Protein AF-A0A7X8MBB0-F1 (afdb_monomer)

Nearest PDB structures (foldseek):
  4uwq-assembly1_K  TM=6.883E-01  e=2.605E-04  Thermus thermophilus HB27
  6tn6-assembly1_A  TM=4.634E-01  e=1.933E-04  Thermotoga petrophila RKU-1
  6zzc-assembly2_F-2  TM=6.558E-01  e=1.700E-02  Mus musculus
  7jfy-assembly1_C  TM=5.957E-01  e=3.481E-02  Homo sapiens
  8dh9-assembly1_A  TM=2.366E-01  e=2.741E-02  Mus musculus

Radius of gyration: 26.6 Å; Cα contacts (8 Å, |Δi|>4): 1007; chains: 1; bounding box: 105×76×63 Å

Secondary structure (DSSP, 8-state):
--------PPPP---------------------S-TTSTTTS---SS--B-TTHHHHHHHHHHHHHHHH--SSPPBEEE--SSSSEEEEE-TT--S-SPPEEE-BSSSS---EEE---TT----SSTT--EEEEETTTTEEEEEES-EEETTEEEBSEEEEEETTS-----SS--SSTT---SSTT-B-HHHHHHT---S-EEEE------TT-B-TT-S---SS---TT-SSPPPBTPEEEE-TT---TTS-HHHHHHHHHHHHT-EEEEE---SSSEEE-BEEEB-SS-SSS-B-HHHHSTTT--HHHHHHHTT-BGGGEEEB-PPPTT--S--EEEETT--SEEE-SS-EEEEEEEEE-SS-EEEEEEEES----SS-SEEE-SSSPEEEE-TTTS-SEEEEEEEEEEETT--EEEEEEEEEEE-

Mean predicted aligned error: 8.06 Å

Foldseek 3Di:
DDDDDDDDDDDDDDDDPPPPPPPPPPPPPDDDFADCPALWQDWQDDFFAFAPCFVVQLVLLQVLLCVLPVDPDFFFEFADALAPFWAEEEPEPPPPPAFFQFAQAPAPQAGTDTHRDFQAQFFGPDQQRWYWYDHPVQQKIKIFTRWDDHPPHIYGNHIDIARRHHNQQDPDTCASAQQNGHSSRQADFLVQLVSLADRTAHEWAAAQQQDFQQAFPSGDTWDPDHGDPSNPSHHTFFWFKAQDLPDDCPQADSLLSRVNVSSHTSNYTHTHHDSSNHRYTHYHAWYDDPPPSHIDGRCRGCPVRDDVSNRVRSRVHGSVSMTTGHTFDGPQFFWFDKDWDPDDQEDEDQFKDKTWMDGPDDDFDFQKKFKAKQDSDPPHGPDMDRDPRDMDIDTNVSQDFAKMKMKMWTAGPVRTIDMDMDIHGYDD

Sequence (428 aa):
MKKRNASRPHSLAVAMLLCCLLTAGMTQTVWRPFSDDSPWNTPVGDLPLIDKNSSLYLKQTTTLYRQRTLRSTECPVSATRQSWGIALFFVDGLRPYHKELLIPCHSSWGKPLAVPLPKWAEPDRSEDAHLCLIDRDKGLEWDFWNIKGKNPRFSCGSSALVNTRASGVITAAHGCRESGFPLSAGLVRPEELRSGEIRHALVFGFDGRNGYDQFVYPAVTGCDDKFGPNGHHVLPMGSRLQLSPDYDLSTLTPAARIVARALQIYGMYLGDEGDGHSMSVYFQTLGEINNDGVVDDWTKLWKVLWDENDRAALAELNASHFRVLELPAIGAGRPPLIAFTALPDTISTDKEVRFKIEKQAGDLPIARVQFFLDQTSYAQPSYTDMAAPFSWRVGKRRLTPGLHSIRAVATDQKGSRNWTSRKFYIIR

Structure (mmCIF, N/CA/C/O backbone):
data_AF-A0A7X8MBB0-F1
#
_entry.id   AF-A0A7X8MBB0-F1
#
loop_
_atom_site.group_PDB
_atom_site.id
_atom_site.type_symbol
_atom_site.label_atom_id
_atom_site.label_alt_id
_atom_site.label_comp_id
_atom_site.label_asym_id
_atom_site.label_entity_id
_atom_site.label_seq_id
_atom_site.pdbx_PDB_ins_code
_atom_site.Cartn_x
_atom_site.Cartn_y
_atom_site.Cartn_z
_atom_site.occupancy
_atom_site.B_iso_or_equiv
_atom_site.auth_seq_id
_atom_site.auth_comp_id
_atom_site.auth_asym_id
_atom_site.auth_atom_id
_atom_site.pdbx_PDB_model_num
ATOM 1 N N . MET A 1 1 ? -78.315 -47.417 -28.188 1.00 40.44 1 MET A N 1
ATOM 2 C CA . MET A 1 1 ? -77.374 -48.239 -27.396 1.00 40.44 1 MET A CA 1
ATOM 3 C C . MET A 1 1 ? -75.958 -47.750 -27.698 1.00 40.44 1 MET A C 1
ATOM 5 O O . MET A 1 1 ? -75.588 -47.773 -28.856 1.00 40.44 1 MET A O 1
ATOM 9 N N . LYS A 1 2 ? -75.236 -47.257 -26.674 1.00 38.44 2 LYS A N 1
ATOM 10 C CA . LYS A 1 2 ? -73.811 -46.822 -26.651 1.00 38.44 2 LYS A CA 1
ATOM 11 C C . LYS A 1 2 ? -73.407 -45.666 -27.602 1.00 38.44 2 LYS A C 1
ATOM 13 O O . LYS A 1 2 ? -73.342 -45.830 -28.804 1.00 38.44 2 LYS A O 1
ATOM 18 N N . LYS A 1 3 ? -73.289 -44.446 -27.049 1.00 35.12 3 LYS A N 1
ATOM 19 C CA . LYS A 1 3 ? -72.053 -43.722 -26.611 1.00 35.12 3 LYS A CA 1
ATOM 20 C C . LYS A 1 3 ? -71.542 -42.780 -27.726 1.00 35.12 3 LYS A C 1
ATOM 22 O O . LYS A 1 3 ? -70.946 -43.245 -28.681 1.00 35.12 3 LYS A O 1
ATOM 27 N N . ARG A 1 4 ? -72.009 -41.518 -27.739 1.00 34.03 4 ARG A N 1
ATOM 28 C CA . ARG A 1 4 ? -71.413 -40.289 -27.130 1.00 34.03 4 ARG A CA 1
ATOM 29 C C . ARG A 1 4 ? -70.104 -39.883 -27.825 1.00 34.03 4 ARG A C 1
ATOM 31 O O . ARG A 1 4 ? -69.104 -40.563 -27.659 1.00 34.03 4 ARG A O 1
ATOM 38 N N . ASN A 1 5 ? -70.171 -38.905 -28.732 1.00 33.03 5 ASN A N 1
ATOM 39 C CA . ASN A 1 5 ? -70.083 -37.436 -28.530 1.00 33.03 5 ASN A CA 1
ATOM 40 C C . ASN A 1 5 ? -68.630 -36.976 -28.728 1.00 33.03 5 ASN A C 1
ATOM 42 O O . ASN A 1 5 ? -67.785 -37.243 -27.887 1.00 33.03 5 ASN A O 1
ATOM 46 N N . ALA A 1 6 ? -68.272 -36.497 -29.918 1.00 34.81 6 ALA A N 1
ATOM 47 C CA . ALA A 1 6 ? -68.530 -35.153 -30.460 1.00 34.81 6 ALA A CA 1
ATOM 48 C C . ALA A 1 6 ? -67.483 -34.127 -29.985 1.00 34.81 6 ALA A C 1
ATOM 50 O O . ALA A 1 6 ? -67.446 -33.697 -28.836 1.00 34.81 6 ALA A O 1
ATOM 51 N N . SER A 1 7 ? -66.649 -33.790 -30.962 1.00 35.56 7 SER A N 1
ATOM 52 C CA . SER A 1 7 ? -65.599 -32.781 -31.087 1.00 35.56 7 SER A CA 1
ATOM 53 C C . SER A 1 7 ? -65.897 -31.390 -30.524 1.00 35.56 7 SER A C 1
ATOM 55 O O . SER A 1 7 ? -66.983 -30.863 -30.760 1.00 35.56 7 SER A O 1
ATOM 57 N N . ARG A 1 8 ? -64.858 -30.730 -29.986 1.00 32.03 8 ARG A N 1
ATOM 58 C CA . ARG A 1 8 ? -64.625 -29.274 -30.100 1.00 32.03 8 ARG A CA 1
ATOM 59 C C . ARG A 1 8 ? -63.112 -28.947 -30.112 1.00 32.03 8 ARG A C 1
ATOM 61 O O . ARG A 1 8 ? -62.325 -29.761 -29.628 1.00 32.03 8 ARG A O 1
ATOM 68 N N . PRO A 1 9 ? -62.709 -27.820 -30.732 1.00 37.66 9 PRO A N 1
ATOM 69 C CA . PRO A 1 9 ? -61.374 -27.609 -31.294 1.00 37.66 9 PRO A CA 1
ATOM 70 C C . PRO A 1 9 ? -60.378 -27.044 -30.271 1.00 37.66 9 PRO A C 1
ATOM 72 O O . PRO A 1 9 ? -60.768 -26.315 -29.363 1.00 37.66 9 PRO A O 1
ATOM 75 N N . HIS A 1 10 ? -59.093 -27.365 -30.438 1.00 32.72 10 HIS A N 1
ATOM 76 C CA . HIS A 1 10 ? -58.003 -26.802 -29.638 1.00 32.72 10 HIS A CA 1
ATOM 77 C C . HIS A 1 10 ? -57.360 -25.627 -30.380 1.00 32.72 10 HIS A C 1
ATOM 79 O O . HIS A 1 10 ? -56.893 -25.767 -31.509 1.00 32.72 10 HIS A O 1
ATOM 85 N N . SER A 1 11 ? -57.362 -24.473 -29.719 1.00 34.69 11 SER A N 1
ATOM 86 C CA . SER A 1 11 ? -56.687 -23.243 -30.119 1.00 34.69 11 SER A CA 1
ATOM 87 C C . SER A 1 11 ? -55.167 -23.433 -30.157 1.00 34.69 11 SER A C 1
ATOM 89 O O . SER A 1 11 ? -54.580 -23.920 -29.191 1.00 34.69 11 SER A O 1
ATOM 91 N N . LEU A 1 12 ? -54.525 -23.012 -31.251 1.00 34.50 12 LEU A N 1
ATOM 92 C CA . LEU A 1 12 ? -53.072 -22.844 -31.320 1.00 34.50 12 LEU A CA 1
ATOM 93 C C . LEU A 1 12 ? -52.659 -21.659 -30.432 1.00 34.50 12 LEU A C 1
ATOM 95 O O . LEU A 1 12 ? -53.024 -20.520 -30.714 1.00 34.50 12 LEU A O 1
ATOM 99 N N . ALA A 1 13 ? -51.865 -21.923 -29.396 1.00 33.94 13 ALA A N 1
ATOM 100 C CA . ALA A 1 13 ? -51.089 -20.910 -28.691 1.00 33.94 13 ALA A CA 1
ATOM 101 C C . ALA A 1 13 ? -49.630 -21.009 -29.158 1.00 33.94 13 ALA A C 1
ATOM 103 O O . ALA A 1 13 ? -48.973 -22.031 -28.967 1.00 33.94 13 ALA A O 1
ATOM 104 N N . VAL A 1 14 ? -49.142 -19.953 -29.807 1.00 35.03 14 VAL A N 1
ATOM 105 C CA . VAL A 1 14 ? -47.739 -19.798 -30.208 1.00 35.03 14 VAL A CA 1
ATOM 106 C C . VAL A 1 14 ? -46.937 -19.416 -28.964 1.00 35.03 14 VAL A C 1
ATOM 108 O O . VAL A 1 14 ? -47.105 -18.323 -28.428 1.00 35.03 14 VAL A O 1
ATOM 111 N N . ALA A 1 15 ? -46.077 -20.316 -28.488 1.00 33.62 15 ALA A N 1
ATOM 112 C CA . ALA A 1 15 ? -45.117 -20.017 -27.433 1.00 33.62 15 ALA A CA 1
ATOM 113 C C . ALA A 1 15 ? -43.879 -19.345 -28.049 1.00 33.62 15 ALA A C 1
ATOM 115 O O . ALA A 1 15 ? -43.090 -19.982 -28.745 1.00 33.62 15 ALA A O 1
ATOM 116 N N . MET A 1 16 ? -43.719 -18.045 -27.798 1.00 33.34 16 MET A N 1
ATOM 117 C CA . MET A 1 16 ? -42.489 -17.303 -28.075 1.00 33.34 16 MET A CA 1
ATOM 118 C C . MET A 1 16 ? -41.440 -17.713 -27.031 1.00 33.34 16 MET A C 1
ATOM 120 O O . MET A 1 16 ? -41.540 -17.343 -25.862 1.00 33.34 16 MET A O 1
ATOM 124 N N . LEU A 1 17 ? -40.452 -18.513 -27.436 1.00 33.34 17 LEU A N 1
ATOM 125 C CA . LEU A 1 17 ? -39.314 -18.867 -26.591 1.00 33.34 17 LEU A CA 1
ATOM 126 C C . LEU A 1 17 ? -38.327 -17.686 -26.591 1.00 33.34 17 LEU A C 1
ATOM 128 O O . LEU A 1 17 ? -37.580 -17.489 -27.549 1.00 33.34 17 LEU A O 1
ATOM 132 N N . LEU A 1 18 ? -38.345 -16.871 -25.535 1.00 35.56 18 LEU A N 1
ATOM 133 C CA . LEU A 1 18 ? -37.340 -15.832 -25.315 1.00 35.56 18 LEU A CA 1
ATOM 134 C C . LEU A 1 18 ? -36.046 -16.514 -24.844 1.00 35.56 18 LEU A C 1
ATOM 136 O O . LEU A 1 18 ? -35.923 -16.929 -23.692 1.00 35.56 18 LEU A O 1
ATOM 140 N N . CYS A 1 19 ? -35.089 -16.679 -25.753 1.00 32.00 19 CYS A N 1
ATOM 141 C CA . CYS A 1 19 ? -33.773 -17.217 -25.438 1.00 32.00 19 CYS A CA 1
ATOM 142 C C . CYS A 1 19 ? -32.932 -16.113 -24.772 1.00 32.00 19 CYS A C 1
ATOM 144 O O . CYS A 1 19 ? -32.215 -15.375 -25.443 1.00 32.00 19 CYS A O 1
ATOM 146 N N . CYS A 1 20 ? -33.045 -15.964 -23.449 1.00 32.44 20 CYS A N 1
ATOM 147 C CA . CYS A 1 20 ? -32.110 -15.152 -22.671 1.00 32.44 20 CYS A CA 1
ATOM 148 C C . CYS A 1 20 ? -30.747 -15.853 -22.648 1.00 32.44 20 CYS A C 1
ATOM 150 O O . CYS A 1 20 ? -30.504 -16.744 -21.835 1.00 32.44 20 CYS A O 1
ATOM 152 N N . LEU A 1 21 ? -29.852 -15.446 -23.548 1.00 35.62 21 LEU A N 1
ATOM 153 C CA . LEU A 1 21 ? -28.422 -15.707 -23.429 1.00 35.62 21 LEU A CA 1
ATOM 154 C C . LEU A 1 21 ? -27.903 -14.945 -22.202 1.00 35.62 21 LEU A C 1
ATOM 156 O O . LEU A 1 21 ? -27.521 -13.782 -22.285 1.00 35.62 21 LEU A O 1
ATOM 160 N N . LEU A 1 22 ? -27.907 -15.605 -21.045 1.00 36.00 22 LEU A N 1
ATOM 161 C CA . LEU A 1 22 ? -27.061 -15.228 -19.919 1.00 36.00 22 LEU A CA 1
ATOM 162 C C . LEU A 1 22 ? -25.614 -15.491 -20.342 1.00 36.00 22 LEU A C 1
ATOM 164 O O . LEU A 1 22 ? -25.083 -16.583 -20.150 1.00 36.00 22 LEU A O 1
ATOM 168 N N . THR A 1 23 ? -24.962 -14.494 -20.935 1.00 36.03 23 THR A N 1
ATOM 169 C CA . THR A 1 23 ? -23.502 -14.452 -20.941 1.00 36.03 23 THR A CA 1
ATOM 170 C C . THR A 1 23 ? -23.072 -14.214 -19.500 1.00 36.03 23 THR A C 1
ATOM 172 O O . THR A 1 23 ? -22.965 -13.074 -19.050 1.00 36.03 23 THR A O 1
ATOM 175 N N . ALA A 1 24 ? -22.868 -15.295 -18.749 1.00 39.38 24 ALA A N 1
ATOM 176 C CA . ALA A 1 24 ? -22.032 -15.256 -17.565 1.00 39.38 24 ALA A CA 1
ATOM 177 C C . ALA A 1 24 ? -20.627 -14.892 -18.056 1.00 39.38 24 ALA A C 1
ATOM 179 O O . ALA A 1 24 ? -19.855 -15.756 -18.468 1.00 39.38 24 ALA A O 1
ATOM 180 N N . GLY A 1 25 ? -20.332 -13.592 -18.113 1.00 38.28 25 GLY A N 1
ATOM 181 C CA . GLY A 1 25 ? -18.969 -13.128 -18.281 1.00 38.28 25 GLY A CA 1
ATOM 182 C C . GLY A 1 25 ? -18.178 -13.733 -17.136 1.00 38.28 25 GLY A C 1
ATOM 183 O O . GLY A 1 25 ? -18.444 -13.423 -15.976 1.00 38.28 25 GLY A O 1
ATOM 184 N N . MET A 1 26 ? -17.263 -14.650 -17.445 1.00 39.53 26 MET A N 1
ATOM 185 C CA . MET A 1 26 ? -16.248 -15.055 -16.489 1.00 39.53 26 MET A CA 1
ATOM 186 C C . MET A 1 26 ? -15.499 -13.775 -16.131 1.00 39.53 26 MET A C 1
ATOM 188 O O . MET A 1 26 ? -14.694 -13.288 -16.921 1.00 39.53 26 MET A O 1
ATOM 192 N N . THR A 1 27 ? -15.810 -13.176 -14.983 1.00 45.59 27 THR A N 1
ATOM 193 C CA . THR A 1 27 ? -14.972 -12.133 -14.405 1.00 45.59 27 THR A CA 1
ATOM 194 C C . THR A 1 27 ? -13.634 -12.798 -14.152 1.00 45.59 27 THR A C 1
ATOM 196 O O . THR A 1 27 ? -13.495 -13.564 -13.196 1.00 45.59 27 THR A O 1
ATOM 199 N N . GLN A 1 28 ? -12.680 -12.594 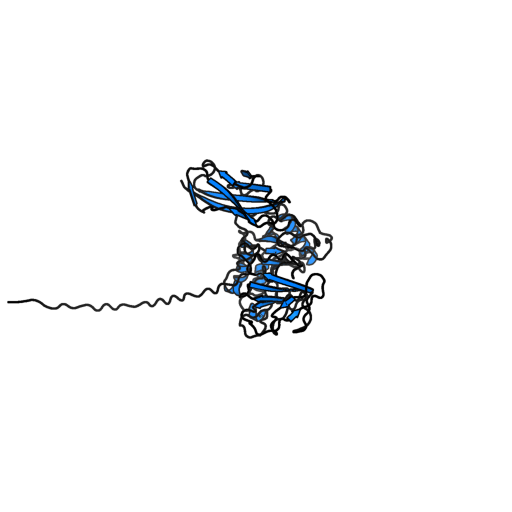-15.059 1.00 53.25 28 GLN A N 1
ATOM 200 C CA . GLN A 1 28 ? -11.313 -13.028 -14.853 1.00 53.25 28 GLN A CA 1
ATOM 201 C C . GLN A 1 28 ? -10.878 -12.419 -13.524 1.00 53.25 28 GLN A C 1
ATOM 203 O O . GLN A 1 28 ? -10.860 -11.199 -13.364 1.00 53.25 28 GLN A O 1
ATOM 208 N N . THR A 1 29 ? -10.627 -13.269 -12.533 1.00 76.88 29 THR A N 1
ATOM 209 C CA . THR A 1 29 ? -10.200 -12.808 -11.220 1.00 76.88 29 THR A CA 1
ATOM 210 C C . THR A 1 29 ? -8.858 -12.118 -11.401 1.00 76.88 29 THR A C 1
ATOM 212 O O . THR A 1 29 ? -7.868 -12.782 -11.715 1.00 76.88 29 THR A O 1
ATOM 215 N N . VAL A 1 30 ? -8.836 -10.792 -11.245 1.00 91.25 30 VAL A N 1
ATOM 216 C CA . VAL A 1 30 ? -7.596 -10.016 -11.233 1.00 91.25 30 VAL A CA 1
ATOM 217 C C . VAL A 1 30 ? -6.683 -10.630 -10.182 1.00 91.25 30 VAL A C 1
ATOM 219 O O . VAL A 1 30 ? -7.069 -10.737 -9.013 1.00 91.25 30 VAL A O 1
ATOM 222 N N . TRP A 1 31 ? -5.505 -11.084 -10.617 1.00 93.38 31 TRP A N 1
ATOM 223 C CA . TRP A 1 31 ? -4.511 -11.646 -9.712 1.00 93.38 31 TRP A CA 1
ATOM 224 C C . TRP A 1 31 ? -4.176 -10.592 -8.661 1.00 93.38 31 TRP A C 1
ATOM 226 O O . TRP A 1 31 ? -3.924 -9.442 -9.009 1.00 93.38 31 TRP A O 1
ATOM 236 N N . ARG A 1 32 ? -4.204 -10.968 -7.386 1.00 94.69 32 ARG A N 1
ATOM 237 C CA . ARG A 1 32 ? -3.838 -10.101 -6.269 1.00 94.69 32 ARG A CA 1
ATOM 238 C C . ARG A 1 32 ? -2.756 -10.826 -5.473 1.00 94.69 32 ARG A C 1
ATOM 240 O O . ARG A 1 32 ? -3.050 -11.921 -4.989 1.00 94.69 32 ARG A O 1
ATOM 247 N N . PRO A 1 33 ? -1.534 -10.282 -5.370 1.00 95.44 33 PRO A N 1
ATOM 248 C CA . PRO A 1 33 ? -0.503 -10.909 -4.563 1.00 95.44 33 PRO A CA 1
ATOM 249 C C . PRO A 1 33 ? -0.856 -10.822 -3.078 1.00 95.44 33 PRO A C 1
ATOM 251 O O . PRO A 1 33 ? -1.527 -9.890 -2.634 1.00 95.44 33 PRO A O 1
ATOM 254 N N . PHE A 1 34 ? -0.322 -11.773 -2.319 1.00 97.31 34 PHE A N 1
ATOM 255 C CA . PHE A 1 34 ? -0.360 -11.876 -0.861 1.00 97.31 34 PHE A CA 1
ATOM 256 C C . PHE A 1 34 ? -1.709 -12.301 -0.276 1.00 97.31 34 PHE A C 1
ATOM 258 O O . PHE A 1 34 ? -2.758 -12.240 -0.915 1.00 97.31 34 PHE A O 1
ATOM 265 N N . SER A 1 35 ? -1.672 -12.783 0.964 1.00 95.25 35 SER A N 1
ATOM 266 C CA . SER A 1 35 ? -2.857 -13.212 1.704 1.00 95.25 35 SER A CA 1
ATOM 267 C C . SER A 1 35 ? -3.786 -12.036 2.026 1.00 95.25 35 SER A C 1
ATOM 269 O O . SER A 1 35 ? -3.372 -10.876 2.032 1.00 95.25 35 SER A O 1
ATOM 271 N N . ASP A 1 36 ? -5.056 -12.316 2.311 1.00 92.75 36 ASP A N 1
ATOM 272 C CA . ASP A 1 36 ? -6.051 -11.277 2.617 1.00 92.75 36 ASP A CA 1
ATOM 273 C C . ASP A 1 36 ? -5.726 -10.494 3.902 1.00 92.75 36 ASP A C 1
ATOM 275 O O . ASP A 1 36 ? -6.067 -9.319 4.014 1.00 92.75 36 ASP A O 1
ATOM 279 N N . ASP A 1 37 ? -5.025 -11.126 4.848 1.00 89.75 37 ASP A N 1
ATOM 280 C CA . ASP A 1 37 ? -4.541 -10.535 6.102 1.00 89.75 37 ASP A CA 1
ATOM 281 C C . ASP A 1 37 ? -3.160 -9.862 5.968 1.00 89.75 37 ASP A C 1
ATOM 283 O O . ASP A 1 37 ? -2.578 -9.398 6.955 1.00 89.75 37 ASP A O 1
ATOM 287 N N . SER A 1 38 ? -2.614 -9.801 4.750 1.00 94.00 38 SER A N 1
ATOM 288 C CA . SER A 1 38 ? -1.408 -9.035 4.453 1.00 94.00 38 SER A CA 1
ATOM 289 C C . SER A 1 38 ? -1.628 -7.541 4.741 1.00 94.00 38 SER A C 1
ATOM 291 O O . SER A 1 38 ? -2.721 -7.021 4.475 1.00 94.00 38 SER A O 1
ATOM 293 N N . PRO A 1 39 ? -0.597 -6.800 5.205 1.00 93.69 39 PRO A N 1
ATOM 294 C CA . PRO A 1 39 ? -0.671 -5.340 5.308 1.00 93.69 39 PRO A CA 1
ATOM 295 C C . PRO A 1 39 ? -1.071 -4.663 3.986 1.00 93.69 39 PRO A C 1
ATOM 297 O O . PRO A 1 39 ? -1.716 -3.615 4.014 1.00 93.69 39 PRO A O 1
ATOM 300 N N . TRP A 1 40 ? -0.754 -5.283 2.845 1.00 96.50 40 TRP A N 1
ATOM 301 C CA . TRP A 1 40 ? -1.085 -4.780 1.512 1.00 96.50 40 TRP A CA 1
ATOM 302 C C . TRP A 1 40 ? -2.569 -4.939 1.178 1.00 96.50 40 TRP A C 1
ATOM 304 O O . TRP A 1 40 ? -3.151 -4.060 0.556 1.00 96.50 40 TRP A O 1
ATOM 314 N N . ASN A 1 41 ? -3.207 -6.024 1.621 1.00 96.88 41 ASN A N 1
ATOM 315 C CA . ASN A 1 41 ? -4.578 -6.376 1.228 1.00 96.88 41 ASN A CA 1
ATOM 316 C C . ASN A 1 41 ? -5.634 -6.044 2.286 1.00 96.88 41 ASN A C 1
ATOM 318 O O . ASN A 1 41 ? -6.832 -6.164 2.022 1.00 96.88 41 ASN A O 1
ATOM 322 N N . THR A 1 42 ? -5.212 -5.598 3.470 1.00 93.12 42 THR A N 1
ATOM 323 C CA . THR A 1 42 ? -6.122 -5.228 4.556 1.00 93.12 42 THR A CA 1
ATOM 324 C C . THR A 1 42 ? -6.607 -3.784 4.370 1.00 93.12 42 THR A C 1
ATOM 326 O O . THR A 1 42 ? -5.772 -2.873 4.367 1.00 93.12 42 THR A O 1
ATOM 329 N N . PRO A 1 43 ? -7.921 -3.516 4.241 1.00 95.06 43 PRO A N 1
ATOM 330 C CA . PRO A 1 43 ? -8.449 -2.152 4.185 1.00 95.06 43 PRO A CA 1
ATOM 331 C C . PRO A 1 43 ? -8.238 -1.420 5.518 1.00 95.06 43 PRO A C 1
ATOM 333 O O . PRO A 1 43 ? -8.149 -2.038 6.576 1.00 95.06 43 PRO A O 1
ATOM 336 N N . VAL A 1 44 ? -8.196 -0.088 5.487 1.00 93.88 44 VAL A N 1
ATOM 337 C CA . VAL A 1 44 ? -7.952 0.728 6.692 1.00 93.88 44 VAL A CA 1
ATOM 338 C C . VAL A 1 44 ? -9.123 0.667 7.689 1.00 93.88 44 VAL A C 1
ATOM 340 O O . VAL A 1 44 ? -8.920 0.694 8.907 1.00 93.88 44 VAL A O 1
ATOM 343 N N . GLY A 1 45 ? -10.350 0.558 7.172 1.00 87.88 45 GLY A N 1
ATOM 344 C CA . GLY A 1 45 ? -11.586 0.521 7.957 1.00 87.88 45 GLY A CA 1
ATOM 345 C C . GLY A 1 45 ? -12.091 1.898 8.413 1.00 87.88 45 GLY A C 1
ATOM 346 O O . GLY A 1 45 ? -11.471 2.933 8.168 1.00 87.88 45 GLY A O 1
ATOM 347 N N . ASP A 1 46 ? -13.245 1.898 9.085 1.00 82.06 46 ASP A N 1
ATOM 348 C CA . ASP A 1 46 ? -14.031 3.107 9.387 1.00 82.06 46 ASP A CA 1
ATOM 349 C C . ASP A 1 46 ? -13.444 3.984 10.501 1.00 82.06 46 ASP A C 1
ATOM 351 O O . ASP A 1 46 ? -13.717 5.181 10.574 1.00 82.06 46 ASP A O 1
ATOM 355 N N . LEU A 1 47 ? -12.669 3.388 11.408 1.00 84.69 47 LEU A N 1
ATOM 356 C CA . LEU A 1 47 ? -12.216 4.026 12.641 1.00 84.69 47 LEU A CA 1
ATOM 357 C C . LEU A 1 47 ? -10.725 3.738 12.899 1.00 84.69 47 LEU A C 1
ATOM 359 O O . LEU A 1 47 ? -10.381 3.121 13.918 1.00 84.69 47 LEU A O 1
ATOM 363 N N . PRO A 1 48 ? -9.820 4.166 12.000 1.00 91.00 48 PRO A N 1
ATOM 364 C CA . PRO A 1 48 ? -8.404 3.884 12.155 1.00 91.00 48 PRO A CA 1
ATOM 365 C C . PRO A 1 48 ? -7.747 4.739 13.221 1.00 91.00 48 PRO A C 1
ATOM 367 O O . PRO A 1 48 ? -8.173 5.866 13.433 1.00 91.00 48 PRO A O 1
ATOM 370 N N . LEU A 1 49 ? -6.693 4.241 13.870 1.00 90.25 49 LEU A N 1
ATOM 371 C CA . LEU A 1 49 ? -5.851 5.115 14.683 1.00 90.25 49 LEU A CA 1
ATOM 372 C C . LEU A 1 49 ? -5.102 6.087 13.766 1.00 90.25 49 LEU A C 1
ATOM 374 O O . LEU A 1 49 ? -4.523 5.676 12.760 1.00 90.25 49 LEU A O 1
ATOM 378 N N . ILE A 1 50 ? -5.117 7.367 14.128 1.00 92.44 50 ILE A N 1
ATOM 379 C CA . ILE A 1 50 ? -4.401 8.426 13.416 1.00 92.44 50 ILE A CA 1
ATOM 380 C C . ILE A 1 50 ? -3.212 8.841 14.264 1.00 92.44 50 ILE A C 1
ATOM 382 O O . ILE A 1 50 ? -3.369 9.067 15.468 1.00 92.44 50 ILE A O 1
ATOM 386 N N . ASP A 1 51 ? -2.047 8.959 13.632 1.00 92.31 51 ASP A N 1
ATOM 387 C CA . ASP A 1 51 ? -0.849 9.395 14.329 1.00 92.31 51 ASP A CA 1
ATOM 388 C C . ASP A 1 51 ? -1.044 10.821 14.863 1.00 92.31 51 ASP A C 1
ATOM 390 O O . ASP A 1 51 ? -1.533 11.716 14.162 1.00 92.31 51 ASP A O 1
ATOM 394 N N . LYS A 1 52 ? -0.642 11.058 16.115 1.00 91.50 52 LYS A N 1
ATOM 395 C CA . LYS A 1 52 ? -0.754 12.376 16.764 1.00 91.50 52 LYS A CA 1
ATOM 396 C C . LYS A 1 52 ? -0.029 13.487 15.991 1.00 91.50 52 LYS A C 1
ATOM 398 O O . LYS A 1 52 ? -0.420 14.647 16.085 1.00 91.50 52 LYS A O 1
ATOM 403 N N . ASN A 1 53 ? 1.001 13.131 15.224 1.00 93.00 53 ASN A N 1
ATOM 404 C CA . ASN A 1 53 ? 1.803 14.029 14.406 1.00 93.00 53 ASN A CA 1
ATOM 405 C C . ASN A 1 53 ? 1.369 14.028 12.932 1.00 93.00 53 ASN A C 1
ATOM 407 O O . ASN A 1 53 ? 2.048 14.643 12.114 1.00 93.00 53 ASN A O 1
ATOM 411 N N . SER A 1 54 ? 0.243 13.397 12.566 1.00 95.12 54 SER A N 1
ATOM 412 C CA . SER A 1 54 ? -0.222 13.301 11.172 1.00 95.12 54 SER A CA 1
ATOM 413 C C . SER A 1 54 ? -0.198 14.644 10.437 1.00 95.12 54 SER A C 1
ATOM 415 O O . SER A 1 54 ? 0.271 14.719 9.307 1.00 95.12 54 SER A O 1
ATOM 417 N N . SER A 1 55 ? -0.684 15.720 11.059 1.00 95.19 55 SER A N 1
ATOM 418 C CA . SER A 1 55 ? -0.702 17.045 10.426 1.00 95.19 55 SER A CA 1
ATOM 419 C C . SER A 1 55 ? 0.693 17.661 10.275 1.00 95.19 55 SER A C 1
ATOM 421 O O . SER A 1 55 ? 0.911 18.447 9.355 1.00 95.19 55 SER A O 1
ATOM 423 N N . LEU A 1 56 ? 1.640 17.311 11.150 1.00 94.38 56 LEU A N 1
ATOM 424 C CA . LEU A 1 56 ? 3.032 17.752 11.061 1.00 94.38 56 LEU A CA 1
ATOM 425 C C . LEU A 1 56 ? 3.757 17.031 9.925 1.00 94.38 56 LEU A C 1
ATOM 427 O O . LEU A 1 56 ? 4.398 17.701 9.122 1.00 94.38 56 LEU A O 1
ATOM 431 N N . TYR A 1 57 ? 3.581 15.712 9.805 1.00 94.62 57 TYR A N 1
ATOM 432 C CA . TYR A 1 57 ? 4.155 14.923 8.712 1.00 94.62 57 TYR A CA 1
ATOM 433 C C . TYR A 1 57 ? 3.732 15.457 7.339 1.00 94.62 57 TYR A C 1
ATOM 435 O O . TYR A 1 57 ? 4.579 15.728 6.496 1.00 94.62 57 TYR A O 1
ATOM 443 N N . LEU A 1 58 ? 2.434 15.696 7.130 1.00 95.94 58 LEU A N 1
ATOM 444 C CA . LEU A 1 58 ? 1.919 16.170 5.837 1.00 95.94 58 LEU A CA 1
ATOM 445 C C . LEU A 1 58 ? 2.383 17.597 5.508 1.00 95.94 58 LEU A C 1
ATOM 447 O O . LEU A 1 58 ? 2.720 17.899 4.363 1.00 95.94 58 LEU A O 1
ATOM 451 N N . LYS A 1 59 ? 2.472 18.475 6.518 1.00 95.06 59 LYS A N 1
ATOM 452 C CA . LYS A 1 59 ? 3.086 19.803 6.353 1.00 95.06 59 LYS A CA 1
ATOM 453 C C . LYS A 1 59 ? 4.559 19.691 5.977 1.00 95.06 59 LYS A C 1
ATOM 455 O O . LYS A 1 59 ? 5.014 20.443 5.118 1.00 95.06 59 LYS A O 1
ATOM 460 N N . GLN A 1 60 ? 5.290 18.767 6.595 1.00 92.88 60 GLN A N 1
ATOM 461 C CA . GLN A 1 60 ? 6.701 18.549 6.308 1.00 92.88 60 GLN A CA 1
ATOM 462 C C . GLN A 1 60 ? 6.912 18.010 4.890 1.00 92.88 60 GLN A C 1
ATOM 464 O O . GLN A 1 60 ? 7.759 18.541 4.178 1.00 92.88 60 GLN A O 1
ATOM 469 N N . THR A 1 61 ? 6.090 17.060 4.431 1.00 93.94 61 THR A N 1
ATOM 470 C CA . THR A 1 61 ? 6.058 16.605 3.030 1.00 93.94 61 THR A CA 1
ATOM 471 C C . THR A 1 61 ? 5.909 17.788 2.069 1.00 93.94 61 THR A C 1
ATOM 473 O O . THR A 1 61 ? 6.688 17.935 1.130 1.00 93.94 61 THR A O 1
ATOM 476 N N . THR A 1 62 ? 4.971 18.700 2.334 1.00 95.62 62 THR A N 1
ATOM 477 C CA . THR A 1 62 ? 4.811 19.913 1.520 1.00 95.62 62 THR A CA 1
ATOM 478 C C . THR A 1 62 ? 6.022 20.844 1.597 1.00 95.62 62 THR A C 1
ATOM 480 O O . THR A 1 62 ? 6.431 21.391 0.575 1.00 95.62 62 THR A O 1
ATOM 483 N N . THR A 1 63 ? 6.625 21.030 2.771 1.00 93.50 63 THR A N 1
ATOM 484 C CA . THR A 1 63 ? 7.843 21.842 2.922 1.00 93.50 63 THR A CA 1
ATOM 485 C C . THR A 1 63 ? 8.992 21.290 2.080 1.00 93.50 63 THR A C 1
ATOM 487 O O . THR A 1 63 ? 9.607 22.050 1.332 1.00 93.50 63 THR A O 1
ATOM 490 N N . LEU A 1 64 ? 9.245 19.980 2.149 1.00 91.19 64 LEU A N 1
ATOM 491 C CA . LEU A 1 64 ? 10.303 19.310 1.388 1.00 91.19 64 LEU A CA 1
ATOM 492 C C . LEU A 1 64 ? 10.056 19.414 -0.123 1.00 91.19 64 LEU A C 1
ATOM 494 O O . LEU A 1 64 ? 10.950 19.819 -0.865 1.00 91.19 64 LEU A O 1
ATOM 498 N N . TYR A 1 65 ? 8.817 19.186 -0.567 1.00 94.38 65 TYR A N 1
ATOM 499 C CA . TYR A 1 65 ? 8.418 19.389 -1.962 1.00 94.38 65 TYR A CA 1
ATOM 500 C C . TYR A 1 65 ? 8.700 20.817 -2.452 1.00 94.38 65 TYR A C 1
ATOM 502 O O . TYR A 1 65 ? 9.268 21.014 -3.528 1.00 94.38 65 TYR A O 1
ATOM 510 N N . ARG A 1 66 ? 8.338 21.841 -1.670 1.00 95.06 66 ARG A N 1
ATOM 511 C CA . ARG A 1 66 ? 8.563 23.246 -2.049 1.00 95.06 66 ARG A CA 1
ATOM 512 C C . ARG A 1 66 ? 10.045 23.592 -2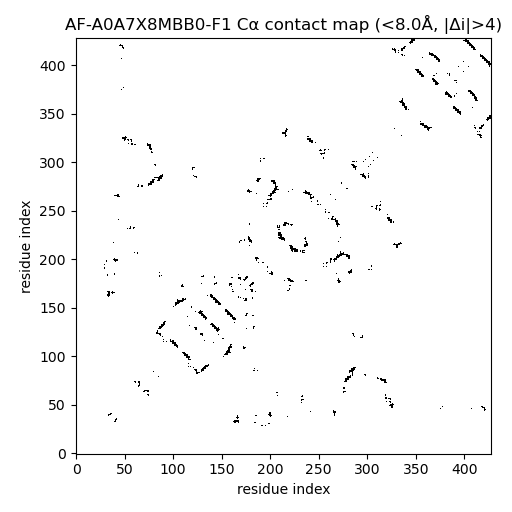.109 1.00 95.06 66 ARG A C 1
ATOM 514 O O . ARG A 1 66 ? 10.461 24.298 -3.020 1.00 95.06 66 ARG A O 1
ATOM 521 N N . GLN A 1 67 ? 10.844 23.080 -1.175 1.00 91.75 67 GLN A N 1
ATOM 522 C CA . GLN A 1 67 ? 12.298 23.258 -1.195 1.00 91.75 67 GLN A CA 1
ATOM 523 C C . GLN A 1 67 ? 12.925 22.611 -2.433 1.00 91.75 67 GLN A C 1
ATOM 525 O O . GLN A 1 67 ? 13.811 23.198 -3.048 1.00 91.75 67 GLN A O 1
ATOM 530 N N . ARG A 1 68 ? 12.440 21.427 -2.819 1.00 90.94 68 ARG A N 1
ATOM 531 C CA . ARG A 1 68 ? 12.952 20.678 -3.967 1.00 90.94 68 ARG A CA 1
ATOM 532 C C . ARG A 1 68 ? 12.556 21.291 -5.308 1.00 90.94 68 ARG A C 1
ATOM 534 O O . ARG A 1 68 ? 13.376 21.354 -6.215 1.00 90.94 68 ARG A O 1
ATOM 541 N N . THR A 1 69 ? 11.308 21.738 -5.429 1.00 94.25 69 THR A N 1
ATOM 542 C CA . THR A 1 69 ? 10.722 22.187 -6.705 1.00 94.25 69 THR A CA 1
ATOM 543 C C . THR A 1 69 ? 10.696 23.700 -6.887 1.00 94.25 69 THR A C 1
ATOM 545 O O . THR A 1 69 ? 10.401 24.173 -7.984 1.00 94.25 69 THR A O 1
ATOM 548 N N . LEU A 1 70 ? 10.955 24.466 -5.821 1.00 95.25 70 LEU A N 1
ATOM 549 C CA . LEU A 1 70 ? 10.802 25.925 -5.753 1.00 95.25 70 LEU A CA 1
ATOM 550 C C . LEU A 1 70 ? 9.373 26.420 -6.051 1.00 95.25 70 LEU A C 1
ATOM 552 O O . LEU A 1 70 ? 9.158 27.597 -6.342 1.00 95.25 70 LEU A O 1
ATOM 556 N N . ARG A 1 71 ? 8.376 25.531 -5.977 1.00 95.31 71 ARG A N 1
ATOM 557 C CA . ARG A 1 71 ? 6.958 25.865 -6.162 1.00 95.31 71 ARG A CA 1
ATOM 558 C C . ARG A 1 71 ? 6.330 26.335 -4.851 1.00 95.31 71 ARG A C 1
ATOM 560 O O . ARG A 1 71 ? 6.813 26.027 -3.767 1.00 95.31 71 ARG A O 1
ATOM 567 N N . SER A 1 72 ? 5.212 27.054 -4.946 1.00 95.88 72 SER A N 1
ATOM 568 C CA . SER A 1 72 ? 4.420 27.510 -3.790 1.00 95.88 72 SER A CA 1
ATOM 569 C C . SER A 1 72 ? 3.209 26.620 -3.483 1.00 95.88 72 SER A C 1
ATOM 571 O O . SER A 1 72 ? 2.599 26.749 -2.418 1.00 95.88 72 SER A O 1
ATOM 573 N N . THR A 1 73 ? 2.855 25.703 -4.387 1.00 97.00 73 THR A N 1
ATOM 574 C CA . THR A 1 73 ? 1.716 24.789 -4.223 1.00 97.00 73 THR A CA 1
ATOM 575 C C . THR A 1 73 ? 1.969 23.761 -3.123 1.00 97.00 73 THR A C 1
ATOM 577 O O . THR A 1 73 ? 3.060 23.687 -2.550 1.00 97.00 73 THR A O 1
ATOM 580 N N . GLU A 1 74 ? 0.942 22.984 -2.798 1.00 97.12 74 GLU A N 1
ATOM 581 C CA . GLU A 1 74 ? 1.095 21.809 -1.948 1.00 97.12 74 GLU A CA 1
ATOM 582 C C . GLU A 1 74 ? 1.744 20.643 -2.719 1.00 97.12 74 GLU A C 1
ATOM 584 O O . GLU A 1 74 ? 1.782 20.681 -3.952 1.00 97.12 74 GLU A O 1
ATOM 589 N N . CYS A 1 75 ? 2.303 19.657 -2.001 1.00 97.69 75 CYS A N 1
ATOM 590 C CA . CYS A 1 75 ? 2.851 18.444 -2.613 1.00 97.69 75 CYS A CA 1
ATOM 591 C C . CYS A 1 75 ? 1.708 17.597 -3.199 1.00 97.69 75 CYS A C 1
ATOM 593 O O . CYS A 1 75 ? 0.852 17.152 -2.421 1.00 97.69 75 CYS A O 1
ATOM 595 N N . PRO A 1 76 ? 1.683 17.366 -4.524 1.00 98.38 76 PRO A N 1
ATOM 596 C CA . PRO A 1 76 ? 0.632 16.589 -5.159 1.00 98.38 76 PRO A CA 1
ATOM 597 C C . PRO A 1 76 ? 0.942 15.088 -5.118 1.00 98.38 76 PRO A C 1
ATOM 599 O O . PRO A 1 76 ? 2.093 14.664 -4.964 1.00 98.38 76 PRO A O 1
ATOM 602 N N . VAL A 1 77 ? -0.089 14.278 -5.334 1.00 98.31 77 VAL A N 1
ATOM 603 C CA . VAL A 1 77 ? 0.064 12.881 -5.752 1.00 98.31 77 VAL A CA 1
ATOM 604 C C . VAL A 1 77 ? 0.369 12.844 -7.251 1.00 98.31 77 VAL A C 1
ATOM 606 O O . VAL A 1 77 ? -0.193 13.603 -8.033 1.00 98.31 77 VAL A O 1
ATOM 609 N N . SER A 1 78 ? 1.250 11.947 -7.678 1.00 97.44 78 SER A N 1
ATOM 610 C CA . SER A 1 78 ? 1.453 11.634 -9.098 1.00 97.44 78 SER A CA 1
ATOM 611 C C . SER A 1 78 ? 1.579 10.124 -9.275 1.00 97.44 78 SER A C 1
ATOM 613 O O . SER A 1 78 ? 1.652 9.381 -8.303 1.00 97.44 78 SER A O 1
ATOM 615 N N . ALA A 1 79 ? 1.619 9.671 -10.521 1.00 96.75 79 ALA A N 1
ATOM 616 C CA . ALA A 1 79 ? 1.982 8.311 -10.893 1.00 96.75 79 ALA A CA 1
ATOM 617 C C . ALA A 1 79 ? 3.338 8.300 -11.608 1.00 96.75 79 ALA A C 1
ATOM 619 O O . ALA A 1 79 ? 3.697 9.283 -12.273 1.00 96.75 79 ALA A O 1
ATOM 620 N N . THR A 1 80 ? 4.070 7.191 -11.493 1.00 94.69 80 THR A N 1
ATOM 621 C CA . THR A 1 80 ? 5.224 6.913 -12.357 1.00 94.69 80 THR A CA 1
ATOM 622 C C . THR A 1 80 ? 4.761 6.768 -13.811 1.00 94.69 80 THR A C 1
ATOM 624 O O . THR A 1 80 ? 3.579 6.569 -14.093 1.00 94.69 80 THR A O 1
ATOM 627 N N . ARG A 1 81 ? 5.689 6.929 -14.756 1.00 91.50 81 ARG A N 1
ATOM 6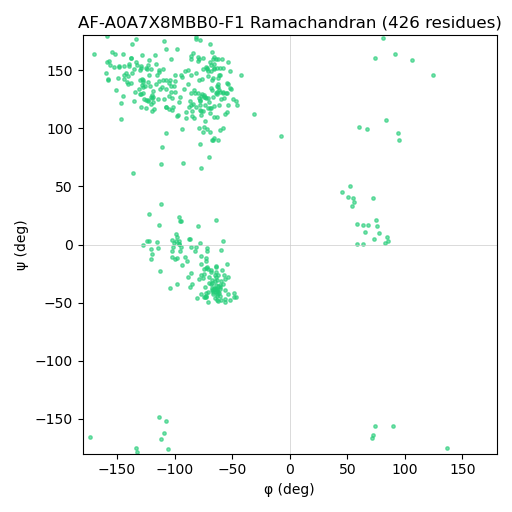28 C CA . ARG A 1 81 ? 5.406 6.866 -16.201 1.00 91.50 81 ARG A CA 1
ATOM 629 C C . ARG A 1 81 ? 6.093 5.639 -16.800 1.00 91.50 81 ARG A C 1
ATOM 631 O O . ARG A 1 81 ? 6.326 4.660 -16.110 1.00 91.50 81 ARG A O 1
ATOM 638 N N . GLN A 1 82 ? 6.512 5.736 -18.059 1.00 92.00 82 GLN A N 1
ATOM 639 C CA . GLN A 1 82 ? 7.345 4.771 -18.789 1.00 92.00 82 GLN A CA 1
ATOM 640 C C . GLN A 1 82 ? 8.727 4.456 -18.169 1.00 92.00 82 GLN A C 1
ATOM 642 O O . GLN A 1 82 ? 9.517 3.749 -18.789 1.00 92.00 82 GLN A O 1
ATOM 647 N N . SER A 1 83 ? 9.048 5.023 -17.006 1.00 91.19 83 SER A N 1
ATOM 648 C CA . SER A 1 83 ? 10.276 4.803 -16.240 1.00 91.19 83 SER A CA 1
ATOM 649 C C . SER A 1 83 ? 10.011 5.084 -14.760 1.00 91.19 83 SER A C 1
ATOM 651 O O . SER A 1 83 ? 9.021 5.753 -14.434 1.00 91.19 83 SER A O 1
ATOM 653 N N . TRP A 1 84 ? 10.927 4.647 -13.890 1.00 92.56 84 TRP A N 1
ATOM 654 C CA . TRP A 1 84 ? 10.821 4.804 -12.427 1.00 92.56 84 TRP A CA 1
ATOM 655 C C . TRP A 1 84 ? 9.626 4.059 -11.821 1.00 92.56 84 TRP A C 1
ATOM 657 O O . TRP A 1 84 ? 9.206 4.359 -10.710 1.00 92.56 84 TRP A O 1
ATOM 667 N N . GLY A 1 85 ? 9.052 3.116 -12.567 1.00 95.25 85 GLY A N 1
ATOM 668 C CA . GLY A 1 85 ? 8.073 2.164 -12.062 1.00 95.25 85 GLY A CA 1
ATOM 669 C C . GLY A 1 85 ? 8.696 0.774 -11.949 1.00 95.25 85 GLY A C 1
ATOM 670 O O . GLY A 1 85 ? 9.903 0.649 -11.772 1.00 95.25 85 GLY A O 1
ATOM 671 N N . ILE A 1 86 ? 7.882 -0.274 -12.067 1.00 97.75 86 ILE A N 1
ATOM 672 C CA . ILE A 1 86 ? 8.355 -1.662 -11.954 1.00 97.75 86 ILE A CA 1
ATOM 673 C C . ILE A 1 86 ? 8.106 -2.415 -13.259 1.00 97.75 86 ILE A C 1
ATOM 675 O O . ILE A 1 86 ? 6.966 -2.502 -13.723 1.00 97.75 86 ILE A O 1
ATOM 679 N N . ALA A 1 87 ? 9.148 -3.030 -13.815 1.00 97.69 87 ALA A N 1
ATOM 680 C CA . ALA A 1 87 ? 8.987 -4.045 -14.848 1.00 97.69 87 ALA A CA 1
ATOM 681 C C . ALA A 1 87 ? 8.503 -5.349 -14.197 1.00 97.69 87 ALA A C 1
ATOM 683 O O . ALA A 1 87 ? 9.222 -5.928 -13.382 1.00 97.69 87 ALA A O 1
ATOM 684 N N . LEU A 1 88 ? 7.288 -5.797 -14.525 1.00 96.81 88 LEU A N 1
ATOM 685 C CA . LEU A 1 88 ? 6.669 -6.992 -13.944 1.00 96.81 88 LEU A CA 1
ATOM 686 C C . LEU A 1 88 ? 6.253 -7.962 -15.042 1.00 96.81 88 LEU A C 1
ATOM 688 O O . LEU A 1 88 ? 5.451 -7.618 -15.908 1.00 96.81 88 LEU A O 1
ATOM 692 N N . PHE A 1 89 ? 6.731 -9.201 -14.960 1.00 95.00 89 PHE A N 1
ATOM 693 C CA . PHE A 1 89 ? 6.396 -10.246 -15.923 1.00 95.00 89 PHE A CA 1
ATOM 694 C C . PHE A 1 89 ? 5.845 -11.491 -15.238 1.00 95.00 89 PHE A C 1
ATOM 696 O O . PHE A 1 89 ? 6.392 -11.967 -14.243 1.00 95.00 89 PHE A O 1
ATOM 703 N N . PHE A 1 90 ? 4.779 -12.049 -15.805 1.00 92.44 90 PHE A N 1
ATOM 704 C CA . PHE A 1 90 ? 4.280 -13.359 -15.410 1.00 92.44 90 PHE A CA 1
ATOM 705 C C . PHE A 1 90 ? 5.076 -14.444 -16.135 1.00 92.44 90 PHE A C 1
ATOM 707 O O . PHE A 1 90 ? 5.292 -14.368 -17.337 1.00 92.44 90 PHE A O 1
ATOM 714 N N . VAL A 1 91 ? 5.519 -15.455 -15.395 1.00 89.81 91 VAL A N 1
ATOM 715 C CA . VAL A 1 91 ? 6.340 -16.571 -15.888 1.00 89.81 91 VAL A CA 1
ATOM 716 C C . VAL A 1 91 ? 5.666 -17.922 -15.625 1.00 89.81 91 VAL A C 1
ATOM 718 O O . VAL A 1 91 ? 6.324 -18.956 -15.483 1.00 89.81 91 VAL A O 1
ATOM 721 N N . ASP A 1 92 ? 4.335 -17.911 -15.532 1.00 86.50 92 ASP A N 1
ATOM 722 C CA . ASP A 1 92 ? 3.521 -19.104 -15.294 1.00 86.50 92 ASP A CA 1
ATOM 723 C C . ASP A 1 92 ? 3.700 -20.128 -16.403 1.00 86.50 92 ASP A C 1
ATOM 725 O O . ASP A 1 92 ? 3.982 -19.791 -17.553 1.00 86.50 92 ASP A O 1
ATOM 729 N N . GLY A 1 93 ? 3.513 -21.405 -16.076 1.00 72.31 93 GLY A N 1
ATOM 730 C CA . GLY A 1 93 ? 3.582 -22.455 -17.088 1.00 72.31 93 GLY A CA 1
ATOM 731 C C . GLY A 1 93 ? 4.949 -22.623 -17.768 1.00 72.31 93 GLY A C 1
ATOM 732 O O . GLY A 1 93 ? 5.097 -23.544 -18.572 1.00 72.31 93 GLY A O 1
ATOM 733 N N . LEU A 1 94 ? 5.980 -21.841 -17.416 1.00 70.44 94 LEU A N 1
ATOM 734 C CA . LEU A 1 94 ? 7.368 -22.116 -17.785 1.00 70.44 94 LEU A CA 1
ATOM 735 C C . LEU A 1 94 ? 7.860 -23.343 -16.998 1.00 70.44 94 LEU A C 1
ATOM 737 O O . LEU A 1 94 ? 8.605 -23.244 -16.021 1.00 70.44 94 LEU A O 1
ATOM 741 N N . ARG A 1 95 ? 7.417 -24.542 -17.398 1.00 58.03 95 ARG A N 1
ATOM 742 C CA . ARG A 1 95 ? 7.914 -25.823 -16.877 1.00 58.03 95 ARG A CA 1
ATOM 743 C C . ARG A 1 95 ? 8.052 -26.874 -17.984 1.00 58.03 95 ARG A C 1
ATOM 745 O O . ARG A 1 95 ? 7.124 -27.026 -18.772 1.00 58.03 95 ARG A O 1
ATOM 752 N N . PRO A 1 96 ? 9.135 -27.681 -18.011 1.00 48.78 96 PRO A N 1
ATOM 753 C CA . PRO A 1 96 ? 10.425 -27.576 -17.301 1.00 48.78 96 PRO A CA 1
ATOM 754 C C . PRO A 1 96 ? 11.565 -26.914 -18.126 1.00 48.78 96 PRO A C 1
ATOM 756 O O . PRO A 1 96 ? 12.736 -27.169 -17.866 1.00 48.78 96 PRO A O 1
ATOM 759 N N . TYR A 1 97 ? 11.279 -26.091 -19.142 1.00 50.62 97 TYR A N 1
ATOM 760 C CA . TYR A 1 97 ? 12.224 -25.844 -20.251 1.00 50.62 97 TYR A CA 1
ATOM 761 C C . TYR A 1 97 ? 13.185 -24.632 -20.189 1.00 50.62 97 TYR A C 1
ATOM 763 O O . TYR A 1 97 ? 13.757 -24.289 -21.225 1.00 50.62 97 TYR A O 1
ATOM 771 N N . HIS A 1 98 ? 13.495 -24.030 -19.034 1.00 58.66 98 HIS A N 1
ATOM 772 C CA . HIS A 1 98 ? 14.601 -23.053 -18.966 1.00 58.66 98 HIS A CA 1
ATOM 773 C C . HIS A 1 98 ? 15.613 -23.376 -17.865 1.00 58.66 98 HIS A C 1
ATOM 775 O O . HIS A 1 98 ? 15.247 -23.729 -16.748 1.00 58.66 98 HIS A O 1
ATOM 781 N N . LYS A 1 99 ? 16.908 -23.264 -18.202 1.00 66.19 99 LYS A N 1
ATOM 782 C CA . LYS A 1 99 ? 17.991 -23.262 -17.213 1.00 66.19 99 LYS A CA 1
ATOM 783 C C . LYS A 1 99 ? 17.746 -22.079 -16.286 1.00 66.19 99 LYS A C 1
ATOM 785 O O . LYS A 1 99 ? 17.639 -20.959 -16.782 1.00 66.19 99 LYS A O 1
ATOM 790 N N . GLU A 1 100 ? 17.677 -22.329 -14.983 1.00 79.75 100 GLU A N 1
ATOM 791 C CA . GLU A 1 100 ? 17.703 -21.242 -14.012 1.00 79.75 100 GLU A CA 1
ATOM 792 C C . GLU A 1 100 ? 18.982 -20.438 -14.231 1.00 79.75 100 GLU A C 1
ATOM 794 O O . GLU A 1 100 ? 20.087 -20.992 -14.297 1.00 79.75 100 GLU A O 1
ATOM 799 N N . LEU A 1 101 ? 18.817 -19.132 -14.408 1.00 86.75 101 LEU A N 1
ATOM 800 C CA . LEU A 1 101 ? 19.941 -18.227 -14.485 1.00 86.75 101 LEU A CA 1
ATOM 801 C C . LEU A 1 101 ? 20.297 -17.813 -13.063 1.00 86.75 101 LEU A C 1
ATOM 803 O O . LEU A 1 101 ? 19.454 -17.290 -12.338 1.00 86.75 101 LEU A O 1
ATOM 807 N N . LEU A 1 102 ? 21.547 -18.040 -12.671 1.00 92.62 102 LEU A N 1
ATOM 808 C CA . LEU A 1 102 ? 22.074 -17.467 -11.443 1.00 92.62 102 LEU A CA 1
ATOM 809 C C . LEU A 1 102 ? 22.410 -15.997 -11.698 1.00 92.62 102 LEU A C 1
ATOM 811 O O . LEU A 1 102 ? 23.315 -15.704 -12.481 1.00 92.62 102 LEU A O 1
ATOM 815 N N . ILE A 1 103 ? 21.712 -15.091 -11.019 1.00 93.94 103 ILE A N 1
ATOM 816 C CA . ILE A 1 103 ? 22.019 -13.660 -11.044 1.00 93.94 103 ILE A CA 1
ATOM 817 C C . ILE A 1 103 ? 22.843 -13.329 -9.791 1.00 93.94 103 ILE A C 1
ATOM 819 O O . ILE A 1 103 ? 22.309 -13.409 -8.683 1.00 93.94 103 ILE A O 1
ATOM 823 N N . PRO A 1 104 ? 24.141 -12.992 -9.916 1.00 95.44 104 PRO A N 1
ATOM 824 C CA . PRO A 1 104 ? 24.954 -12.556 -8.787 1.00 95.44 104 PRO A CA 1
ATOM 825 C C . PRO A 1 104 ? 24.564 -11.150 -8.311 1.00 95.44 104 PRO A C 1
ATOM 827 O O . PRO A 1 104 ? 24.142 -10.307 -9.108 1.00 95.44 104 PRO A O 1
ATOM 830 N N . CYS A 1 105 ? 24.782 -10.883 -7.020 1.00 94.69 105 CYS A N 1
ATOM 831 C CA . CYS A 1 105 ? 24.697 -9.535 -6.464 1.00 94.69 105 CYS A CA 1
ATOM 832 C C . CYS A 1 105 ? 26.064 -8.840 -6.490 1.00 94.69 105 CYS A C 1
ATOM 834 O O . CYS A 1 105 ? 27.063 -9.435 -6.083 1.00 94.69 105 CYS A O 1
ATOM 836 N N . HIS A 1 106 ? 26.112 -7.585 -6.943 1.00 93.25 106 HIS A N 1
ATOM 837 C CA . HIS A 1 106 ? 27.307 -6.732 -6.888 1.00 93.25 106 HIS A CA 1
ATOM 838 C C . HIS A 1 106 ? 27.347 -5.809 -5.665 1.00 93.25 106 HIS A C 1
ATOM 840 O O . HIS A 1 106 ? 28.355 -5.139 -5.457 1.00 93.25 106 HIS A O 1
ATOM 846 N N . SER A 1 107 ? 26.284 -5.775 -4.859 1.00 88.56 107 SER A N 1
ATOM 847 C CA . SER A 1 107 ? 26.275 -5.119 -3.547 1.00 88.56 107 SER A CA 1
ATOM 848 C C . SER A 1 107 ? 26.258 -6.151 -2.412 1.00 88.56 107 SER A C 1
ATOM 850 O O . SER A 1 107 ? 26.006 -7.336 -2.637 1.00 88.56 107 SER A O 1
ATOM 852 N N . SER A 1 108 ? 26.498 -5.694 -1.182 1.00 85.94 108 SER A N 1
ATOM 853 C CA . SER A 1 108 ? 26.372 -6.506 0.033 1.00 85.94 108 SER A CA 1
ATOM 854 C C . SER A 1 108 ? 24.936 -6.615 0.569 1.00 85.94 108 SER A C 1
ATOM 856 O O . SER A 1 108 ? 24.716 -7.356 1.526 1.00 85.94 108 SER A O 1
ATOM 858 N N . TRP A 1 109 ? 23.966 -5.899 -0.013 1.00 84.12 109 TRP A N 1
ATOM 859 C CA . TRP A 1 109 ? 22.569 -5.877 0.446 1.00 84.12 109 TRP A CA 1
ATOM 860 C C . TRP A 1 109 ? 21.767 -7.111 0.016 1.00 84.12 109 TRP A C 1
ATOM 862 O O . TRP A 1 109 ? 20.855 -7.541 0.727 1.00 84.12 109 TRP A O 1
ATOM 872 N N . GLY A 1 110 ? 22.128 -7.700 -1.126 1.00 85.62 110 GLY A N 1
ATOM 873 C CA . GLY A 1 110 ? 21.474 -8.879 -1.686 1.00 85.62 110 GLY A CA 1
ATOM 874 C C . GLY A 1 110 ? 22.320 -10.147 -1.624 1.00 85.62 110 GLY A C 1
ATOM 875 O O . GLY A 1 110 ? 23.499 -10.143 -1.262 1.00 85.62 110 GLY A O 1
ATOM 876 N N . LYS A 1 111 ? 21.708 -11.260 -2.030 1.00 90.25 111 LYS A N 1
ATOM 877 C CA . LYS A 1 111 ? 22.398 -12.532 -2.276 1.00 90.25 111 LYS A CA 1
ATOM 878 C C . LYS A 1 111 ? 22.116 -13.019 -3.696 1.00 90.25 111 LYS A C 1
ATOM 880 O O . LYS A 1 111 ? 21.046 -12.725 -4.221 1.00 90.25 111 LYS A O 1
ATOM 885 N N . PRO A 1 112 ? 23.029 -13.784 -4.320 1.00 92.12 112 PRO A N 1
ATOM 886 C CA . PRO A 1 112 ? 22.753 -14.382 -5.617 1.00 92.12 112 PRO A CA 1
ATOM 887 C C . PRO A 1 112 ? 21.468 -15.213 -5.592 1.00 92.12 112 PRO A C 1
ATOM 889 O O . PRO A 1 112 ? 21.239 -15.958 -4.636 1.00 92.12 112 PRO A O 1
ATOM 892 N N . LEU A 1 113 ? 20.667 -15.113 -6.651 1.00 91.50 113 LEU A N 1
ATOM 893 C CA . LEU A 1 113 ? 19.394 -15.822 -6.756 1.00 91.50 113 LEU A CA 1
ATOM 894 C C . LEU A 1 113 ? 19.287 -16.534 -8.104 1.00 91.50 113 LEU A C 1
ATOM 896 O O . LEU A 1 113 ? 19.614 -15.973 -9.151 1.00 91.50 113 LEU A O 1
ATOM 900 N N . ALA A 1 114 ? 18.860 -17.795 -8.059 1.00 91.56 114 ALA A N 1
ATOM 901 C CA . ALA A 1 114 ? 18.539 -18.578 -9.242 1.00 91.56 114 ALA A CA 1
ATOM 902 C C . ALA A 1 114 ? 17.091 -18.294 -9.654 1.00 91.56 114 ALA A C 1
ATOM 904 O O . ALA A 1 114 ? 16.181 -18.319 -8.819 1.00 91.56 114 ALA A O 1
ATOM 905 N N . VAL A 1 115 ? 16.885 -17.985 -10.933 1.00 88.62 115 VAL A N 1
ATOM 906 C CA . VAL A 1 115 ? 15.598 -17.500 -11.431 1.00 88.62 115 VAL A CA 1
ATOM 907 C C . VAL A 1 115 ? 15.270 -18.080 -12.812 1.00 88.62 115 VAL A C 1
ATOM 909 O O . VAL A 1 115 ? 16.164 -18.185 -13.661 1.00 88.62 115 VAL A O 1
ATOM 912 N N . PRO A 1 116 ? 14.004 -18.452 -13.082 1.00 87.12 116 PRO A N 1
ATOM 913 C CA . PRO A 1 116 ? 13.556 -18.853 -14.413 1.00 87.12 116 PRO A CA 1
ATOM 914 C C . PRO A 1 116 ? 13.359 -17.621 -15.311 1.00 87.12 116 PRO A C 1
ATOM 916 O O . PRO A 1 116 ? 12.238 -17.300 -15.686 1.00 87.12 116 PRO A O 1
ATOM 919 N N . LEU A 1 117 ? 14.443 -16.907 -15.629 1.00 86.06 117 LEU A N 1
ATOM 920 C CA . LEU A 1 117 ? 14.394 -15.656 -16.387 1.00 86.06 117 LEU A CA 1
ATOM 921 C C . LEU A 1 117 ? 14.178 -15.915 -17.892 1.00 86.06 117 LEU A C 1
ATOM 923 O O . LEU A 1 117 ? 15.072 -16.466 -18.548 1.00 86.06 117 LEU A O 1
ATOM 927 N N . PRO A 1 118 ? 13.039 -15.501 -18.476 1.00 84.94 118 PRO A N 1
ATOM 928 C CA . PRO A 1 118 ? 12.829 -15.575 -19.916 1.00 84.94 118 PRO A CA 1
ATOM 929 C C . PRO A 1 118 ? 13.790 -14.647 -20.661 1.00 84.94 118 PRO A C 1
ATOM 931 O O . PRO A 1 118 ? 14.174 -13.594 -20.159 1.00 84.94 118 PRO A O 1
ATOM 934 N N . LYS A 1 119 ? 14.155 -14.995 -21.902 1.00 86.06 119 LYS A N 1
ATOM 935 C CA . LYS A 1 119 ? 15.099 -14.180 -22.696 1.00 86.06 119 LYS A CA 1
ATOM 936 C C . LYS A 1 119 ? 14.599 -12.765 -22.991 1.00 86.06 119 LYS A C 1
ATOM 938 O O . LYS A 1 119 ? 15.428 -11.905 -23.269 1.00 86.06 119 LYS A O 1
ATOM 943 N N . TRP A 1 120 ? 13.283 -12.587 -23.007 1.00 86.25 120 TRP A N 1
ATOM 944 C CA . TRP A 1 120 ? 12.609 -11.330 -23.296 1.00 86.25 120 TRP A CA 1
ATOM 945 C C . TRP A 1 120 ? 12.350 -10.500 -22.038 1.00 86.25 120 TRP A C 1
ATOM 947 O O . TRP A 1 120 ? 11.987 -9.348 -22.174 1.00 86.25 120 TRP A O 1
ATOM 957 N N . ALA A 1 121 ? 12.524 -11.028 -20.823 1.00 90.38 121 ALA A N 1
ATOM 958 C CA . ALA A 1 121 ? 12.311 -10.222 -19.626 1.00 90.38 121 ALA A CA 1
ATOM 959 C C . ALA A 1 121 ? 13.458 -9.212 -19.468 1.00 90.38 121 ALA A C 1
ATOM 961 O O . ALA A 1 121 ? 14.639 -9.576 -19.456 1.00 90.38 121 ALA A O 1
ATOM 962 N N . GLU A 1 122 ? 13.096 -7.939 -19.350 1.00 93.25 122 GLU A N 1
ATOM 963 C CA . GLU A 1 122 ? 14.016 -6.804 -19.292 1.00 93.25 122 GLU A CA 1
ATOM 964 C C . GLU A 1 122 ? 13.690 -5.939 -18.068 1.00 93.25 122 GLU A C 1
ATOM 966 O O . GLU A 1 122 ? 12.512 -5.779 -17.747 1.00 93.25 122 GLU A O 1
ATOM 971 N N . PRO A 1 123 ? 14.692 -5.380 -17.368 1.00 95.50 123 PRO A N 1
ATOM 972 C CA . PRO A 1 123 ? 14.439 -4.491 -16.237 1.00 95.50 123 PRO A CA 1
ATOM 973 C C . PRO A 1 123 ? 13.792 -3.170 -16.676 1.00 95.50 123 PRO A C 1
ATOM 975 O O . PRO A 1 123 ? 13.839 -2.806 -17.856 1.00 95.50 123 PRO A O 1
ATOM 978 N N . ASP A 1 124 ? 13.248 -2.417 -15.712 1.00 95.81 124 ASP A N 1
ATOM 979 C CA . ASP A 1 124 ? 12.868 -1.020 -15.940 1.00 95.81 124 ASP A CA 1
ATOM 980 C C . ASP A 1 124 ? 14.043 -0.235 -16.546 1.00 95.81 124 ASP A C 1
ATOM 982 O O . ASP A 1 124 ? 15.216 -0.534 -16.316 1.00 95.81 124 ASP A O 1
ATOM 986 N N . ARG A 1 125 ? 13.724 0.76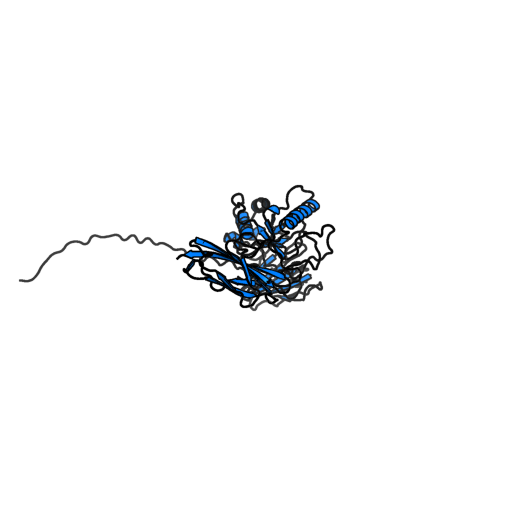7 -17.364 1.00 93.19 125 ARG A N 1
ATOM 987 C CA . ARG A 1 125 ? 14.729 1.532 -18.112 1.00 93.19 125 ARG A CA 1
ATOM 988 C C . ARG A 1 125 ? 15.322 2.697 -17.308 1.00 93.19 125 ARG A C 1
ATOM 990 O O . ARG A 1 125 ? 16.174 3.405 -17.845 1.00 93.19 125 ARG A O 1
ATOM 997 N N . SER A 1 126 ? 14.862 2.936 -16.078 1.00 93.50 126 SER A N 1
ATOM 998 C CA . SER A 1 126 ? 15.467 3.893 -15.147 1.00 93.50 126 SER A CA 1
ATOM 999 C C . SER A 1 126 ? 16.732 3.337 -14.480 1.00 93.50 126 SER A C 1
ATOM 1001 O O . SER A 1 126 ? 17.118 2.186 -14.678 1.00 93.50 126 SER A O 1
ATOM 1003 N N . GLU A 1 127 ? 17.395 4.176 -13.685 1.00 92.31 127 GLU A N 1
ATOM 1004 C CA . GLU A 1 127 ? 18.630 3.830 -12.971 1.00 92.31 127 GLU A CA 1
ATOM 1005 C C . GLU A 1 127 ? 18.461 2.668 -11.978 1.00 92.31 127 GLU A C 1
ATOM 1007 O O . GLU A 1 127 ? 19.354 1.820 -11.858 1.00 92.31 127 GLU A O 1
ATOM 1012 N N . ASP A 1 128 ? 17.306 2.590 -11.311 1.00 93.12 128 ASP A N 1
ATOM 1013 C CA . ASP A 1 128 ? 17.009 1.504 -10.376 1.00 93.12 128 ASP A CA 1
ATOM 1014 C C . ASP A 1 128 ? 16.840 0.159 -11.067 1.00 93.12 128 ASP A C 1
ATOM 1016 O O . ASP A 1 128 ? 17.059 -0.872 -10.434 1.00 93.12 128 ASP A O 1
ATOM 1020 N N . ALA A 1 129 ? 16.496 0.150 -12.358 1.00 96.50 129 ALA A N 1
ATOM 1021 C CA . ALA A 1 129 ? 16.425 -1.049 -13.183 1.00 96.50 129 ALA A CA 1
ATOM 1022 C C . ALA A 1 129 ? 15.713 -2.224 -12.480 1.00 96.50 129 ALA A C 1
ATOM 1024 O O . ALA A 1 129 ? 16.211 -3.358 -12.474 1.00 96.50 129 ALA A O 1
ATOM 1025 N N . HIS A 1 130 ? 14.572 -1.939 -11.838 1.00 97.19 130 HIS A N 1
ATOM 1026 C CA . HIS A 1 130 ? 13.781 -2.938 -11.126 1.00 97.19 130 HIS A CA 1
ATOM 1027 C C . HIS A 1 130 ? 13.256 -4.001 -12.087 1.00 97.19 130 HIS A C 1
ATOM 1029 O O . HIS A 1 130 ? 12.749 -3.682 -13.163 1.00 97.19 130 HIS A O 1
ATOM 1035 N N . LEU A 1 131 ? 13.337 -5.264 -11.674 1.00 97.38 131 LEU A N 1
ATOM 1036 C CA . LEU A 1 131 ? 12.769 -6.397 -12.399 1.00 97.38 131 LEU A CA 1
ATOM 1037 C C . LEU A 1 131 ? 12.045 -7.318 -11.420 1.00 97.38 131 LEU A C 1
ATOM 1039 O O . LEU A 1 131 ? 12.651 -7.815 -10.474 1.00 97.38 131 LEU A O 1
ATOM 1043 N N . CYS A 1 132 ? 10.767 -7.561 -11.686 1.00 97.19 132 CYS A N 1
ATOM 1044 C CA . CYS A 1 132 ? 9.893 -8.431 -10.916 1.00 97.19 132 CYS A CA 1
ATOM 1045 C C . CYS A 1 132 ? 9.378 -9.563 -11.814 1.00 97.19 132 CYS A C 1
ATOM 1047 O O . CYS A 1 132 ? 8.816 -9.319 -12.886 1.00 97.19 132 CYS A O 1
ATOM 1049 N N . LEU A 1 133 ? 9.566 -10.812 -11.394 1.00 95.62 133 LEU A N 1
ATOM 1050 C CA . LEU A 1 133 ? 9.033 -11.985 -12.090 1.00 95.62 133 LEU A CA 1
ATOM 1051 C C . LEU A 1 133 ? 8.079 -12.741 -11.178 1.00 95.62 133 LEU A C 1
ATOM 1053 O O . LEU A 1 133 ? 8.439 -13.062 -10.049 1.00 95.62 133 LEU A O 1
ATOM 1057 N N . ILE A 1 134 ? 6.903 -13.094 -11.688 1.00 94.75 134 ILE A N 1
ATOM 1058 C CA . ILE A 1 134 ? 5.838 -13.735 -10.918 1.00 94.75 134 ILE A CA 1
ATOM 1059 C C . ILE A 1 134 ? 5.510 -15.112 -11.491 1.00 94.75 134 ILE A C 1
ATOM 1061 O O . ILE A 1 134 ? 5.085 -15.228 -12.635 1.00 94.75 134 ILE A O 1
ATOM 1065 N N . ASP A 1 135 ? 5.616 -16.149 -10.663 1.00 93.12 135 ASP A N 1
ATOM 1066 C CA . ASP A 1 135 ? 5.074 -17.484 -10.932 1.00 93.12 135 ASP A CA 1
ATOM 1067 C C . ASP A 1 135 ? 3.847 -17.703 -10.032 1.00 93.12 135 ASP A C 1
ATOM 1069 O O . ASP A 1 135 ? 3.958 -18.061 -8.852 1.00 93.12 135 ASP A O 1
ATOM 1073 N N . ARG A 1 136 ? 2.655 -17.448 -10.575 1.00 92.38 136 ARG A N 1
ATOM 1074 C CA . ARG A 1 136 ? 1.362 -17.550 -9.878 1.00 92.38 136 ARG A CA 1
ATOM 1075 C C . ARG A 1 136 ? 1.030 -19.002 -9.524 1.00 92.38 136 ARG A C 1
ATOM 1077 O O . ARG A 1 136 ? 0.462 -19.260 -8.455 1.00 92.38 136 ARG A O 1
ATOM 1084 N N . ASP A 1 137 ? 1.448 -19.951 -10.362 1.00 90.69 137 ASP A N 1
ATOM 1085 C CA . ASP A 1 137 ? 1.262 -21.391 -10.137 1.00 90.69 137 ASP A CA 1
ATOM 1086 C C . ASP A 1 137 ? 2.058 -21.883 -8.921 1.00 90.69 137 ASP A C 1
ATOM 1088 O O . ASP A 1 137 ? 1.575 -22.710 -8.137 1.00 90.69 137 ASP A O 1
ATOM 1092 N N . LYS A 1 138 ? 3.267 -21.354 -8.708 1.00 91.12 138 LYS A N 1
ATOM 1093 C CA . LYS A 1 138 ? 4.078 -21.628 -7.512 1.00 91.12 138 LYS A CA 1
ATOM 1094 C C . LYS A 1 138 ? 3.753 -20.718 -6.333 1.00 91.12 138 LYS A C 1
ATOM 1096 O O . LYS A 1 138 ? 3.982 -21.124 -5.196 1.00 91.12 138 LYS A O 1
ATOM 1101 N N . GLY A 1 139 ? 3.207 -19.531 -6.581 1.00 94.31 139 GLY A N 1
ATOM 1102 C CA . GLY A 1 139 ? 3.067 -18.493 -5.562 1.00 94.31 139 GLY A CA 1
ATOM 1103 C C . GLY A 1 139 ? 4.410 -17.850 -5.206 1.00 94.31 139 GLY A C 1
ATOM 1104 O O . GLY A 1 139 ? 4.682 -17.628 -4.028 1.00 94.31 139 GLY A O 1
ATOM 1105 N N . LEU A 1 140 ? 5.265 -17.616 -6.206 1.00 94.25 140 LEU A N 1
ATOM 1106 C CA . LEU A 1 140 ? 6.604 -17.055 -6.027 1.00 94.25 140 LEU A CA 1
ATOM 1107 C C . LEU A 1 140 ? 6.784 -15.768 -6.831 1.00 94.25 140 LEU A C 1
ATOM 1109 O O . LEU A 1 140 ? 6.257 -15.635 -7.934 1.00 94.25 140 LEU A O 1
ATOM 1113 N N . GLU A 1 141 ? 7.563 -14.859 -6.265 1.00 95.62 141 GLU A N 1
ATOM 1114 C CA . GLU A 1 141 ? 7.996 -13.599 -6.859 1.00 95.62 141 GLU A CA 1
ATOM 1115 C C . GLU A 1 141 ? 9.513 -13.476 -6.707 1.00 95.62 141 GLU A C 1
ATOM 1117 O O . GLU A 1 141 ? 10.043 -13.683 -5.615 1.00 95.62 141 GLU A O 1
ATOM 1122 N N . TRP A 1 142 ? 10.207 -13.177 -7.802 1.00 95.75 142 TRP A N 1
ATOM 1123 C CA . TRP A 1 142 ? 11.628 -12.846 -7.801 1.00 95.75 142 TRP A CA 1
ATOM 1124 C C . TRP A 1 142 ? 11.778 -11.361 -8.070 1.00 95.75 142 TRP A C 1
ATOM 1126 O O . TRP A 1 142 ? 11.434 -10.893 -9.157 1.00 95.75 142 TRP A O 1
ATOM 1136 N N . ASP A 1 143 ? 12.352 -10.669 -7.102 1.00 96.56 143 ASP A N 1
ATOM 1137 C CA . ASP A 1 143 ? 12.612 -9.245 -7.171 1.00 96.56 143 ASP A CA 1
ATOM 1138 C C . ASP A 1 143 ? 14.095 -8.989 -7.357 1.00 96.56 143 ASP A C 1
ATOM 1140 O O . ASP A 1 143 ? 14.934 -9.651 -6.736 1.00 96.56 143 ASP A O 1
ATOM 1144 N N . PHE A 1 144 ? 14.407 -7.988 -8.173 1.00 96.75 144 PHE A N 1
ATOM 1145 C CA . PHE A 1 144 ? 15.761 -7.504 -8.375 1.00 96.75 144 PHE A CA 1
ATOM 1146 C C . PHE A 1 144 ? 15.789 -5.983 -8.424 1.00 96.75 144 PHE A C 1
ATOM 1148 O O . PHE A 1 144 ? 14.956 -5.353 -9.075 1.00 96.75 144 PHE A O 1
ATOM 1155 N N . TRP A 1 145 ? 16.802 -5.410 -7.783 1.00 96.31 145 TRP A N 1
ATOM 1156 C CA . TRP A 1 145 ? 17.153 -3.996 -7.890 1.00 96.31 145 TRP A CA 1
ATOM 1157 C C . TRP A 1 145 ? 18.506 -3.834 -8.573 1.00 96.31 145 TRP A C 1
ATOM 1159 O O . TRP A 1 145 ? 19.402 -4.669 -8.415 1.00 96.31 145 TRP A O 1
ATOM 1169 N N . ASN A 1 146 ? 18.655 -2.736 -9.304 1.00 96.00 146 ASN A N 1
ATOM 1170 C CA . ASN A 1 146 ? 19.847 -2.307 -10.018 1.00 96.00 146 ASN A CA 1
ATOM 1171 C C . ASN A 1 146 ? 20.398 -3.406 -10.931 1.00 96.00 146 ASN A C 1
ATOM 1173 O O . ASN A 1 146 ? 21.578 -3.760 -10.854 1.00 96.00 146 ASN A O 1
ATOM 1177 N N . ILE A 1 147 ? 19.533 -3.992 -11.767 1.00 96.31 147 ILE A N 1
ATOM 1178 C CA . ILE A 1 147 ? 19.962 -4.963 -12.777 1.00 96.31 147 ILE A CA 1
ATOM 1179 C C . ILE A 1 147 ? 20.954 -4.289 -13.736 1.00 96.31 147 ILE A C 1
ATOM 1181 O O . ILE A 1 147 ? 20.696 -3.223 -14.290 1.00 96.31 147 ILE A O 1
ATOM 1185 N N . LYS A 1 148 ? 22.091 -4.943 -13.978 1.00 95.50 148 LYS A N 1
ATOM 1186 C CA . LYS A 1 148 ? 23.105 -4.528 -14.954 1.00 95.50 148 LYS A CA 1
ATOM 1187 C C . LYS A 1 148 ? 23.382 -5.641 -15.946 1.00 95.50 148 LYS A C 1
ATOM 1189 O O . LYS A 1 148 ? 23.327 -6.823 -15.613 1.00 95.50 148 LYS A O 1
ATOM 1194 N N . GLY A 1 149 ? 23.764 -5.253 -17.158 1.00 92.69 149 GLY A N 1
ATOM 1195 C CA . GLY A 1 149 ? 24.104 -6.184 -18.228 1.00 92.69 149 GLY A CA 1
ATOM 1196 C C . GLY A 1 149 ? 22.897 -6.574 -19.077 1.00 92.69 149 GLY A C 1
ATOM 1197 O O . GLY A 1 149 ? 21.943 -5.816 -19.211 1.00 92.69 149 GLY A O 1
ATOM 1198 N N . LYS A 1 150 ? 22.981 -7.740 -19.717 1.00 89.31 150 LYS A N 1
ATOM 1199 C CA . LYS A 1 150 ? 21.943 -8.265 -20.615 1.00 89.31 150 LYS A CA 1
ATOM 1200 C C . LYS A 1 150 ? 21.914 -9.778 -20.549 1.00 89.31 150 LYS A C 1
ATOM 1202 O O . LYS A 1 150 ? 22.961 -10.391 -20.341 1.00 89.31 150 LYS A O 1
ATOM 1207 N N . ASN A 1 151 ? 20.762 -10.383 -20.812 1.00 86.44 151 ASN A N 1
ATOM 1208 C CA . ASN A 1 151 ? 20.610 -11.833 -20.824 1.00 86.44 151 ASN A CA 1
ATOM 1209 C C . ASN A 1 151 ? 21.689 -12.527 -21.701 1.00 86.44 151 ASN A C 1
ATOM 1211 O O . ASN A 1 151 ? 21.932 -12.088 -22.831 1.00 86.44 151 ASN A O 1
ATOM 1215 N N . PRO A 1 152 ? 22.348 -13.608 -21.233 1.00 88.06 152 PRO A N 1
ATOM 1216 C CA . PRO A 1 152 ? 22.209 -14.277 -19.932 1.00 88.06 152 PRO A CA 1
ATOM 1217 C C . PRO A 1 152 ? 23.228 -13.805 -18.877 1.00 88.06 152 PRO A C 1
ATOM 1219 O O . PRO A 1 152 ? 23.538 -14.535 -17.949 1.00 88.06 152 PRO A O 1
ATOM 1222 N N . ARG A 1 153 ? 23.833 -12.627 -19.031 1.00 91.00 153 ARG A N 1
ATOM 1223 C CA . ARG A 1 153 ? 24.840 -12.068 -18.116 1.00 91.00 153 ARG A CA 1
ATOM 1224 C C . ARG A 1 153 ? 24.281 -10.849 -17.390 1.00 91.00 153 ARG A C 1
ATOM 1226 O O . ARG A 1 153 ? 24.699 -9.722 -17.660 1.00 91.00 153 ARG A O 1
ATOM 1233 N N . PHE A 1 154 ? 23.322 -11.096 -16.506 1.00 93.88 154 PHE A N 1
ATOM 1234 C CA . PHE A 1 154 ? 22.832 -10.090 -15.571 1.00 93.88 154 PHE A CA 1
ATOM 1235 C C . PHE A 1 154 ? 23.609 -10.139 -14.254 1.00 93.88 154 PHE A C 1
ATOM 1237 O O . PHE A 1 154 ? 24.049 -11.206 -13.835 1.00 93.88 154 PHE A O 1
ATOM 1244 N N . SER A 1 155 ? 23.740 -8.992 -13.599 1.00 96.00 155 SER A N 1
ATOM 1245 C CA . SER A 1 155 ? 24.001 -8.871 -12.161 1.00 96.00 155 SER A CA 1
ATOM 1246 C C . SER A 1 155 ? 22.963 -7.932 -11.555 1.00 96.00 155 SER A C 1
ATOM 1248 O O . SER A 1 155 ? 22.308 -7.200 -12.292 1.00 96.00 155 SER A O 1
ATOM 1250 N N . CYS A 1 156 ? 22.802 -7.939 -10.237 1.00 96.44 156 CYS A N 1
ATOM 1251 C CA . CYS A 1 156 ? 21.873 -7.051 -9.535 1.00 96.44 156 CYS A CA 1
ATOM 1252 C C . CYS A 1 156 ? 22.541 -6.406 -8.319 1.00 96.44 156 CYS A C 1
ATOM 1254 O O . CYS A 1 156 ? 23.517 -6.924 -7.782 1.00 96.44 156 CYS A O 1
ATOM 1256 N N . GLY A 1 157 ? 22.033 -5.266 -7.868 1.00 95.31 157 GLY A N 1
ATOM 1257 C CA . GLY A 1 157 ? 22.421 -4.697 -6.583 1.00 95.31 157 GLY A CA 1
ATOM 1258 C C . GLY A 1 157 ? 21.850 -5.528 -5.441 1.00 95.31 157 GLY A C 1
ATOM 1259 O O . GLY A 1 157 ? 22.597 -5.964 -4.569 1.00 95.31 157 GLY A O 1
ATOM 1260 N N . SER A 1 158 ? 20.553 -5.823 -5.491 1.00 95.12 158 SER A N 1
ATOM 1261 C CA . SER A 1 158 ? 19.859 -6.641 -4.497 1.00 95.12 158 SER A CA 1
ATOM 1262 C C . SER A 1 158 ? 18.900 -7.61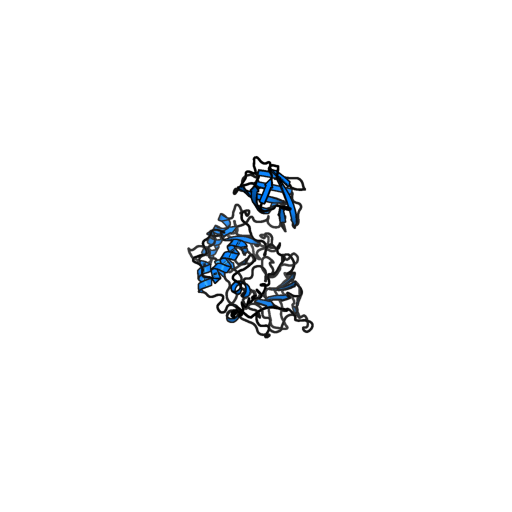6 -5.170 1.00 95.12 158 SER A C 1
ATOM 1264 O O . SER A 1 158 ? 18.526 -7.424 -6.330 1.00 95.12 158 SER A O 1
ATOM 1266 N N . SER A 1 159 ? 18.524 -8.667 -4.445 1.00 94.94 159 SER A N 1
ATOM 1267 C CA . SER A 1 159 ? 17.508 -9.620 -4.876 1.00 94.94 159 SER A CA 1
ATOM 1268 C C . SER A 1 159 ? 16.671 -10.105 -3.694 1.00 94.94 159 SER A C 1
ATOM 1270 O O . SER A 1 159 ? 17.148 -10.139 -2.552 1.00 94.94 159 SER A O 1
ATOM 1272 N N . ALA A 1 160 ? 15.433 -10.512 -3.965 1.00 94.69 160 ALA A N 1
ATOM 1273 C CA . ALA A 1 160 ? 14.589 -11.189 -2.992 1.00 94.69 160 ALA A CA 1
ATOM 1274 C C . ALA A 1 160 ? 13.716 -12.261 -3.652 1.00 94.69 160 ALA A C 1
ATOM 1276 O O . ALA A 1 160 ? 13.259 -12.105 -4.780 1.00 94.69 160 ALA A O 1
ATOM 1277 N N . LEU A 1 161 ? 13.476 -13.351 -2.919 1.00 93.81 161 LEU A N 1
ATOM 1278 C CA . LEU A 1 161 ? 12.474 -14.355 -3.265 1.00 93.81 161 LEU A CA 1
ATOM 1279 C C . LEU A 1 161 ? 11.307 -14.220 -2.291 1.00 93.81 161 LEU A C 1
ATOM 1281 O O . LEU A 1 161 ? 11.474 -14.413 -1.085 1.00 93.81 161 LEU A O 1
ATOM 1285 N N . VAL A 1 162 ? 10.131 -13.904 -2.817 1.00 95.25 162 VAL A N 1
ATOM 1286 C CA . VAL A 1 162 ? 8.942 -13.575 -2.034 1.00 95.25 162 VAL A CA 1
ATOM 1287 C C . VAL A 1 162 ? 7.852 -14.618 -2.278 1.00 95.25 162 VAL A C 1
ATOM 1289 O O . VAL A 1 162 ? 7.631 -15.077 -3.397 1.00 95.25 162 VAL A O 1
ATOM 1292 N N . ASN A 1 163 ? 7.161 -15.021 -1.209 1.00 95.19 163 ASN A N 1
ATOM 1293 C CA . ASN A 1 163 ? 5.995 -15.898 -1.295 1.00 95.19 163 ASN A CA 1
ATOM 1294 C C . ASN A 1 163 ? 4.720 -15.057 -1.448 1.00 95.19 163 ASN A C 1
ATOM 1296 O O . ASN A 1 163 ? 4.251 -14.443 -0.485 1.00 95.19 163 ASN A O 1
ATOM 1300 N N . THR A 1 164 ? 4.123 -15.085 -2.638 1.00 96.69 164 THR A N 1
ATOM 1301 C CA . THR A 1 164 ? 2.917 -14.311 -2.973 1.00 96.69 164 THR A CA 1
ATOM 1302 C C . THR A 1 164 ? 1.628 -14.922 -2.420 1.00 96.69 164 THR A C 1
ATOM 1304 O O . THR A 1 164 ? 0.555 -14.368 -2.623 1.00 96.69 164 THR A O 1
ATOM 1307 N N . ARG A 1 165 ? 1.698 -16.044 -1.690 1.00 95.62 165 ARG A N 1
ATOM 1308 C CA . ARG A 1 165 ? 0.569 -16.646 -0.950 1.00 95.62 165 ARG A CA 1
ATOM 1309 C C . ARG A 1 165 ? 0.612 -16.361 0.554 1.00 95.62 165 ARG A C 1
ATOM 1311 O O . ARG A 1 165 ? -0.276 -16.798 1.280 1.00 95.62 165 ARG A O 1
ATOM 1318 N N . ALA A 1 166 ? 1.649 -15.671 1.024 1.00 94.25 166 ALA A N 1
ATOM 1319 C CA . ALA A 1 166 ? 1.829 -15.279 2.419 1.00 94.25 166 ALA A CA 1
ATOM 1320 C C . ALA A 1 166 ? 1.647 -13.759 2.582 1.00 94.25 166 ALA A C 1
ATOM 1322 O O . ALA A 1 166 ? 1.099 -13.098 1.705 1.00 94.25 166 ALA A O 1
ATOM 1323 N N . SER A 1 167 ? 2.121 -13.182 3.690 1.00 92.75 167 SER A N 1
ATOM 1324 C CA . SER A 1 167 ? 1.956 -11.749 3.975 1.00 92.75 167 SER A CA 1
ATOM 1325 C C . SER A 1 167 ? 2.668 -10.822 2.985 1.00 92.75 167 SER A C 1
ATOM 1327 O O . SER A 1 167 ? 2.303 -9.654 2.897 1.00 92.75 167 SER A O 1
ATOM 1329 N N . GLY A 1 168 ? 3.706 -11.299 2.294 1.00 92.75 168 GLY A N 1
ATOM 1330 C CA . GLY A 1 168 ? 4.570 -10.464 1.457 1.00 92.75 168 GLY A CA 1
ATOM 1331 C C . GLY A 1 168 ? 5.526 -9.560 2.233 1.00 92.75 168 GLY A C 1
ATOM 1332 O O . GLY A 1 168 ? 6.205 -8.750 1.625 1.00 92.75 168 GLY A O 1
ATOM 1333 N N . VAL A 1 169 ? 5.597 -9.648 3.562 1.00 92.00 169 VAL A N 1
ATOM 1334 C CA . VAL A 1 169 ? 6.615 -8.900 4.316 1.00 92.00 169 VAL A CA 1
ATOM 1335 C C . VAL A 1 169 ? 7.926 -9.673 4.255 1.00 92.00 169 VAL A C 1
ATOM 1337 O O . VAL A 1 169 ? 7.987 -10.812 4.722 1.00 92.00 169 VAL A O 1
ATOM 1340 N N . ILE A 1 170 ? 8.961 -9.067 3.675 1.00 87.56 170 ILE A N 1
ATOM 1341 C CA . ILE A 1 170 ? 10.304 -9.648 3.620 1.00 87.56 170 ILE A CA 1
ATOM 1342 C C . ILE A 1 170 ? 10.893 -9.613 5.028 1.00 87.56 170 ILE A C 1
ATOM 1344 O O . ILE A 1 170 ? 10.926 -8.568 5.655 1.00 87.56 170 ILE A O 1
ATOM 1348 N N . THR A 1 171 ? 11.345 -10.754 5.548 1.00 79.38 171 THR A N 1
ATOM 1349 C CA . THR A 1 171 ? 11.915 -10.851 6.909 1.00 79.38 171 THR A CA 1
ATOM 1350 C C . THR A 1 171 ? 13.396 -11.219 6.917 1.00 79.38 171 THR A C 1
ATOM 1352 O O . THR A 1 171 ? 14.003 -11.328 7.979 1.00 79.38 171 THR A O 1
ATOM 1355 N N . ALA A 1 172 ? 13.978 -11.468 5.744 1.00 66.81 172 ALA A N 1
ATOM 1356 C CA . ALA A 1 172 ? 15.375 -11.831 5.575 1.00 66.81 172 ALA A CA 1
ATOM 1357 C C . ALA A 1 172 ? 15.881 -11.245 4.251 1.00 66.81 172 ALA A C 1
ATOM 1359 O O . ALA A 1 172 ? 15.351 -11.604 3.204 1.00 66.81 172 ALA A O 1
ATOM 1360 N N . ALA A 1 173 ? 16.926 -10.412 4.325 1.00 75.25 173 ALA A N 1
ATOM 1361 C CA . ALA A 1 173 ? 17.479 -9.540 3.272 1.00 75.25 173 ALA A CA 1
ATOM 1362 C C . ALA A 1 173 ? 16.892 -8.118 3.240 1.00 75.25 173 ALA A C 1
ATOM 1364 O O . ALA A 1 173 ? 15.867 -7.840 3.854 1.00 75.25 173 ALA A O 1
ATOM 1365 N N . HIS A 1 174 ? 17.596 -7.230 2.533 1.00 84.50 174 HIS A N 1
ATOM 1366 C CA . HIS A 1 174 ? 17.257 -5.813 2.370 1.00 84.50 174 HIS A CA 1
ATOM 1367 C C . HIS A 1 174 ? 16.047 -5.585 1.441 1.00 84.50 174 HIS A C 1
ATOM 1369 O O . HIS A 1 174 ? 15.496 -4.495 1.401 1.00 84.50 174 HIS A O 1
ATOM 1375 N N . GLY A 1 175 ? 15.629 -6.598 0.672 1.00 91.38 175 GLY A N 1
ATOM 1376 C CA . GLY A 1 175 ? 14.629 -6.439 -0.389 1.00 91.38 175 GLY A CA 1
ATOM 1377 C C . GLY A 1 175 ? 15.172 -5.675 -1.602 1.00 91.38 175 GLY A C 1
ATOM 1378 O O . GLY A 1 175 ? 16.387 -5.536 -1.756 1.00 91.38 175 GLY A O 1
ATOM 1379 N N . CYS A 1 176 ? 14.275 -5.235 -2.491 1.00 94.19 176 CYS A N 1
ATOM 1380 C CA . CYS A 1 176 ? 14.630 -4.531 -3.737 1.00 94.19 176 CYS A CA 1
ATOM 1381 C C . CYS A 1 176 ? 14.033 -3.121 -3.857 1.00 94.19 176 CYS A C 1
ATOM 1383 O O . CYS A 1 176 ? 14.330 -2.415 -4.813 1.00 94.19 176 CYS A O 1
ATOM 1385 N N . ARG A 1 177 ? 13.213 -2.706 -2.895 1.00 92.94 177 ARG A N 1
ATOM 1386 C CA . ARG A 1 177 ? 12.914 -1.297 -2.617 1.00 92.94 177 ARG A CA 1
ATOM 1387 C C . ARG A 1 177 ? 13.696 -0.887 -1.383 1.00 92.94 177 ARG A C 1
ATOM 1389 O O . ARG A 1 177 ? 14.039 -1.756 -0.576 1.00 92.94 177 ARG A O 1
ATOM 1396 N N . GLU A 1 178 ? 13.914 0.403 -1.190 1.00 90.31 178 GLU A N 1
ATOM 1397 C CA . GLU A 1 178 ? 14.599 0.900 0.001 1.00 90.31 178 GLU A CA 1
ATOM 1398 C C . GLU A 1 178 ? 13.907 0.489 1.309 1.00 90.31 178 GLU A C 1
ATOM 1400 O O . GLU A 1 178 ? 14.581 0.148 2.275 1.00 90.31 178 GLU A O 1
ATOM 1405 N N . SER A 1 179 ? 12.573 0.396 1.334 1.00 92.69 179 SER A N 1
ATOM 1406 C CA . SER A 1 179 ? 11.815 -0.100 2.497 1.00 92.69 179 SER A CA 1
ATOM 1407 C C . SER A 1 179 ? 11.902 -1.615 2.733 1.00 92.69 179 SER A C 1
ATOM 1409 O O . SER A 1 179 ? 11.415 -2.125 3.752 1.00 92.69 179 SER A O 1
ATOM 1411 N N . GLY A 1 180 ? 12.436 -2.353 1.759 1.00 93.50 180 GLY A N 1
ATOM 1412 C CA . GLY A 1 180 ? 12.413 -3.809 1.708 1.00 93.50 180 GLY A CA 1
ATOM 1413 C C . GLY A 1 180 ? 11.059 -4.404 1.318 1.00 93.50 180 GLY A C 1
ATOM 1414 O O . GLY A 1 180 ? 10.824 -5.592 1.534 1.00 93.50 180 GLY A O 1
ATOM 1415 N N . PHE A 1 181 ? 10.143 -3.615 0.752 1.00 96.44 181 PHE A N 1
ATOM 1416 C CA . PHE A 1 181 ? 8.895 -4.152 0.202 1.00 96.44 181 PHE A CA 1
ATOM 1417 C C . PHE A 1 181 ? 9.147 -4.997 -1.054 1.00 96.44 181 PHE A C 1
ATOM 1419 O O . PHE A 1 181 ? 10.058 -4.675 -1.825 1.00 96.44 181 PHE A O 1
ATOM 1426 N N . PRO A 1 182 ? 8.316 -6.026 -1.310 1.00 97.19 182 PRO A N 1
ATOM 1427 C CA . PRO A 1 182 ? 8.280 -6.678 -2.613 1.00 97.19 182 PRO A CA 1
ATOM 1428 C C . PRO A 1 182 ? 7.958 -5.688 -3.733 1.00 97.19 182 PRO A C 1
ATOM 1430 O O . PRO A 1 182 ? 7.251 -4.696 -3.514 1.00 97.19 182 PRO A O 1
ATOM 1433 N N . LEU A 1 183 ? 8.428 -5.952 -4.947 1.00 97.81 183 LEU A N 1
ATOM 1434 C CA . LEU A 1 183 ? 8.204 -5.041 -6.070 1.00 97.81 183 LEU A CA 1
ATOM 1435 C C . LEU A 1 183 ? 6.740 -5.030 -6.524 1.00 97.81 183 LEU A C 1
ATOM 1437 O O . LEU A 1 183 ? 6.237 -3.959 -6.882 1.00 97.81 183 LEU A O 1
ATOM 1441 N N . SER A 1 184 ? 6.044 -6.168 -6.431 1.00 97.69 184 SER A N 1
ATOM 1442 C CA . SER A 1 184 ? 4.610 -6.285 -6.723 1.00 97.69 184 SER A CA 1
ATOM 1443 C C . SER A 1 184 ? 3.711 -5.647 -5.657 1.00 97.69 184 SER A C 1
ATOM 1445 O O . SER A 1 184 ? 2.556 -5.314 -5.941 1.00 97.69 184 SER A O 1
ATOM 1447 N N . ALA A 1 185 ? 4.218 -5.438 -4.435 1.00 97.69 185 ALA A N 1
ATOM 1448 C CA . ALA A 1 185 ? 3.448 -4.824 -3.362 1.00 97.69 185 ALA A CA 1
ATOM 1449 C C . ALA A 1 185 ? 3.119 -3.365 -3.705 1.00 97.69 185 ALA A C 1
ATOM 1451 O O . ALA A 1 185 ? 3.998 -2.526 -3.894 1.00 97.69 185 ALA A O 1
ATOM 1452 N N . GLY A 1 186 ? 1.821 -3.070 -3.787 1.00 97.69 186 GLY A N 1
ATOM 1453 C CA . GLY A 1 186 ? 1.307 -1.732 -4.064 1.00 97.69 186 GLY A CA 1
ATOM 1454 C C . GLY A 1 186 ? 1.573 -1.181 -5.459 1.00 97.69 186 GLY A C 1
ATOM 1455 O O . GLY A 1 186 ? 1.417 0.025 -5.658 1.00 97.69 186 GLY A O 1
ATOM 1456 N N . LEU A 1 187 ? 1.927 -2.048 -6.409 1.00 98.50 187 LEU A N 1
ATOM 1457 C CA . LEU A 1 187 ? 2.078 -1.709 -7.817 1.00 98.50 187 LEU A CA 1
ATOM 1458 C C . LEU A 1 187 ? 0.712 -1.621 -8.508 1.00 98.50 187 LEU A C 1
ATOM 1460 O O . LEU A 1 187 ? -0.048 -2.586 -8.486 1.00 98.50 187 LEU A O 1
ATOM 1464 N N . VAL A 1 188 ? 0.423 -0.498 -9.165 1.00 98.50 188 VAL A N 1
ATOM 1465 C CA . VAL A 1 188 ? -0.781 -0.348 -9.996 1.00 98.50 188 VAL A CA 1
ATOM 1466 C C . VAL A 1 188 ? -0.575 -1.069 -11.327 1.00 98.50 188 VAL A C 1
ATOM 1468 O O . VAL A 1 188 ? 0.416 -0.815 -12.024 1.00 98.50 188 VAL A O 1
ATOM 1471 N N . ARG A 1 189 ? -1.515 -1.950 -11.697 1.00 97.00 189 ARG A N 1
ATOM 1472 C CA . ARG A 1 189 ? -1.402 -2.788 -12.903 1.00 97.00 189 ARG A CA 1
ATOM 1473 C C . ARG A 1 189 ? -2.537 -2.565 -13.912 1.00 97.00 189 ARG A C 1
ATOM 1475 O O . ARG A 1 189 ? -3.664 -2.250 -13.518 1.00 97.00 189 ARG A O 1
ATOM 1482 N N . PRO A 1 190 ? -2.292 -2.769 -15.221 1.00 96.12 190 PRO A N 1
ATOM 1483 C CA . PRO A 1 190 ? -3.297 -2.553 -16.265 1.00 96.12 190 PRO A CA 1
ATOM 1484 C C . PRO A 1 190 ? -4.600 -3.342 -16.071 1.00 96.12 190 PRO A C 1
ATOM 1486 O O . PRO A 1 190 ? -5.687 -2.831 -16.344 1.00 96.12 190 PRO A O 1
ATOM 1489 N N . GLU A 1 191 ? -4.527 -4.591 -15.606 1.00 95.00 191 GLU A N 1
ATOM 1490 C CA . GLU A 1 191 ? -5.705 -5.433 -15.379 1.00 95.00 191 GLU A CA 1
ATOM 1491 C C . GLU A 1 191 ? -6.637 -4.896 -14.284 1.00 95.00 191 GLU A C 1
ATOM 1493 O O . GLU A 1 191 ? -7.845 -5.126 -14.349 1.00 95.00 191 GLU A O 1
ATOM 1498 N N . GLU A 1 192 ? -6.111 -4.134 -13.326 1.00 97.00 192 GLU A N 1
ATOM 1499 C CA . GLU A 1 192 ? -6.902 -3.522 -12.258 1.00 97.00 192 GLU A CA 1
ATOM 1500 C C . GLU A 1 192 ? -7.732 -2.362 -12.800 1.00 97.00 192 GLU A C 1
ATOM 1502 O O . GLU A 1 192 ? -8.945 -2.317 -12.584 1.00 97.00 192 GLU A O 1
ATOM 1507 N N . LEU A 1 193 ? -7.122 -1.492 -13.614 1.00 96.88 193 LEU A N 1
ATOM 1508 C CA . LEU A 1 193 ? -7.844 -0.407 -14.284 1.00 96.88 193 LEU A CA 1
ATOM 1509 C C . LEU A 1 193 ? -8.895 -0.949 -15.259 1.00 96.88 193 LEU A C 1
ATOM 1511 O O . LEU A 1 193 ? -10.007 -0.425 -15.295 1.00 96.88 193 LEU A O 1
ATOM 1515 N N . ARG A 1 194 ? -8.600 -2.038 -15.988 1.00 95.69 194 ARG A N 1
ATOM 1516 C CA . ARG A 1 194 ? -9.604 -2.727 -16.826 1.00 95.69 194 ARG A CA 1
ATOM 1517 C C . ARG A 1 194 ? -10.777 -3.262 -16.009 1.00 95.69 194 ARG A C 1
ATOM 1519 O O . ARG A 1 194 ? -11.906 -3.235 -16.489 1.00 95.69 194 ARG A O 1
ATOM 1526 N N . SER A 1 195 ? -10.513 -3.771 -14.805 1.00 96.00 195 SER A N 1
ATOM 1527 C CA . SER A 1 195 ? -11.555 -4.296 -13.916 1.00 96.00 195 SER A CA 1
ATOM 1528 C C . SER A 1 195 ? -12.357 -3.208 -13.195 1.00 96.00 195 SER A C 1
ATOM 1530 O O . SER A 1 195 ? -13.448 -3.483 -12.700 1.00 96.00 195 SER A O 1
ATOM 1532 N N . GLY A 1 196 ? -11.843 -1.975 -13.158 1.00 96.88 196 GLY A N 1
ATOM 1533 C CA . GLY A 1 196 ? -12.477 -0.848 -12.479 1.00 96.88 196 GLY A CA 1
ATOM 1534 C C . GLY A 1 196 ? -12.175 -0.754 -10.980 1.00 96.88 196 GLY A C 1
ATOM 1535 O O . GLY A 1 196 ? -12.760 0.090 -10.300 1.00 96.88 196 GLY A O 1
ATOM 1536 N N . GLU A 1 197 ? -11.286 -1.595 -10.445 1.00 97.38 197 GLU A N 1
ATOM 1537 C CA . GLU A 1 197 ? -10.943 -1.615 -9.024 1.00 97.38 197 GLU A CA 1
ATOM 1538 C C . GLU A 1 197 ? -9.495 -2.050 -8.759 1.00 97.38 197 GLU A C 1
ATOM 1540 O O . GLU A 1 197 ? -8.967 -2.954 -9.400 1.00 97.38 197 GLU A O 1
ATOM 1545 N N . ILE A 1 198 ? -8.873 -1.432 -7.752 1.00 98.50 198 ILE A N 1
ATOM 1546 C CA . ILE A 1 198 ? -7.603 -1.871 -7.161 1.00 98.50 198 ILE A CA 1
ATOM 1547 C C . ILE A 1 198 ? -7.904 -2.292 -5.721 1.00 98.50 198 ILE A C 1
ATOM 1549 O O . ILE A 1 198 ? -8.492 -1.526 -4.952 1.00 98.50 198 ILE A O 1
ATOM 1553 N N . ARG A 1 199 ? -7.534 -3.524 -5.357 1.00 97.75 199 ARG A N 1
ATOM 1554 C CA . ARG A 1 199 ? -7.934 -4.167 -4.086 1.00 97.75 199 ARG A CA 1
ATOM 1555 C C . ARG A 1 199 ? -6.782 -4.365 -3.103 1.00 97.75 199 ARG A C 1
ATOM 1557 O O . ARG A 1 199 ? -6.745 -5.376 -2.393 1.00 97.75 199 ARG A O 1
ATOM 1564 N N . HIS A 1 200 ? -5.851 -3.420 -3.097 1.00 98.50 200 HIS A N 1
ATOM 1565 C CA . HIS A 1 200 ? -4.697 -3.386 -2.209 1.00 98.50 200 HIS A CA 1
ATOM 1566 C C . HIS A 1 200 ? -4.247 -1.940 -1.949 1.00 98.50 200 HIS A C 1
ATOM 1568 O O . HIS A 1 200 ? -4.628 -1.011 -2.664 1.00 98.50 200 HIS A O 1
ATOM 1574 N N . ALA A 1 201 ? -3.433 -1.748 -0.913 1.00 98.62 201 ALA A N 1
ATOM 1575 C CA . ALA A 1 201 ? -2.742 -0.496 -0.631 1.00 98.62 201 ALA A CA 1
ATOM 1576 C C . ALA A 1 201 ? -1.709 -0.231 -1.718 1.00 98.62 201 ALA A C 1
ATOM 1578 O O . ALA A 1 201 ? -1.080 -1.169 -2.202 1.00 98.62 201 ALA A O 1
ATOM 1579 N N . LEU A 1 202 ? -1.526 1.031 -2.089 1.00 98.81 202 LEU A N 1
ATOM 1580 C CA . LEU A 1 202 ? -0.497 1.416 -3.050 1.00 98.81 202 LEU A CA 1
ATOM 1581 C C . LEU A 1 202 ? 0.851 1.596 -2.351 1.00 98.81 202 LEU A C 1
ATOM 1583 O O . LEU A 1 202 ? 0.925 1.716 -1.128 1.00 98.81 202 LEU A O 1
ATOM 1587 N N . VAL A 1 203 ? 1.924 1.643 -3.125 1.00 98.44 203 VAL A N 1
ATOM 1588 C CA . VAL A 1 203 ? 3.226 2.111 -2.648 1.00 98.44 203 VAL A CA 1
ATOM 1589 C C . VAL A 1 203 ? 3.557 3.400 -3.380 1.00 98.44 203 VAL A C 1
ATOM 1591 O O . VAL A 1 203 ? 3.264 3.528 -4.571 1.00 98.44 203 VAL A O 1
ATOM 1594 N N . PHE A 1 204 ? 4.144 4.356 -2.665 1.00 98.00 204 PHE A N 1
ATOM 1595 C CA . PHE A 1 204 ? 4.633 5.600 -3.243 1.00 98.00 204 PHE A CA 1
ATOM 1596 C C . PHE A 1 204 ? 6.080 5.881 -2.846 1.00 98.00 204 PHE A C 1
ATOM 1598 O O . PHE A 1 204 ? 6.545 5.419 -1.800 1.00 98.00 204 PHE A O 1
ATOM 1605 N N . GLY A 1 205 ? 6.766 6.638 -3.700 1.00 95.31 205 GLY A N 1
ATOM 1606 C CA . GLY A 1 205 ? 8.079 7.211 -3.429 1.00 95.31 205 GLY A CA 1
ATOM 1607 C C . GLY A 1 205 ? 7.989 8.704 -3.113 1.00 95.31 205 GLY A C 1
ATOM 1608 O O . GLY A 1 205 ? 7.180 9.419 -3.718 1.00 95.31 205 GLY A O 1
ATOM 1609 N N . PHE A 1 206 ? 8.795 9.178 -2.162 1.00 93.00 206 PHE A N 1
ATOM 1610 C CA . PHE A 1 206 ? 8.933 10.601 -1.827 1.00 93.00 206 PHE A CA 1
ATOM 1611 C C . PHE A 1 206 ? 10.273 10.874 -1.122 1.00 93.00 206 PHE A C 1
ATOM 1613 O O . PHE A 1 206 ? 10.689 10.083 -0.284 1.00 93.00 206 PHE A O 1
ATOM 1620 N N . ASP A 1 207 ? 10.926 12.008 -1.416 1.00 84.50 207 ASP A N 1
ATOM 1621 C CA . ASP A 1 207 ? 12.188 12.409 -0.761 1.00 84.50 207 ASP A CA 1
ATOM 1622 C C . ASP A 1 207 ? 11.923 12.845 0.690 1.00 84.50 207 ASP A C 1
ATOM 1624 O O . ASP A 1 207 ? 11.450 13.957 0.949 1.00 84.50 207 ASP A O 1
ATOM 1628 N N . GLY A 1 208 ? 12.185 11.937 1.632 1.00 70.94 208 GLY A N 1
ATOM 1629 C CA . GLY A 1 208 ? 11.955 12.126 3.064 1.00 70.94 208 GLY A CA 1
ATOM 1630 C C . GLY A 1 208 ? 13.184 11.929 3.956 1.00 70.94 208 GLY A C 1
ATOM 1631 O O . GLY A 1 208 ? 13.036 12.012 5.174 1.00 70.94 208 GLY A O 1
ATOM 1632 N N . ARG A 1 209 ? 14.361 11.670 3.376 1.00 72.75 209 ARG A N 1
ATOM 1633 C CA . ARG A 1 209 ? 15.658 11.410 4.032 1.00 72.75 209 ARG A CA 1
ATOM 1634 C C . ARG A 1 209 ? 15.690 11.621 5.544 1.00 72.75 209 ARG A C 1
ATOM 1636 O O . ARG A 1 209 ? 15.898 12.735 6.049 1.00 72.75 209 ARG A O 1
ATOM 1643 N N . ASN A 1 210 ? 15.457 10.536 6.276 1.00 75.00 210 ASN A N 1
ATOM 1644 C CA . ASN A 1 210 ? 15.388 10.535 7.736 1.00 75.00 210 ASN A CA 1
ATOM 1645 C C . ASN A 1 210 ? 16.299 9.500 8.399 1.00 75.00 210 ASN A C 1
ATOM 1647 O O . ASN A 1 210 ? 16.384 9.511 9.619 1.00 75.00 210 ASN A O 1
ATOM 1651 N N . GLY A 1 211 ? 17.054 8.710 7.637 1.00 72.81 211 GLY A N 1
ATOM 1652 C CA . GLY A 1 211 ? 18.106 7.836 8.150 1.00 72.81 211 GLY A CA 1
ATOM 1653 C C . GLY A 1 211 ? 17.779 6.340 8.178 1.00 72.81 211 GLY A C 1
ATOM 1654 O O . GLY A 1 211 ? 16.622 5.924 8.230 1.00 72.81 211 GLY A O 1
ATOM 1655 N N . TYR A 1 212 ? 18.841 5.530 8.207 1.00 75.88 212 TYR A N 1
ATOM 1656 C CA . TYR A 1 212 ? 18.798 4.062 8.095 1.00 75.88 212 TYR A CA 1
ATOM 1657 C C . TYR A 1 212 ? 17.923 3.332 9.119 1.00 75.88 212 TYR A C 1
ATOM 1659 O O . TYR A 1 212 ? 17.430 2.239 8.841 1.00 75.88 212 TYR A O 1
ATOM 1667 N N . ASP A 1 213 ? 17.757 3.885 10.320 1.00 77.06 213 ASP A N 1
ATOM 1668 C CA . ASP A 1 213 ? 16.984 3.268 11.401 1.00 77.06 213 ASP A CA 1
ATOM 1669 C C . ASP A 1 213 ? 15.536 3.777 11.476 1.00 77.06 213 ASP A C 1
ATOM 1671 O O . ASP A 1 213 ? 14.769 3.315 12.320 1.00 77.06 213 ASP A O 1
ATOM 1675 N N . GLN A 1 214 ? 15.132 4.686 10.584 1.00 85.69 214 GLN A N 1
ATOM 1676 C CA . GLN A 1 214 ? 13.801 5.290 10.577 1.00 85.69 214 GLN A CA 1
ATOM 1677 C C . GLN A 1 214 ? 12.834 4.524 9.671 1.00 85.69 214 GLN A C 1
ATOM 1679 O O . GLN A 1 214 ? 12.382 4.999 8.628 1.00 85.69 214 GLN A O 1
ATOM 1684 N N . PHE A 1 215 ? 12.462 3.326 10.111 1.00 89.88 215 PHE A N 1
ATOM 1685 C CA . PHE A 1 215 ? 11.435 2.526 9.455 1.00 89.88 215 PHE A CA 1
ATOM 1686 C C . PHE A 1 215 ? 10.457 1.916 10.457 1.00 89.88 215 PHE A C 1
ATOM 1688 O O . PHE A 1 215 ? 10.773 1.643 11.621 1.00 89.88 215 PHE A O 1
ATOM 1695 N N . VAL A 1 216 ? 9.234 1.705 9.984 1.00 92.19 216 VAL A N 1
ATOM 1696 C CA . VAL A 1 216 ? 8.143 1.092 10.738 1.00 92.19 216 VAL A CA 1
ATOM 1697 C C . VAL A 1 216 ? 7.515 -0.027 9.919 1.00 92.19 216 VAL A C 1
ATOM 1699 O O . VAL A 1 216 ? 7.488 0.022 8.691 1.00 92.19 216 VAL A O 1
ATOM 1702 N N . TYR A 1 217 ? 6.980 -1.048 10.592 1.00 92.44 217 TYR A N 1
ATOM 1703 C CA . TYR A 1 217 ? 6.304 -2.155 9.915 1.00 92.44 217 TYR A CA 1
ATOM 1704 C C . TYR A 1 217 ? 5.225 -1.633 8.945 1.00 92.44 217 TYR A C 1
ATOM 1706 O O . TYR A 1 217 ? 4.421 -0.786 9.346 1.00 92.44 217 TYR A O 1
ATOM 1714 N N . PRO A 1 218 ? 5.134 -2.159 7.710 1.00 93.88 218 PRO A N 1
ATOM 1715 C CA . PRO A 1 218 ? 5.769 -3.385 7.206 1.00 93.88 218 PRO A CA 1
ATOM 1716 C C . PRO A 1 218 ? 7.194 -3.242 6.656 1.00 93.88 218 PRO A C 1
ATOM 1718 O O . PRO A 1 218 ? 7.716 -4.228 6.142 1.00 93.88 218 PRO A O 1
ATOM 1721 N N . ALA A 1 219 ? 7.816 -2.062 6.737 1.00 93.75 219 ALA A N 1
ATOM 1722 C CA . ALA A 1 219 ? 9.178 -1.875 6.240 1.00 93.75 219 ALA A CA 1
ATOM 1723 C C . ALA A 1 219 ? 10.177 -2.589 7.148 1.00 93.75 219 ALA A C 1
ATOM 1725 O O . ALA A 1 219 ? 9.949 -2.730 8.356 1.00 93.75 219 ALA A O 1
ATOM 1726 N N . VAL A 1 220 ? 11.270 -3.052 6.550 1.00 90.62 220 VAL A N 1
ATOM 1727 C CA . VAL A 1 220 ? 12.358 -3.752 7.251 1.00 90.62 220 VAL A CA 1
ATOM 1728 C C . VAL A 1 220 ? 13.701 -3.046 7.137 1.00 90.62 220 VAL A C 1
ATOM 1730 O O . VAL A 1 220 ? 14.647 -3.420 7.828 1.00 90.62 220 VAL A O 1
ATOM 1733 N N . THR A 1 221 ? 13.760 -2.012 6.307 1.00 89.38 221 THR A N 1
ATOM 1734 C CA . THR A 1 221 ? 14.909 -1.137 6.092 1.00 89.38 221 THR A CA 1
ATOM 1735 C C . THR A 1 221 ? 14.426 0.310 5.964 1.00 89.38 221 THR A C 1
ATOM 1737 O O . THR A 1 221 ? 13.257 0.560 5.651 1.00 89.38 221 THR A O 1
ATOM 1740 N N . GLY A 1 222 ? 15.302 1.255 6.310 1.00 85.12 222 GLY A N 1
ATOM 1741 C CA . GLY A 1 222 ? 15.079 2.700 6.200 1.00 85.12 222 GLY A CA 1
ATOM 1742 C C . GLY A 1 222 ? 15.973 3.327 5.131 1.00 85.12 222 GLY A C 1
ATOM 1743 O O . GLY A 1 222 ? 16.602 2.602 4.363 1.00 85.12 222 GLY A O 1
ATOM 1744 N N . CYS A 1 223 ? 16.038 4.659 5.122 1.00 75.44 223 CYS A N 1
ATOM 1745 C CA . CYS A 1 223 ? 16.762 5.416 4.101 1.00 75.44 223 CYS A CA 1
ATOM 1746 C C . CYS A 1 223 ? 18.267 5.121 4.084 1.00 75.44 223 CYS A C 1
ATOM 1748 O O . CYS A 1 223 ? 18.875 4.986 5.149 1.00 75.44 223 CYS A O 1
ATOM 1750 N N . ASP A 1 224 ? 18.886 5.084 2.906 1.00 68.44 224 ASP A N 1
ATOM 1751 C CA . ASP A 1 224 ? 20.304 4.755 2.740 1.00 68.44 224 ASP A CA 1
ATOM 1752 C C . ASP A 1 224 ? 21.283 5.909 3.044 1.00 68.44 224 ASP A C 1
ATOM 1754 O O . ASP A 1 224 ? 22.477 5.823 2.726 1.00 68.44 224 ASP A O 1
ATOM 1758 N N . ASP A 1 225 ? 20.817 6.959 3.725 1.00 65.81 225 ASP A N 1
ATOM 1759 C CA . ASP A 1 225 ? 21.567 8.182 3.965 1.00 65.81 225 ASP A CA 1
ATOM 1760 C C . ASP A 1 225 ? 21.524 8.689 5.424 1.00 65.81 225 ASP A C 1
ATOM 1762 O O . ASP A 1 225 ? 20.944 8.095 6.335 1.00 65.81 225 ASP A O 1
ATOM 1766 N N . LYS A 1 226 ? 22.260 9.773 5.701 1.00 57.19 226 LYS A N 1
ATOM 1767 C CA . LYS A 1 226 ? 22.253 10.424 7.022 1.00 57.19 226 LYS A CA 1
ATOM 1768 C C . LYS A 1 226 ? 21.093 11.407 7.082 1.00 57.19 226 LYS A C 1
ATOM 1770 O O . LYS A 1 226 ? 20.877 12.107 6.103 1.00 57.19 226 LYS A O 1
ATOM 1775 N N . PHE A 1 227 ? 20.482 11.558 8.266 1.00 56.91 227 PHE A N 1
ATOM 1776 C CA . PHE A 1 227 ? 19.488 12.598 8.568 1.00 56.91 227 PHE A CA 1
ATOM 1777 C C . PHE A 1 227 ? 19.743 13.876 7.760 1.00 56.91 227 PHE A C 1
ATOM 1779 O O . PHE A 1 227 ? 20.744 14.570 7.983 1.00 56.91 227 PHE A O 1
ATOM 1786 N N . GLY A 1 228 ? 18.841 14.193 6.829 1.00 53.66 228 GLY A N 1
ATOM 1787 C CA . GLY A 1 228 ? 18.897 15.470 6.138 1.00 53.66 228 GLY A 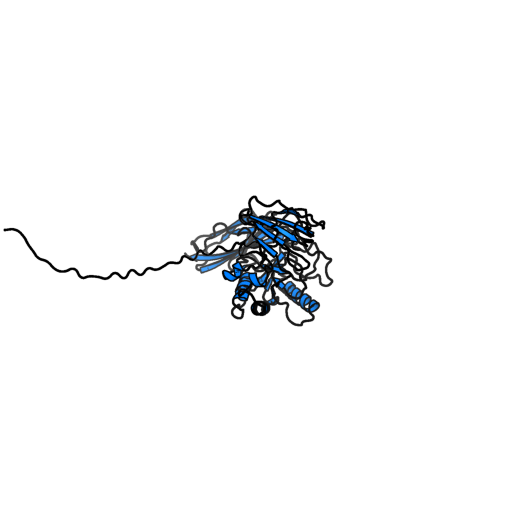CA 1
ATOM 1788 C C . GLY A 1 228 ? 18.801 16.628 7.146 1.00 53.66 228 GLY A C 1
ATOM 1789 O O . GLY A 1 228 ? 18.272 16.456 8.250 1.00 53.66 228 GLY A O 1
ATOM 1790 N N . PRO A 1 229 ? 19.234 17.850 6.784 1.00 48.72 229 PRO A N 1
ATOM 1791 C CA . PRO A 1 229 ? 19.177 19.030 7.660 1.00 48.72 229 PRO A CA 1
ATOM 1792 C C . PRO A 1 229 ? 17.753 19.410 8.129 1.00 48.72 229 PRO A C 1
ATOM 1794 O O . PRO A 1 229 ? 17.596 20.300 8.959 1.00 48.72 229 PRO A O 1
ATOM 1797 N N . ASN A 1 230 ? 16.722 18.718 7.629 1.00 52.69 230 ASN A N 1
ATOM 1798 C CA . ASN A 1 230 ? 15.302 18.911 7.915 1.00 52.69 230 ASN A CA 1
ATOM 1799 C C . ASN A 1 230 ? 14.653 17.727 8.676 1.00 52.69 230 ASN A C 1
ATOM 1801 O O . ASN A 1 230 ? 13.428 17.614 8.669 1.00 52.69 230 ASN A O 1
ATOM 1805 N N . GLY A 1 231 ? 15.439 16.835 9.298 1.00 53.12 231 GLY A N 1
ATOM 1806 C CA . GLY A 1 231 ? 15.036 15.517 9.831 1.00 53.12 231 GLY A CA 1
ATOM 1807 C C . GLY A 1 231 ? 14.023 15.460 10.991 1.00 53.12 231 GLY A C 1
ATOM 1808 O O . GLY A 1 231 ? 13.961 14.456 11.696 1.00 53.12 231 GLY A O 1
ATOM 1809 N N . HIS A 1 232 ? 13.214 16.496 11.225 1.00 69.62 232 HIS A N 1
ATOM 1810 C CA . HIS A 1 232 ? 12.132 16.450 12.210 1.00 69.62 232 HIS A CA 1
ATOM 1811 C C . HIS A 1 232 ? 10.785 16.187 11.530 1.00 69.62 232 HIS A C 1
ATOM 1813 O O . HIS A 1 232 ? 10.413 16.887 10.593 1.00 69.62 232 HIS A O 1
ATOM 1819 N N . HIS A 1 233 ? 10.022 15.221 12.055 1.00 80.50 233 HIS A N 1
ATOM 1820 C CA . HIS A 1 233 ? 8.676 14.873 11.574 1.00 80.50 233 HIS A CA 1
ATOM 1821 C C . HIS A 1 233 ? 8.621 14.547 10.075 1.00 80.50 233 HIS A C 1
ATOM 1823 O O . HIS A 1 233 ? 7.674 14.936 9.392 1.00 80.50 233 HIS A O 1
ATOM 1829 N N . VAL A 1 234 ? 9.626 13.833 9.561 1.00 87.56 234 VAL A N 1
ATOM 1830 C CA . VAL A 1 234 ? 9.551 13.232 8.227 1.00 87.56 234 VAL A CA 1
ATOM 1831 C C . VAL A 1 234 ? 9.050 11.797 8.337 1.00 87.56 234 VAL A C 1
ATOM 1833 O O . VAL A 1 234 ? 9.333 11.114 9.321 1.00 87.56 234 VAL A O 1
ATOM 1836 N N . LEU A 1 235 ? 8.263 11.365 7.355 1.00 90.31 235 LEU A N 1
ATOM 1837 C CA . LEU A 1 235 ? 7.646 10.042 7.334 1.00 90.31 235 LEU A CA 1
ATOM 1838 C C . LEU A 1 235 ? 8.724 8.943 7.333 1.00 90.31 235 LEU A C 1
ATOM 1840 O O . LEU A 1 235 ? 9.520 8.914 6.397 1.00 90.31 235 LEU A O 1
ATOM 1844 N N . PRO A 1 236 ? 8.770 8.034 8.327 1.00 91.25 236 PRO A N 1
ATOM 1845 C CA . PRO A 1 236 ? 9.606 6.837 8.237 1.00 91.25 236 PRO A CA 1
ATOM 1846 C C . PRO A 1 236 ? 9.156 5.939 7.085 1.00 91.25 236 PRO A C 1
ATOM 1848 O O . PRO A 1 236 ? 7.961 5.897 6.759 1.00 91.25 236 PRO A O 1
ATOM 1851 N N . MET A 1 237 ? 10.089 5.176 6.513 1.00 92.19 237 MET A N 1
ATOM 1852 C CA . MET A 1 237 ? 9.743 4.110 5.569 1.00 92.19 237 MET A CA 1
ATOM 1853 C C . MET A 1 237 ? 8.710 3.178 6.205 1.00 92.19 237 MET A C 1
ATOM 1855 O O . MET A 1 237 ? 8.767 2.872 7.397 1.00 92.19 237 MET A O 1
ATOM 1859 N N . GLY A 1 238 ? 7.712 2.776 5.424 1.00 94.31 238 GLY A N 1
ATOM 1860 C CA . GLY A 1 238 ? 6.569 2.008 5.911 1.00 94.31 238 GLY A CA 1
ATOM 1861 C C . GLY A 1 238 ? 5.443 2.813 6.548 1.00 94.31 238 GLY A C 1
ATOM 1862 O O . GLY A 1 238 ? 4.428 2.228 6.930 1.00 94.31 238 GLY A O 1
ATOM 1863 N N . SER A 1 239 ? 5.544 4.143 6.593 1.00 95.31 239 SER A N 1
ATOM 1864 C CA . SER A 1 239 ? 4.404 4.994 6.947 1.00 95.31 239 SER A CA 1
ATOM 1865 C C . SER A 1 239 ? 3.227 4.762 6.004 1.00 95.31 239 SER A C 1
ATOM 1867 O O . SER A 1 239 ? 3.391 4.824 4.785 1.00 95.31 239 SER A O 1
ATOM 1869 N N . ARG A 1 240 ? 2.027 4.556 6.561 1.00 97.56 240 ARG A N 1
ATOM 1870 C CA . ARG A 1 240 ? 0.788 4.411 5.786 1.00 97.56 240 ARG A CA 1
ATOM 1871 C C . ARG A 1 240 ? -0.021 5.700 5.814 1.00 97.56 240 ARG A C 1
ATOM 1873 O O . ARG A 1 240 ? -0.482 6.133 6.871 1.00 97.56 240 ARG A O 1
ATOM 1880 N N . LEU A 1 241 ? -0.231 6.283 4.644 1.00 98.44 241 LEU A N 1
ATOM 1881 C CA . LEU A 1 241 ? -1.114 7.423 4.433 1.00 98.44 241 LEU A CA 1
ATOM 1882 C C . LEU A 1 241 ? -2.443 6.926 3.870 1.00 98.44 241 LEU A C 1
ATOM 1884 O O . LEU A 1 241 ? -2.481 5.980 3.091 1.00 98.44 241 LEU A O 1
ATOM 1888 N N . GLN A 1 242 ? -3.539 7.577 4.230 1.00 98.62 242 GLN A N 1
ATOM 1889 C CA . GLN A 1 242 ? -4.854 7.297 3.661 1.00 98.62 242 GLN A CA 1
ATOM 1890 C C . GLN A 1 242 ? -5.466 8.597 3.158 1.00 98.62 242 GLN A C 1
ATOM 1892 O O . GLN A 1 242 ? -5.493 9.579 3.903 1.00 98.62 242 GLN A O 1
ATOM 1897 N N . LEU A 1 243 ? -5.958 8.602 1.917 1.00 98.75 243 LEU A N 1
ATOM 1898 C CA . LEU A 1 243 ? -6.770 9.711 1.420 1.00 98.75 243 LEU A CA 1
ATOM 1899 C C . LEU A 1 243 ? -8.034 9.780 2.276 1.00 98.75 243 LEU A C 1
ATOM 1901 O O . LEU A 1 243 ? -8.608 8.739 2.604 1.00 98.75 243 LEU A O 1
ATOM 1905 N N . SER A 1 244 ? -8.465 10.983 2.656 1.00 96.31 244 SER A N 1
ATOM 1906 C CA . SER A 1 244 ? -9.689 11.141 3.437 1.00 96.31 244 SER A CA 1
ATOM 1907 C C . SER A 1 244 ? -10.844 10.357 2.786 1.00 96.31 244 SER A C 1
ATOM 1909 O O . SER A 1 244 ? -11.115 10.574 1.598 1.00 96.31 244 SER A O 1
ATOM 1911 N N . PRO A 1 245 ? -11.527 9.452 3.520 1.00 93.75 245 PRO A N 1
ATOM 1912 C CA . PRO A 1 245 ? -12.630 8.660 2.969 1.00 93.75 245 PRO A CA 1
ATOM 1913 C C . PRO A 1 245 ? -13.788 9.501 2.418 1.00 93.75 245 PRO A C 1
ATOM 1915 O O . PRO A 1 245 ? -14.538 9.019 1.578 1.00 93.75 245 PRO A O 1
ATOM 1918 N N . ASP A 1 246 ? -13.902 10.751 2.871 1.00 93.62 246 ASP A N 1
ATOM 1919 C CA . ASP A 1 246 ? -14.958 11.687 2.476 1.00 93.62 246 ASP A CA 1
ATOM 1920 C C . ASP A 1 246 ? -14.505 12.685 1.394 1.00 93.62 246 ASP A C 1
ATOM 1922 O O . ASP A 1 246 ? -15.258 13.587 1.033 1.00 93.62 246 ASP A O 1
ATOM 1926 N N . TYR A 1 247 ? -13.269 12.574 0.890 1.00 96.81 247 TYR A N 1
ATOM 1927 C CA . TYR A 1 247 ? -12.811 13.412 -0.221 1.00 96.81 247 TYR A CA 1
ATOM 1928 C C . TYR A 1 247 ? -13.635 13.111 -1.481 1.00 96.81 247 TYR A C 1
ATOM 1930 O O . TYR A 1 247 ? -13.796 11.947 -1.858 1.00 96.81 247 TYR A O 1
ATOM 1938 N N . ASP A 1 248 ? -14.153 14.153 -2.132 1.00 97.62 248 ASP A N 1
ATOM 1939 C CA . ASP A 1 248 ? -14.973 14.000 -3.332 1.00 97.62 248 ASP A CA 1
ATOM 1940 C C . ASP A 1 248 ? -14.109 13.623 -4.543 1.00 97.62 248 ASP A C 1
ATOM 1942 O O . ASP A 1 248 ? -13.215 14.360 -4.946 1.00 97.62 248 ASP A O 1
ATOM 1946 N N . LEU A 1 249 ? -14.398 12.465 -5.141 1.00 98.25 249 LEU A N 1
ATOM 1947 C CA . LEU A 1 249 ? -13.709 11.963 -6.333 1.00 98.25 249 LEU A CA 1
ATOM 1948 C C . LEU A 1 249 ? -14.477 12.256 -7.630 1.00 98.25 249 LEU A C 1
ATOM 1950 O O . LEU A 1 249 ? -14.135 11.716 -8.690 1.00 98.25 249 LEU A O 1
ATOM 1954 N N . SER A 1 250 ? -15.569 13.022 -7.567 1.00 97.06 250 SER A N 1
ATOM 1955 C CA . SER A 1 250 ? -16.433 13.286 -8.719 1.00 97.06 250 SER A CA 1
ATOM 1956 C C . SER A 1 250 ? -15.720 14.085 -9.813 1.00 97.06 250 SER A C 1
ATOM 1958 O O . SER A 1 250 ? -15.960 13.818 -10.991 1.00 97.06 250 SER A O 1
ATOM 1960 N N . THR A 1 251 ? -14.780 14.961 -9.441 1.00 94.94 251 THR A N 1
ATOM 1961 C CA . THR A 1 251 ? -13.997 15.800 -10.367 1.00 94.94 251 THR A CA 1
ATOM 1962 C C . THR A 1 251 ? -12.921 15.029 -11.129 1.00 94.94 251 THR A C 1
ATOM 1964 O O . THR A 1 251 ? -12.511 15.455 -12.205 1.00 94.94 251 THR A O 1
ATOM 1967 N N . LEU A 1 252 ? -12.498 13.870 -10.614 1.00 98.38 252 LEU A N 1
ATOM 1968 C CA . LEU A 1 252 ? -11.441 13.067 -11.221 1.00 98.38 252 LEU A CA 1
ATOM 1969 C C . LEU A 1 252 ? -11.910 12.374 -12.507 1.00 98.38 252 LEU A C 1
ATOM 1971 O O . LEU A 1 252 ? -13.081 12.009 -12.665 1.00 98.38 252 LEU A O 1
ATOM 1975 N N . THR A 1 253 ? -10.973 12.099 -13.413 1.00 98.56 253 THR A N 1
ATOM 1976 C CA . THR A 1 253 ? -11.237 11.217 -14.557 1.00 98.56 253 THR A CA 1
ATOM 1977 C C . THR A 1 253 ? -11.595 9.800 -14.080 1.00 98.56 253 THR A C 1
ATOM 1979 O O . THR A 1 253 ? -11.271 9.418 -12.949 1.00 98.56 253 THR A O 1
ATOM 1982 N N . PRO A 1 254 ? -12.260 8.973 -14.912 1.00 98.19 254 PRO A N 1
ATOM 1983 C CA . PRO A 1 254 ? -12.604 7.605 -14.531 1.00 98.19 254 PRO A CA 1
ATOM 1984 C C . PRO A 1 254 ? -11.409 6.771 -14.047 1.00 98.19 254 PRO A C 1
ATOM 1986 O O . PRO A 1 254 ? -11.539 6.091 -13.031 1.00 98.19 254 PRO A O 1
ATOM 1989 N N . ALA A 1 255 ? -10.252 6.855 -14.711 1.00 98.38 255 ALA A N 1
ATOM 1990 C CA . ALA A 1 255 ? -9.068 6.090 -14.324 1.00 98.38 255 ALA A CA 1
ATOM 1991 C C . ALA A 1 255 ? -8.421 6.630 -13.037 1.00 98.38 255 ALA A C 1
ATOM 1993 O O . ALA A 1 255 ? -8.142 5.859 -12.116 1.00 98.38 255 ALA A O 1
ATOM 1994 N N . ALA A 1 256 ? -8.269 7.955 -12.907 1.00 98.62 256 ALA A N 1
ATOM 1995 C CA . ALA A 1 256 ? -7.758 8.573 -11.681 1.00 98.62 256 ALA A CA 1
ATOM 1996 C C . ALA A 1 256 ? -8.650 8.268 -10.467 1.00 98.62 256 ALA A C 1
ATOM 1998 O O . ALA A 1 256 ? -8.148 8.030 -9.368 1.00 98.62 256 ALA A O 1
ATOM 1999 N N . ARG A 1 257 ? -9.973 8.186 -10.666 1.00 98.62 257 ARG A N 1
ATOM 2000 C CA . ARG A 1 257 ? -10.931 7.803 -9.621 1.00 98.62 257 ARG A CA 1
ATOM 2001 C C . ARG A 1 257 ? -10.702 6.384 -9.097 1.00 98.62 257 ARG A C 1
ATOM 2003 O O . ARG A 1 257 ? -10.886 6.164 -7.903 1.00 98.62 257 ARG A O 1
ATOM 2010 N N . ILE A 1 258 ? -10.291 5.434 -9.941 1.00 98.75 258 ILE A N 1
ATOM 2011 C CA . ILE A 1 258 ? -9.971 4.060 -9.508 1.00 98.75 258 ILE A CA 1
ATOM 2012 C C . ILE A 1 258 ? -8.778 4.082 -8.543 1.00 98.75 258 ILE A C 1
ATOM 2014 O O . ILE A 1 258 ? -8.860 3.524 -7.447 1.00 98.75 258 ILE A O 1
ATOM 2018 N N . VAL A 1 259 ? -7.707 4.794 -8.910 1.00 98.81 259 VAL A N 1
ATOM 2019 C CA . VAL A 1 259 ? -6.507 4.965 -8.073 1.00 98.81 259 VAL A CA 1
ATOM 2020 C C . VAL A 1 259 ? -6.853 5.686 -6.769 1.00 98.81 259 VAL A C 1
ATOM 2022 O O . VAL A 1 259 ? -6.525 5.209 -5.683 1.00 98.81 259 VAL A O 1
ATOM 2025 N N . ALA A 1 260 ? -7.583 6.798 -6.846 1.00 98.81 260 ALA A N 1
ATOM 2026 C CA . ALA A 1 260 ? -7.968 7.576 -5.674 1.00 98.81 260 ALA A CA 1
ATOM 2027 C C . ALA A 1 260 ? -8.885 6.792 -4.719 1.00 98.81 260 ALA A C 1
ATOM 2029 O O . ALA A 1 260 ? -8.744 6.886 -3.500 1.00 98.81 260 ALA A O 1
ATOM 2030 N N . ARG A 1 261 ? -9.768 5.935 -5.246 1.00 98.69 261 ARG A N 1
ATOM 2031 C CA . ARG A 1 261 ? -10.585 5.033 -4.425 1.00 98.69 261 ARG A CA 1
ATOM 2032 C C . ARG A 1 261 ? -9.734 4.000 -3.684 1.00 98.69 261 ARG A C 1
ATOM 2034 O O . ARG A 1 261 ? -10.006 3.722 -2.517 1.00 98.69 261 ARG A O 1
ATOM 2041 N N . ALA A 1 262 ? -8.682 3.476 -4.311 1.00 98.81 262 ALA A N 1
ATOM 2042 C CA . ALA A 1 262 ? -7.716 2.609 -3.634 1.00 98.81 262 ALA A CA 1
ATOM 2043 C C . ALA A 1 262 ? -7.013 3.350 -2.482 1.00 98.81 262 ALA A C 1
ATOM 2045 O O . ALA A 1 262 ? -6.915 2.825 -1.371 1.00 98.81 262 ALA A O 1
ATOM 2046 N N . LEU A 1 263 ? -6.631 4.614 -2.703 1.00 98.88 263 LEU A N 1
ATOM 2047 C CA . LEU A 1 263 ? -6.058 5.489 -1.674 1.00 98.88 263 LEU A CA 1
ATOM 2048 C C . LEU A 1 263 ? -7.034 5.785 -0.517 1.00 98.88 263 LEU A C 1
ATOM 2050 O O . LEU A 1 263 ? -6.586 5.954 0.618 1.00 98.88 263 LEU A O 1
ATOM 2054 N N . GLN A 1 264 ? -8.350 5.815 -0.759 1.00 98.56 264 GLN A N 1
ATOM 2055 C CA . GLN A 1 264 ? -9.355 5.926 0.310 1.00 98.56 264 GLN A CA 1
ATOM 2056 C C . GLN A 1 264 ? -9.527 4.618 1.087 1.00 98.56 264 GLN A C 1
ATOM 2058 O O . GLN A 1 264 ? -9.593 4.639 2.312 1.00 98.56 264 GLN A O 1
ATOM 2063 N N . ILE A 1 265 ? -9.619 3.473 0.407 1.00 98.12 265 ILE A N 1
ATOM 2064 C CA . ILE A 1 265 ? -9.965 2.192 1.049 1.00 98.12 265 ILE A CA 1
ATOM 2065 C C . ILE A 1 265 ? -8.748 1.566 1.737 1.00 98.12 265 ILE A C 1
ATOM 2067 O O . ILE A 1 265 ? -8.827 1.111 2.883 1.00 98.12 265 ILE A O 1
ATOM 2071 N N . TYR A 1 266 ? -7.617 1.550 1.038 1.00 98.38 266 TYR A N 1
ATOM 2072 C CA . TYR A 1 266 ? -6.392 0.889 1.466 1.00 98.38 266 TYR A CA 1
ATOM 2073 C C . TYR A 1 266 ? -5.264 1.877 1.776 1.00 98.38 266 TYR A C 1
ATOM 2075 O O . TYR A 1 266 ? -4.370 1.545 2.551 1.00 98.38 266 TYR A O 1
ATOM 2083 N N . GLY A 1 267 ? -5.292 3.093 1.240 1.00 98.56 267 GLY A N 1
ATOM 2084 C CA . GLY A 1 267 ? -4.190 4.033 1.431 1.00 98.56 267 GLY A CA 1
ATOM 2085 C C . GLY A 1 267 ? -2.944 3.657 0.635 1.00 98.56 267 GLY A C 1
ATOM 2086 O O . GLY A 1 267 ? -2.993 2.852 -0.295 1.00 98.56 267 GLY A O 1
ATOM 2087 N N . MET A 1 268 ? -1.823 4.264 1.005 1.00 98.62 268 MET A N 1
ATOM 2088 C CA . MET A 1 268 ? -0.524 4.056 0.382 1.00 98.62 268 MET A CA 1
ATOM 2089 C C . MET A 1 268 ? 0.596 4.027 1.416 1.00 98.62 268 MET A C 1
ATOM 2091 O O . MET A 1 268 ? 0.545 4.747 2.413 1.00 98.62 268 MET A O 1
ATOM 2095 N N . TYR A 1 269 ? 1.607 3.204 1.169 1.00 98.19 269 TYR A N 1
ATOM 2096 C CA . TYR A 1 269 ? 2.794 3.090 2.002 1.00 98.19 269 TYR A CA 1
ATOM 2097 C C . TYR A 1 269 ? 3.980 3.815 1.372 1.00 98.19 269 TYR A C 1
ATOM 2099 O O . TYR A 1 269 ? 4.222 3.666 0.173 1.00 98.19 269 TYR A O 1
ATOM 2107 N N . LEU A 1 270 ? 4.739 4.553 2.182 1.00 96.56 270 LEU A N 1
ATOM 2108 C CA . LEU A 1 270 ? 6.040 5.071 1.764 1.00 96.56 270 LEU A CA 1
ATOM 2109 C C . LEU A 1 270 ? 7.002 3.885 1.642 1.00 96.56 270 LEU A C 1
ATOM 2111 O O . LEU A 1 270 ? 7.276 3.223 2.646 1.00 96.56 270 LEU A O 1
ATOM 2115 N N . GLY A 1 271 ? 7.431 3.577 0.420 1.00 94.62 271 GLY A N 1
ATOM 2116 C CA . GLY A 1 271 ? 8.234 2.384 0.139 1.00 94.62 271 GLY A CA 1
ATOM 2117 C C . GLY A 1 271 ? 9.604 2.653 -0.468 1.00 94.62 271 GLY A C 1
ATOM 2118 O O . GLY A 1 271 ? 10.399 1.726 -0.542 1.00 94.62 271 GLY A O 1
ATOM 2119 N N . ASP A 1 272 ? 9.861 3.873 -0.918 1.00 92.56 272 ASP A N 1
ATOM 2120 C CA . ASP A 1 272 ? 11.127 4.239 -1.545 1.00 92.56 272 ASP A CA 1
ATOM 2121 C C . ASP A 1 272 ? 11.352 5.742 -1.444 1.00 92.56 272 ASP A C 1
ATOM 2123 O O . ASP A 1 272 ? 10.394 6.522 -1.325 1.00 92.56 272 ASP A O 1
ATOM 2127 N N . GLU A 1 273 ? 12.603 6.158 -1.549 1.00 88.44 273 GLU A N 1
ATOM 2128 C CA . GLU A 1 273 ? 12.914 7.535 -1.873 1.00 88.44 273 GLU A CA 1
ATOM 2129 C C . GLU A 1 273 ? 12.462 7.886 -3.293 1.00 88.44 273 GLU A C 1
ATOM 2131 O O . GLU A 1 273 ? 12.295 7.058 -4.187 1.00 88.44 273 GLU A O 1
ATOM 2136 N N . GLY A 1 274 ? 12.164 9.165 -3.482 1.00 86.50 274 GLY A N 1
ATOM 2137 C CA . GLY A 1 274 ? 11.771 9.706 -4.773 1.00 86.50 274 GLY A CA 1
ATOM 2138 C C . GLY A 1 274 ? 12.546 10.976 -5.068 1.00 86.50 274 GLY A C 1
ATOM 2139 O O . GLY A 1 274 ? 13.330 11.462 -4.262 1.00 86.50 274 GLY A O 1
ATOM 2140 N N . ASP A 1 275 ? 12.270 11.592 -6.210 1.00 85.38 275 ASP A N 1
ATOM 2141 C CA . ASP A 1 275 ? 12.922 12.844 -6.602 1.00 85.38 275 ASP A CA 1
ATOM 2142 C C . ASP A 1 275 ? 12.461 14.080 -5.797 1.00 85.38 275 ASP A C 1
ATOM 2144 O O . ASP A 1 275 ? 12.994 15.177 -6.004 1.00 85.38 275 ASP A O 1
ATOM 2148 N N . GLY A 1 276 ? 11.454 13.919 -4.928 1.00 86.75 276 GLY A N 1
ATOM 2149 C CA . GLY A 1 276 ? 10.832 14.961 -4.107 1.00 86.75 276 GLY A CA 1
ATOM 2150 C C . GLY A 1 276 ? 9.853 15.884 -4.848 1.00 86.75 276 GLY A C 1
ATOM 2151 O O . GLY A 1 276 ? 9.436 16.896 -4.287 1.00 86.75 276 GLY A O 1
ATOM 2152 N N . HIS A 1 277 ? 9.473 15.574 -6.092 1.00 93.44 277 HIS A N 1
ATOM 2153 C CA . HIS A 1 277 ? 8.565 16.400 -6.901 1.00 93.44 277 HIS A CA 1
ATOM 2154 C C . HIS A 1 277 ? 7.082 16.053 -6.710 1.00 93.44 277 HIS A C 1
ATOM 2156 O O . HIS A 1 277 ? 6.216 16.835 -7.104 1.00 93.44 277 HIS A O 1
ATOM 2162 N N . SER A 1 278 ? 6.775 14.909 -6.103 1.00 96.62 278 SER A N 1
ATOM 2163 C CA . SER A 1 278 ? 5.417 14.476 -5.757 1.00 96.62 278 SER A CA 1
ATOM 2164 C C . SER A 1 278 ? 5.463 13.248 -4.856 1.00 96.62 278 SER A C 1
ATOM 2166 O O . SER A 1 278 ? 6.478 12.558 -4.804 1.00 96.62 278 SER A O 1
ATOM 2168 N N . MET A 1 279 ? 4.346 12.932 -4.199 1.00 97.69 279 MET A N 1
ATOM 2169 C CA . MET A 1 279 ? 4.112 11.581 -3.682 1.00 97.69 279 MET A CA 1
ATOM 2170 C C . MET A 1 279 ? 3.744 10.680 -4.869 1.00 97.69 279 MET A C 1
ATOM 2172 O O . MET A 1 279 ? 2.605 10.700 -5.339 1.00 97.69 279 MET A O 1
ATOM 2176 N N . SER A 1 280 ? 4.721 9.952 -5.407 1.00 97.50 280 SER A N 1
ATOM 2177 C CA . SER A 1 280 ? 4.577 9.240 -6.683 1.00 97.50 280 SER A CA 1
ATOM 2178 C C . SER A 1 280 ? 4.209 7.776 -6.470 1.00 97.50 280 SER A C 1
ATOM 2180 O O . SER A 1 280 ? 5.040 7.015 -5.986 1.00 97.50 280 SER A O 1
ATOM 2182 N N . VAL A 1 281 ? 2.992 7.365 -6.839 1.00 98.38 281 VAL A N 1
ATOM 2183 C CA . VAL A 1 281 ? 2.580 5.952 -6.795 1.00 98.38 281 VAL A CA 1
ATOM 2184 C C . VAL A 1 281 ? 3.181 5.154 -7.953 1.00 98.38 281 VAL A C 1
ATOM 2186 O O . VAL A 1 281 ? 3.281 5.652 -9.078 1.00 98.38 281 VAL A O 1
ATOM 2189 N N . TYR A 1 282 ? 3.562 3.907 -7.682 1.00 98.12 282 TYR A N 1
ATOM 2190 C CA . TYR A 1 282 ? 4.247 3.048 -8.649 1.00 98.12 282 TYR A CA 1
ATOM 2191 C C . TYR A 1 282 ? 3.276 2.360 -9.613 1.00 98.12 282 TYR A C 1
ATOM 2193 O O . TYR A 1 282 ? 2.312 1.718 -9.196 1.00 98.12 282 TYR A O 1
ATOM 2201 N N . PHE A 1 283 ? 3.573 2.455 -10.906 1.00 98.00 283 PHE A N 1
ATOM 2202 C CA . PHE A 1 283 ? 2.875 1.779 -11.999 1.00 98.00 283 PHE A CA 1
ATOM 2203 C C . PHE A 1 283 ? 3.792 0.746 -12.655 1.00 98.00 283 PHE A C 1
ATOM 2205 O O . PHE A 1 283 ? 5.015 0.911 -12.699 1.00 98.00 283 PHE A O 1
ATOM 2212 N N . GLN A 1 284 ? 3.192 -0.317 -13.188 1.00 97.69 284 GLN A N 1
ATOM 2213 C CA . GLN A 1 284 ? 3.904 -1.279 -14.022 1.00 97.69 284 GLN A CA 1
ATOM 2214 C C . GLN A 1 284 ? 4.413 -0.606 -15.305 1.00 97.69 284 GLN A C 1
ATOM 2216 O O . GLN A 1 284 ? 3.643 0.047 -16.007 1.00 97.69 284 GLN A O 1
ATOM 2221 N N . THR A 1 285 ? 5.690 -0.772 -15.643 1.00 96.38 285 THR A N 1
ATOM 2222 C CA . THR A 1 285 ? 6.304 -0.100 -16.805 1.00 96.38 285 THR A CA 1
ATOM 2223 C C . THR A 1 285 ? 6.498 -1.015 -17.996 1.00 96.38 285 THR A C 1
ATOM 2225 O O . THR A 1 285 ? 6.290 -0.584 -19.130 1.00 96.38 285 THR A O 1
ATOM 2228 N N . LEU A 1 286 ? 6.861 -2.268 -17.728 1.00 96.75 286 LEU A N 1
ATOM 2229 C CA . LEU A 1 286 ? 7.060 -3.329 -18.707 1.00 96.75 286 LEU A CA 1
ATOM 2230 C C . LEU A 1 286 ? 6.345 -4.603 -18.247 1.00 96.75 286 LEU A C 1
ATOM 2232 O O . LEU A 1 286 ? 6.126 -4.811 -17.048 1.00 96.75 286 LEU A O 1
ATOM 2236 N N . GLY A 1 287 ? 5.979 -5.450 -19.202 1.00 93.81 287 GLY A N 1
ATOM 2237 C CA . GLY A 1 287 ? 5.338 -6.729 -18.932 1.00 93.81 287 GLY A CA 1
ATOM 2238 C C . GLY A 1 287 ? 5.167 -7.578 -20.180 1.00 93.81 287 GLY A C 1
ATOM 2239 O O . GLY A 1 287 ? 5.770 -7.313 -21.214 1.00 93.81 287 GLY A O 1
ATOM 2240 N N . GLU A 1 288 ? 4.333 -8.603 -20.069 1.00 88.00 288 GLU A N 1
ATOM 2241 C CA . GLU A 1 288 ? 3.900 -9.441 -21.186 1.00 88.00 288 GLU A CA 1
ATOM 2242 C C . GLU A 1 288 ? 2.454 -9.867 -20.905 1.00 88.00 288 GLU A C 1
ATOM 2244 O O . GLU A 1 288 ? 2.183 -10.636 -19.980 1.00 88.00 288 GLU A O 1
ATOM 2249 N N . ILE A 1 289 ? 1.497 -9.313 -21.648 1.00 80.50 289 ILE A N 1
ATOM 2250 C CA . ILE A 1 289 ? 0.062 -9.523 -21.399 1.00 80.50 289 ILE A CA 1
ATOM 2251 C C . ILE A 1 289 ? -0.578 -10.524 -22.365 1.00 80.50 289 ILE A C 1
ATOM 2253 O O . ILE A 1 289 ? -1.719 -10.933 -22.145 1.00 80.50 289 ILE A O 1
ATOM 2257 N N . ASN A 1 290 ? 0.125 -10.923 -23.427 1.00 81.19 290 ASN A N 1
ATOM 2258 C CA . ASN A 1 290 ? -0.379 -11.816 -24.478 1.00 81.19 290 ASN A CA 1
ATOM 2259 C C . ASN A 1 290 ? 0.452 -13.098 -24.679 1.00 81.19 290 ASN A C 1
ATOM 2261 O O . ASN A 1 290 ? 0.089 -13.893 -25.547 1.00 81.19 290 ASN A O 1
ATOM 2265 N N . ASN A 1 291 ? 1.492 -13.326 -23.867 1.00 80.38 291 ASN A N 1
ATOM 2266 C CA . ASN A 1 291 ? 2.310 -14.544 -23.878 1.00 80.38 291 ASN A CA 1
ATOM 2267 C C . ASN A 1 291 ? 2.931 -14.857 -25.262 1.00 80.38 291 ASN A C 1
ATOM 2269 O O . ASN A 1 291 ? 2.957 -16.014 -25.691 1.00 80.38 291 ASN A O 1
ATOM 2273 N N . ASP A 1 292 ? 3.344 -13.823 -26.006 1.00 85.19 292 ASP A N 1
ATOM 2274 C CA . ASP A 1 292 ? 3.943 -13.933 -27.346 1.00 85.19 292 ASP A CA 1
ATOM 2275 C C . ASP A 1 292 ? 5.485 -13.926 -27.339 1.00 85.19 292 ASP A C 1
ATOM 2277 O O . ASP A 1 292 ? 6.124 -14.043 -28.389 1.00 85.19 292 ASP A O 1
ATOM 2281 N N . GLY A 1 293 ? 6.089 -13.842 -26.157 1.00 84.81 293 GLY A N 1
ATOM 2282 C CA . GLY A 1 293 ? 7.521 -13.769 -25.931 1.00 84.81 293 GLY A CA 1
ATOM 2283 C C . GLY A 1 293 ? 8.134 -12.407 -26.248 1.00 84.81 293 GLY A C 1
ATOM 2284 O O . GLY A 1 293 ? 9.340 -12.348 -26.512 1.00 84.81 293 GLY A O 1
ATOM 2285 N N . VAL A 1 294 ? 7.334 -11.337 -26.272 1.00 88.75 294 VAL A N 1
ATOM 2286 C CA . VAL A 1 294 ? 7.767 -9.967 -26.567 1.00 88.75 294 VAL A CA 1
ATOM 2287 C C . VAL A 1 294 ? 7.405 -9.038 -25.411 1.00 88.75 294 VAL A C 1
ATOM 2289 O O . VAL A 1 294 ? 6.331 -9.121 -24.827 1.00 88.75 294 VAL A O 1
ATOM 2292 N N . VAL A 1 295 ? 8.315 -8.116 -25.088 1.00 92.88 295 VAL A N 1
ATOM 2293 C CA . VAL A 1 295 ? 8.067 -7.096 -24.064 1.00 92.88 295 VAL A CA 1
ATOM 2294 C C . VAL A 1 295 ? 6.972 -6.138 -24.514 1.00 92.88 295 VAL A C 1
ATOM 2296 O O . VAL A 1 295 ? 7.077 -5.486 -25.556 1.00 92.88 295 VAL A O 1
ATOM 2299 N N . ASP A 1 296 ? 5.976 -5.983 -23.656 1.00 94.44 296 ASP A N 1
ATOM 2300 C CA . ASP A 1 296 ? 4.967 -4.944 -23.734 1.00 94.44 296 ASP A CA 1
ATOM 2301 C C . ASP A 1 296 ? 5.446 -3.724 -22.959 1.00 94.44 296 ASP A C 1
ATOM 2303 O O . ASP A 1 296 ? 5.620 -3.766 -21.741 1.00 94.44 296 ASP A O 1
ATOM 2307 N N . ASP A 1 297 ? 5.680 -2.631 -23.683 1.00 95.25 297 ASP A N 1
ATOM 2308 C CA . ASP A 1 297 ? 6.070 -1.360 -23.087 1.00 95.25 297 ASP A CA 1
ATOM 2309 C C . ASP A 1 297 ? 4.867 -0.573 -22.548 1.00 95.25 297 ASP A C 1
ATOM 2311 O O . ASP A 1 297 ? 3.705 -0.954 -22.719 1.00 95.25 297 ASP A O 1
ATOM 2315 N N . TRP A 1 298 ? 5.152 0.574 -21.930 1.00 95.31 298 TRP A N 1
ATOM 2316 C CA . TRP A 1 298 ? 4.144 1.491 -21.401 1.00 95.31 298 TRP A CA 1
ATOM 2317 C C . TRP A 1 298 ? 2.994 1.765 -22.379 1.00 95.31 298 TRP A C 1
ATOM 2319 O O . TRP A 1 298 ? 1.824 1.721 -21.995 1.00 95.31 298 TRP A O 1
ATOM 2329 N N . THR A 1 299 ? 3.313 2.019 -23.652 1.00 94.56 299 THR A N 1
ATOM 2330 C CA . THR A 1 299 ? 2.314 2.372 -24.666 1.00 94.56 299 THR A CA 1
ATOM 2331 C C . THR A 1 299 ? 1.366 1.213 -24.917 1.00 94.56 299 THR A C 1
ATOM 2333 O O . THR A 1 299 ? 0.174 1.442 -25.108 1.00 94.56 299 THR A O 1
ATOM 2336 N N . LYS A 1 300 ? 1.868 -0.028 -24.920 1.00 94.75 300 LYS A N 1
ATOM 2337 C CA . LYS A 1 300 ? 1.042 -1.225 -25.116 1.00 94.75 300 LYS A CA 1
ATOM 2338 C C . LYS A 1 300 ? 0.261 -1.595 -23.852 1.00 94.75 300 LYS A C 1
ATOM 2340 O O . LYS A 1 300 ? -0.930 -1.885 -23.960 1.00 94.75 300 LYS A O 1
ATOM 2345 N N . LEU A 1 301 ? 0.889 -1.534 -22.676 1.00 95.12 301 LEU A N 1
ATOM 2346 C CA . LEU A 1 301 ? 0.268 -1.889 -21.395 1.00 95.12 301 LEU A CA 1
ATOM 2347 C C . LEU A 1 301 ? -0.885 -0.956 -21.014 1.00 95.12 301 LEU A C 1
ATOM 2349 O O . LEU A 1 301 ? -1.958 -1.431 -20.635 1.00 95.12 301 LEU A O 1
ATOM 2353 N N . TRP A 1 302 ? -0.671 0.355 -21.146 1.00 96.50 302 TRP A N 1
ATOM 2354 C CA . TRP A 1 302 ? -1.584 1.394 -20.657 1.00 96.50 302 TRP A CA 1
ATOM 2355 C C . TRP A 1 302 ? -2.447 2.022 -21.745 1.00 96.50 302 TRP A C 1
ATOM 2357 O O . TRP A 1 302 ? -3.226 2.934 -21.460 1.00 96.50 302 TRP A O 1
ATOM 2367 N N . LYS A 1 303 ? -2.353 1.522 -22.986 1.00 95.06 303 LYS A N 1
ATOM 2368 C CA . LYS A 1 303 ? -3.179 1.981 -24.106 1.00 95.06 303 LYS A CA 1
ATOM 2369 C C . LYS A 1 303 ? -4.642 2.058 -23.677 1.00 95.06 303 LYS A C 1
ATOM 2371 O O . LYS A 1 303 ? -5.189 1.052 -23.244 1.00 95.06 303 LYS A O 1
ATOM 2376 N N . VAL A 1 304 ? -5.256 3.235 -23.826 1.00 95.00 304 VAL A N 1
ATOM 2377 C CA . VAL A 1 304 ? -6.649 3.565 -23.444 1.00 95.00 304 VAL A CA 1
ATOM 2378 C C . VAL A 1 304 ? -7.023 3.383 -21.964 1.00 95.00 304 VAL A C 1
ATOM 2380 O O . VAL A 1 304 ? -8.173 3.629 -21.613 1.00 95.00 304 VAL A O 1
ATOM 2383 N N . LEU A 1 305 ? -6.097 2.959 -21.102 1.00 97.06 305 LEU A N 1
ATOM 2384 C CA . LEU A 1 305 ? -6.346 2.754 -19.672 1.00 97.06 305 LEU A CA 1
ATOM 2385 C C . LEU A 1 305 ? -5.883 3.931 -18.825 1.00 97.06 305 LEU A C 1
ATOM 2387 O O . LEU A 1 305 ? -6.492 4.199 -17.795 1.00 97.06 305 LEU A O 1
ATOM 2391 N N . TRP A 1 306 ? -4.794 4.579 -19.234 1.00 97.94 306 TRP A N 1
ATOM 2392 C CA . TRP A 1 306 ? -4.198 5.685 -18.502 1.00 97.94 306 TRP A CA 1
ATOM 2393 C C . TRP A 1 306 ? -3.480 6.643 -19.450 1.00 97.94 306 TRP A C 1
ATOM 2395 O O . TRP A 1 306 ? -2.694 6.209 -20.298 1.00 97.94 306 TRP A O 1
ATOM 2405 N N . ASP A 1 307 ? -3.712 7.943 -19.289 1.00 96.62 307 ASP A N 1
ATOM 2406 C CA . ASP A 1 307 ? -3.012 8.999 -20.019 1.00 96.62 307 ASP A CA 1
ATOM 2407 C C . ASP A 1 307 ? -2.529 10.155 -19.110 1.00 96.62 307 ASP A C 1
ATOM 2409 O O . ASP A 1 307 ? -2.601 10.115 -17.878 1.00 96.62 307 ASP A O 1
ATOM 2413 N N . GLU A 1 308 ? -1.964 11.206 -19.712 1.00 96.62 308 GLU A N 1
ATOM 2414 C CA . GLU A 1 308 ? -1.490 12.373 -18.957 1.00 96.62 308 GLU A CA 1
ATOM 2415 C C . GLU A 1 308 ? -2.627 13.238 -18.386 1.00 96.62 308 GLU A C 1
ATOM 2417 O O . GLU A 1 308 ? -2.381 13.955 -17.415 1.00 96.62 308 GLU A O 1
ATOM 2422 N N . ASN A 1 309 ? -3.854 13.163 -18.920 1.00 98.00 309 ASN A N 1
ATOM 2423 C CA . ASN A 1 309 ? -5.016 13.825 -18.321 1.00 98.00 309 ASN A CA 1
ATOM 2424 C C . ASN A 1 309 ? -5.421 13.113 -17.030 1.00 98.00 309 ASN A C 1
ATOM 2426 O O . ASN A 1 309 ? -5.699 13.780 -16.037 1.00 98.00 309 ASN A O 1
ATOM 2430 N N . ASP A 1 310 ? -5.389 11.778 -17.011 1.00 98.38 310 ASP A N 1
ATOM 2431 C CA . ASP A 1 310 ? -5.621 10.997 -15.793 1.00 98.38 310 ASP A CA 1
ATOM 2432 C C . ASP A 1 310 ? -4.578 11.320 -14.720 1.00 98.38 310 ASP A C 1
ATOM 2434 O O . ASP A 1 310 ? -4.911 11.564 -13.557 1.00 98.38 310 ASP A O 1
ATOM 2438 N N . ARG A 1 311 ? -3.302 11.407 -15.116 1.00 97.69 311 ARG A N 1
ATOM 2439 C CA . ARG A 1 311 ? -2.221 11.800 -14.204 1.00 97.69 311 ARG A CA 1
ATOM 2440 C C . ARG A 1 311 ? -2.379 13.238 -13.701 1.00 97.69 311 ARG A C 1
ATOM 2442 O O . ARG A 1 311 ? -2.092 13.499 -12.535 1.00 97.69 311 ARG A O 1
ATOM 2449 N N . ALA A 1 312 ? -2.823 14.164 -14.551 1.00 98.06 312 ALA A N 1
ATOM 2450 C CA . ALA A 1 312 ? -3.102 15.544 -14.155 1.00 98.06 312 ALA A CA 1
ATOM 2451 C C . ALA A 1 312 ? -4.293 15.636 -13.190 1.00 98.06 312 ALA A C 1
ATOM 2453 O O . ALA A 1 312 ? -4.202 16.358 -12.202 1.00 98.06 312 ALA A O 1
ATOM 2454 N N . ALA A 1 313 ? -5.359 14.865 -13.423 1.00 98.44 313 ALA A N 1
ATOM 2455 C CA . ALA A 1 313 ? -6.494 14.778 -12.510 1.00 98.44 313 ALA A CA 1
ATOM 2456 C C . ALA A 1 313 ? -6.079 14.187 -11.155 1.00 98.44 313 ALA A C 1
ATOM 2458 O O . ALA A 1 313 ? -6.446 14.718 -10.112 1.00 98.44 313 ALA A O 1
ATOM 2459 N N . LEU A 1 314 ? -5.246 13.139 -11.137 1.00 98.31 314 LEU A N 1
ATOM 2460 C CA . LEU A 1 314 ? -4.721 12.580 -9.885 1.00 98.31 314 LEU A CA 1
ATOM 2461 C C . LEU A 1 314 ? -3.915 13.613 -9.074 1.00 98.31 314 LEU A C 1
ATOM 2463 O O . LEU A 1 314 ? -3.946 13.581 -7.844 1.00 98.31 314 LEU A O 1
ATOM 2467 N N . ALA A 1 315 ? -3.249 14.558 -9.746 1.00 97.81 315 ALA A N 1
ATOM 2468 C CA . ALA A 1 315 ? -2.492 15.635 -9.110 1.00 97.81 315 ALA A CA 1
ATOM 2469 C C . ALA A 1 315 ? -3.358 16.721 -8.440 1.00 97.81 315 ALA A C 1
ATOM 2471 O O . ALA A 1 315 ? -2.809 17.606 -7.785 1.00 97.81 315 ALA A O 1
ATOM 2472 N N . GLU A 1 316 ? -4.692 16.648 -8.538 1.00 97.50 316 GLU A N 1
ATOM 2473 C CA . GLU A 1 316 ? -5.604 17.431 -7.688 1.00 97.50 316 GLU A CA 1
ATOM 2474 C C . GLU A 1 316 ? -5.560 16.969 -6.220 1.00 97.50 316 GLU A C 1
ATOM 2476 O O . GLU A 1 316 ? -5.893 17.730 -5.306 1.00 97.50 316 GLU A O 1
ATOM 2481 N N . LEU A 1 317 ? -5.118 15.730 -5.970 1.00 98.50 317 LEU A N 1
ATOM 2482 C CA . LEU A 1 317 ? -4.911 15.207 -4.626 1.00 98.50 317 LEU A CA 1
ATOM 2483 C C . LEU A 1 317 ? -3.601 15.747 -4.046 1.00 98.50 317 LEU A C 1
ATOM 2485 O O . LEU A 1 317 ? -2.529 15.512 -4.599 1.00 98.50 317 LEU A O 1
ATOM 2489 N N . ASN A 1 318 ? -3.674 16.406 -2.891 1.00 98.19 318 ASN A N 1
ATOM 2490 C CA . ASN A 1 318 ? -2.518 16.986 -2.210 1.00 98.19 318 ASN A CA 1
ATOM 2491 C C . ASN A 1 318 ? -2.283 16.347 -0.844 1.00 98.19 318 ASN A C 1
ATOM 2493 O O . ASN A 1 318 ? -3.192 15.748 -0.270 1.00 98.19 318 ASN A O 1
ATOM 2497 N N . ALA A 1 319 ? -1.083 16.530 -0.287 1.00 97.62 319 ALA A N 1
ATOM 2498 C CA . ALA A 1 319 ? -0.709 16.018 1.032 1.00 97.62 319 ALA A CA 1
ATOM 2499 C C . ALA A 1 319 ? -1.748 16.321 2.132 1.00 97.62 319 ALA A C 1
ATOM 2501 O O . ALA A 1 319 ? -2.078 15.422 2.902 1.00 97.62 319 ALA A O 1
ATOM 2502 N N . SER A 1 320 ? -2.334 17.524 2.189 1.00 97.44 320 SER A N 1
ATOM 2503 C CA . SER A 1 320 ? -3.355 17.861 3.198 1.00 97.44 320 SER A CA 1
ATOM 2504 C C . SER A 1 320 ? -4.651 17.050 3.103 1.00 97.44 320 SER A C 1
ATOM 2506 O O . SER A 1 320 ? -5.395 16.994 4.081 1.00 97.44 320 SER A O 1
ATOM 2508 N N . HIS A 1 321 ? -4.932 16.407 1.967 1.00 98.44 321 HIS A N 1
ATOM 2509 C CA . HIS A 1 321 ? -6.113 15.556 1.802 1.00 98.44 321 HIS A CA 1
ATOM 2510 C C . HIS A 1 321 ? -5.941 14.184 2.473 1.00 98.44 321 HIS A C 1
ATOM 2512 O O . HIS A 1 321 ? -6.904 13.420 2.579 1.00 98.44 321 HIS A O 1
ATOM 2518 N N . PHE A 1 322 ? -4.726 13.856 2.916 1.00 98.56 322 PHE A N 1
ATOM 2519 C CA . PHE A 1 322 ? -4.402 12.587 3.548 1.00 98.56 322 PHE A CA 1
ATOM 2520 C C . PHE A 1 322 ? -4.405 12.689 5.074 1.00 98.56 322 PHE A C 1
ATOM 2522 O O . PHE A 1 322 ? -4.412 13.760 5.677 1.00 98.56 322 PHE A O 1
ATOM 2529 N N . ARG A 1 323 ? -4.363 11.521 5.708 1.00 97.56 323 ARG A N 1
ATOM 2530 C CA . ARG A 1 323 ? -4.016 11.334 7.116 1.00 97.56 323 ARG A CA 1
ATOM 2531 C C . ARG A 1 323 ? -2.953 10.252 7.234 1.00 97.56 323 ARG A C 1
ATOM 2533 O O . ARG A 1 323 ? -3.010 9.256 6.515 1.00 97.56 323 ARG A O 1
ATOM 2540 N N . VAL A 1 324 ? -2.004 10.442 8.141 1.00 97.25 324 VAL A N 1
ATOM 2541 C CA . VAL A 1 324 ? -1.005 9.434 8.501 1.00 97.25 324 VAL A CA 1
ATOM 2542 C C . VAL A 1 324 ? -1.629 8.548 9.566 1.00 97.25 324 VAL A C 1
ATOM 2544 O O . VAL A 1 324 ? -2.058 9.032 10.618 1.00 97.25 324 VAL A O 1
ATOM 2547 N N . LEU A 1 325 ? -1.738 7.257 9.272 1.00 95.62 325 LEU A N 1
ATOM 2548 C CA . LEU A 1 325 ? -2.214 6.304 10.264 1.00 95.62 325 LEU A CA 1
ATOM 2549 C C . LEU A 1 325 ? -1.169 6.137 11.364 1.00 95.62 325 LEU A C 1
ATOM 2551 O O . LEU A 1 325 ? 0.008 6.403 11.145 1.00 95.62 325 LEU A O 1
ATOM 2555 N N . GLU A 1 326 ? -1.616 5.699 12.538 1.00 92.88 326 GLU A N 1
ATOM 2556 C CA . GLU A 1 326 ? -0.739 5.420 13.675 1.00 92.88 326 GLU A CA 1
ATOM 2557 C C . GLU A 1 326 ? 0.490 4.621 13.246 1.00 92.88 326 GLU A C 1
ATOM 2559 O O . GLU A 1 326 ? 0.372 3.502 12.733 1.00 92.88 326 GLU A O 1
ATOM 2564 N N . LEU A 1 327 ? 1.661 5.208 13.477 1.00 91.31 327 LEU A N 1
ATOM 2565 C CA . LEU A 1 327 ? 2.920 4.571 13.156 1.00 91.31 327 LEU A CA 1
ATOM 2566 C C . LEU A 1 327 ? 3.264 3.561 14.259 1.00 91.31 327 LEU A C 1
ATOM 2568 O O . LEU A 1 327 ? 3.230 3.906 15.445 1.00 91.31 327 LEU A O 1
ATOM 2572 N N . PRO A 1 328 ? 3.618 2.311 13.907 1.00 87.88 328 PRO A N 1
ATOM 2573 C CA . PRO A 1 328 ? 4.256 1.407 14.852 1.00 87.88 328 PRO A CA 1
ATOM 2574 C C . PRO A 1 328 ? 5.498 2.054 15.470 1.00 87.88 328 PRO A C 1
ATOM 2576 O O . PRO A 1 328 ? 6.116 2.943 14.883 1.00 87.88 328 PRO A O 1
ATOM 2579 N N . ALA A 1 329 ? 5.902 1.577 16.646 1.00 84.19 329 ALA A N 1
ATOM 2580 C CA . ALA A 1 329 ? 7.162 2.025 17.217 1.00 84.19 329 ALA A CA 1
ATOM 2581 C C . ALA A 1 329 ? 8.319 1.644 16.273 1.00 84.19 329 ALA A C 1
ATOM 2583 O O . ALA A 1 329 ? 8.389 0.511 15.785 1.00 84.19 329 ALA A O 1
ATOM 2584 N N . ILE A 1 330 ? 9.217 2.597 16.014 1.00 84.38 330 ILE A N 1
ATOM 2585 C CA . ILE A 1 330 ? 10.397 2.391 15.165 1.00 84.38 330 ILE A CA 1
ATOM 2586 C C . ILE A 1 330 ? 11.195 1.192 15.689 1.00 84.38 330 ILE A C 1
ATOM 2588 O O . ILE A 1 330 ? 11.440 1.070 16.892 1.00 84.38 330 ILE A O 1
ATOM 2592 N N . GLY A 1 331 ? 11.548 0.269 14.791 1.00 76.06 331 GLY A N 1
ATOM 2593 C CA . GLY A 1 331 ? 12.295 -0.945 15.135 1.00 76.06 331 GLY A CA 1
ATOM 2594 C C . GLY A 1 331 ? 11.558 -1.950 16.040 1.00 76.06 331 GLY A C 1
ATOM 2595 O O . GLY A 1 331 ? 12.173 -2.898 16.534 1.00 76.06 331 GLY A O 1
ATOM 2596 N N . ALA A 1 332 ? 10.251 -1.790 16.285 1.00 80.12 332 ALA A N 1
ATOM 2597 C CA . ALA A 1 332 ? 9.490 -2.698 17.152 1.00 80.12 332 ALA A CA 1
ATOM 2598 C C . ALA A 1 332 ? 9.024 -3.996 16.466 1.00 80.12 332 ALA A C 1
ATOM 2600 O O . ALA A 1 332 ? 8.454 -4.854 17.140 1.00 80.12 332 ALA A O 1
ATOM 2601 N N . GLY A 1 333 ? 9.297 -4.168 15.169 1.00 85.62 333 GLY A N 1
ATOM 2602 C CA . GLY A 1 333 ? 8.869 -5.336 14.395 1.00 85.62 333 GLY A CA 1
ATOM 2603 C C . GLY A 1 333 ? 7.373 -5.314 14.071 1.00 85.62 333 GLY A C 1
ATOM 2604 O O . GLY A 1 333 ? 6.747 -4.250 14.031 1.00 85.62 333 GLY A O 1
ATOM 2605 N N . ARG A 1 334 ? 6.787 -6.491 13.819 1.00 91.12 334 ARG A N 1
ATOM 2606 C CA . ARG A 1 334 ? 5.370 -6.631 13.462 1.00 91.12 334 ARG A CA 1
ATOM 2607 C C . ARG A 1 334 ? 4.476 -6.336 14.678 1.00 91.12 334 ARG A C 1
ATOM 2609 O O . ARG A 1 334 ? 4.502 -7.112 15.641 1.00 91.12 334 ARG A O 1
ATOM 2616 N N . PRO A 1 335 ? 3.624 -5.290 14.627 1.00 91.94 335 PRO A N 1
ATOM 2617 C CA . PRO A 1 335 ? 2.702 -4.963 15.711 1.00 91.94 335 PRO A CA 1
ATOM 2618 C C . PRO A 1 335 ? 1.647 -6.070 15.893 1.00 91.94 335 PRO A C 1
ATOM 2620 O O . PRO A 1 335 ? 1.418 -6.873 14.980 1.00 91.94 335 PRO A O 1
ATOM 2623 N N . PRO A 1 336 ? 0.966 -6.131 17.052 1.00 93.25 336 PRO A N 1
ATOM 2624 C CA . PRO A 1 336 ? -0.018 -7.173 17.329 1.00 93.25 336 PRO A CA 1
ATOM 2625 C C . PRO A 1 336 ? -1.231 -7.049 16.401 1.00 93.25 336 PRO A C 1
ATOM 2627 O O . PRO A 1 336 ? -2.032 -6.139 16.562 1.00 93.25 336 PRO A O 1
ATOM 2630 N N . LEU A 1 337 ? -1.412 -7.974 15.460 1.00 91.94 337 LEU A N 1
ATOM 2631 C CA . LEU A 1 337 ? -2.624 -8.029 14.641 1.00 91.94 337 LEU A CA 1
ATOM 2632 C C . LEU A 1 337 ? -3.750 -8.663 15.464 1.00 91.94 337 LEU A C 1
ATOM 2634 O O . LEU A 1 337 ? -3.591 -9.779 15.969 1.00 91.94 337 LEU A O 1
ATOM 2638 N N . ILE A 1 338 ? -4.872 -7.956 15.603 1.00 93.56 338 ILE A N 1
ATOM 2639 C CA . ILE A 1 338 ? -6.004 -8.375 16.436 1.00 93.56 338 ILE A CA 1
ATOM 2640 C C . ILE A 1 338 ? -7.335 -8.335 15.687 1.00 93.56 338 ILE A C 1
ATOM 2642 O O . ILE A 1 338 ? -7.545 -7.495 14.815 1.00 93.56 338 ILE A O 1
ATOM 2646 N N . ALA A 1 339 ? -8.269 -9.194 16.094 1.00 93.56 339 ALA A N 1
ATOM 2647 C CA . ALA A 1 339 ? -9.635 -9.209 15.582 1.00 93.56 339 ALA A CA 1
ATOM 2648 C C . ALA A 1 339 ? -10.664 -9.463 16.692 1.00 93.56 339 ALA A C 1
ATOM 2650 O O . ALA A 1 339 ? -10.362 -10.075 17.719 1.00 93.56 339 ALA A O 1
ATOM 2651 N N . PHE A 1 340 ? -11.901 -9.011 16.468 1.00 94.06 340 PHE A N 1
ATOM 2652 C CA . PHE A 1 340 ? -13.039 -9.410 17.295 1.00 94.06 340 PHE A CA 1
ATOM 2653 C C . PHE A 1 340 ? -13.450 -10.849 16.980 1.00 94.06 340 PHE A C 1
ATOM 2655 O O . PHE A 1 340 ? -13.757 -11.175 15.833 1.00 94.06 340 PHE A O 1
ATOM 2662 N N . THR A 1 341 ? -13.537 -11.696 18.003 1.00 94.62 341 THR A N 1
ATOM 2663 C CA . THR A 1 341 ? -14.005 -13.077 17.838 1.00 94.62 341 THR A CA 1
ATOM 2664 C C . THR A 1 341 ? -15.530 -13.117 17.727 1.00 94.62 341 THR A C 1
ATOM 2666 O O . THR A 1 341 ? -16.222 -12.738 18.673 1.00 94.62 341 THR A O 1
ATOM 2669 N N . ALA A 1 342 ? -16.047 -13.629 16.605 1.00 87.75 342 ALA A N 1
ATOM 2670 C CA . ALA A 1 342 ? -17.468 -13.929 16.390 1.00 87.75 342 ALA A CA 1
ATOM 2671 C C . ALA A 1 342 ? -18.437 -12.771 16.723 1.00 87.75 342 ALA A C 1
ATOM 2673 O O . ALA A 1 342 ? -19.492 -12.993 17.314 1.00 87.75 342 ALA A O 1
ATOM 2674 N N . LEU A 1 343 ? -18.083 -11.533 16.358 1.00 89.25 343 LEU A N 1
ATOM 2675 C CA . LEU A 1 343 ? -18.968 -10.372 16.496 1.00 89.25 343 LEU A CA 1
ATOM 2676 C C . LEU A 1 343 ? -19.891 -10.271 15.263 1.00 89.25 343 LEU A C 1
ATOM 2678 O O . LEU A 1 343 ? -19.382 -9.988 14.174 1.00 89.25 343 LEU A O 1
ATOM 2682 N N . PRO A 1 344 ? -21.210 -10.519 15.386 1.00 90.31 344 PRO A N 1
ATOM 2683 C CA . PRO A 1 344 ? -22.138 -10.390 14.266 1.00 90.31 344 PRO A CA 1
ATOM 2684 C C . PRO A 1 344 ? -22.506 -8.922 14.013 1.00 90.31 344 PRO A C 1
ATOM 2686 O O . PRO A 1 344 ? -22.410 -8.081 14.907 1.00 90.31 344 PRO A O 1
ATOM 2689 N N . ASP A 1 345 ? -22.991 -8.630 12.806 1.00 93.00 345 ASP A N 1
ATOM 2690 C CA . ASP A 1 345 ? -23.429 -7.278 12.427 1.00 93.00 345 ASP A CA 1
ATOM 2691 C C . ASP A 1 345 ? -24.738 -6.867 13.110 1.00 93.00 345 ASP A C 1
ATOM 2693 O O . ASP A 1 345 ? -25.052 -5.684 13.199 1.00 93.00 345 ASP A O 1
ATOM 2697 N N . THR A 1 346 ? -25.513 -7.827 13.618 1.00 95.06 346 THR A N 1
ATOM 2698 C CA . THR A 1 346 ? -26.706 -7.585 14.434 1.00 95.06 346 THR A CA 1
ATOM 2699 C C . THR A 1 346 ? -26.697 -8.513 15.637 1.00 95.06 346 THR A C 1
ATOM 2701 O O . THR A 1 346 ? -26.501 -9.721 15.507 1.00 95.06 346 THR A O 1
ATOM 2704 N N . ILE A 1 347 ? -26.925 -7.946 16.816 1.00 92.94 347 ILE A N 1
ATOM 2705 C CA . ILE A 1 347 ? -27.010 -8.665 18.081 1.00 92.94 347 ILE A CA 1
ATOM 2706 C C . ILE A 1 347 ? -28.421 -8.466 18.635 1.00 92.94 347 ILE A C 1
ATOM 2708 O O . ILE A 1 347 ? -28.817 -7.350 18.971 1.00 92.94 347 ILE A O 1
ATOM 2712 N N . SER A 1 348 ? -29.167 -9.565 18.752 1.00 91.88 348 SER A N 1
ATOM 2713 C CA . SER A 1 348 ? -30.481 -9.592 19.398 1.00 91.88 348 SER A CA 1
ATOM 2714 C C . SER A 1 348 ? -30.314 -9.985 20.858 1.00 91.88 348 SER A C 1
ATOM 2716 O O . SER A 1 348 ? -30.111 -11.160 21.163 1.00 91.88 348 SER A O 1
ATOM 2718 N N . THR A 1 349 ? -30.322 -9.011 21.767 1.00 82.62 349 THR A N 1
ATOM 2719 C CA . THR A 1 349 ? -30.123 -9.291 23.193 1.00 82.62 349 THR A CA 1
ATOM 2720 C C . THR A 1 349 ? -30.680 -8.192 24.088 1.00 82.62 349 THR A C 1
ATOM 2722 O O . THR A 1 349 ? -30.539 -6.998 23.827 1.00 82.62 349 THR A O 1
ATOM 2725 N N . ASP A 1 350 ? -31.246 -8.609 25.215 1.00 81.19 350 ASP A N 1
ATOM 2726 C CA . ASP A 1 350 ? -31.567 -7.763 26.361 1.00 81.19 350 ASP A CA 1
ATOM 2727 C C . ASP A 1 350 ? -30.525 -7.895 27.496 1.00 81.19 350 ASP A C 1
ATOM 2729 O O . ASP A 1 350 ? -30.647 -7.245 28.541 1.00 81.19 350 ASP A O 1
ATOM 2733 N N . LYS A 1 351 ? -29.486 -8.720 27.289 1.00 85.88 351 LYS A N 1
ATOM 2734 C CA . LYS A 1 351 ? -28.415 -9.053 28.243 1.00 85.88 351 LYS A CA 1
ATOM 2735 C C . LYS A 1 351 ? -27.093 -8.363 27.895 1.00 85.88 351 LYS A C 1
ATOM 2737 O O . LYS A 1 351 ? -27.005 -7.528 27.001 1.00 85.88 351 LYS A O 1
ATOM 2742 N N . GLU A 1 352 ? -26.052 -8.687 28.660 1.00 90.06 352 GLU A N 1
ATOM 2743 C CA . GLU A 1 352 ? -24.693 -8.225 28.385 1.00 90.06 352 GLU A CA 1
ATOM 2744 C C . GLU A 1 352 ? -24.138 -8.837 27.094 1.00 90.06 352 GLU A C 1
ATOM 2746 O O . GLU A 1 352 ? -24.315 -10.028 26.829 1.00 90.06 352 GLU A O 1
ATOM 2751 N N . VAL A 1 353 ? -23.393 -8.034 26.338 1.00 93.50 353 VAL A N 1
ATOM 2752 C CA . VAL A 1 353 ? -22.573 -8.493 25.214 1.00 93.50 353 VAL A CA 1
ATOM 2753 C C . VAL A 1 353 ? -21.130 -8.581 25.678 1.00 93.50 353 VAL A C 1
ATOM 2755 O O . VAL A 1 353 ? -20.631 -7.680 26.353 1.00 93.50 353 VAL A O 1
ATOM 2758 N N . ARG A 1 354 ? -20.440 -9.666 25.315 1.00 94.94 354 ARG A N 1
ATOM 2759 C CA . ARG A 1 354 ? -19.002 -9.797 25.546 1.00 94.94 354 ARG A CA 1
ATOM 2760 C C . ARG A 1 354 ? -18.243 -9.613 24.241 1.00 94.94 354 ARG A C 1
ATOM 2762 O O . ARG A 1 354 ? -18.324 -10.464 23.362 1.00 94.94 354 ARG A O 1
ATOM 2769 N N . PHE A 1 355 ? -17.426 -8.574 24.181 1.00 96.50 355 PHE A N 1
ATOM 2770 C CA . PHE A 1 355 ? -16.464 -8.365 23.110 1.00 96.50 355 PHE A CA 1
ATOM 2771 C C . PHE A 1 355 ? -15.170 -9.091 23.464 1.00 96.50 355 PHE A C 1
ATOM 2773 O O . PHE A 1 355 ? -14.574 -8.812 24.502 1.00 96.50 355 PHE A O 1
ATOM 2780 N N . LYS A 1 356 ? -14.767 -10.059 22.641 1.00 97.19 356 LYS A N 1
ATOM 2781 C CA . LYS A 1 356 ? -13.529 -10.829 22.818 1.00 97.19 356 LYS A CA 1
ATOM 2782 C C . LYS A 1 356 ? -12.534 -10.444 21.737 1.00 97.19 356 LYS A C 1
ATOM 2784 O O . LYS A 1 356 ? -12.943 -10.251 20.592 1.00 97.19 356 LYS A O 1
ATOM 2789 N N . ILE A 1 357 ? -11.264 -10.368 22.110 1.00 97.50 357 ILE A N 1
ATOM 2790 C CA . ILE A 1 357 ? -10.171 -10.105 21.181 1.00 97.50 357 ILE A CA 1
ATOM 2791 C C . ILE A 1 357 ? -9.285 -11.334 21.052 1.00 97.50 357 ILE A C 1
ATOM 2793 O O . ILE A 1 357 ? -8.872 -11.934 22.044 1.00 97.50 357 ILE A O 1
ATOM 2797 N N . GLU A 1 358 ? -8.974 -11.661 19.806 1.00 95.38 358 GLU A N 1
ATOM 2798 C CA . GLU A 1 358 ? -8.011 -12.679 19.421 1.00 95.38 358 GLU A CA 1
ATOM 2799 C C . GLU A 1 358 ? -6.784 -12.013 18.798 1.00 95.38 358 GLU A C 1
ATOM 2801 O O . GLU A 1 358 ? -6.912 -11.103 17.975 1.00 95.38 358 GLU A O 1
ATOM 2806 N N . LYS A 1 359 ? -5.592 -12.473 19.192 1.00 94.31 359 LYS A N 1
ATOM 2807 C CA . LYS A 1 359 ? -4.337 -12.123 18.523 1.00 94.31 359 LYS A CA 1
ATOM 2808 C C . LYS A 1 359 ? -4.147 -13.068 17.339 1.00 94.31 359 LYS A C 1
ATOM 2810 O O . LYS A 1 359 ? -3.937 -14.257 17.545 1.00 94.31 359 LYS A O 1
ATOM 2815 N N . GLN A 1 360 ? -4.175 -12.528 16.127 1.00 91.81 360 GLN A N 1
ATOM 2816 C CA . GLN A 1 360 ? -3.970 -13.283 14.889 1.00 91.81 360 GLN A CA 1
ATOM 2817 C C . GLN A 1 360 ? -2.484 -13.395 14.530 1.00 91.81 360 GLN A C 1
ATOM 2819 O O . GLN A 1 360 ? -2.032 -14.427 14.047 1.00 91.81 360 GLN A O 1
ATOM 2824 N N . ALA A 1 361 ? -1.706 -12.339 14.787 1.00 90.50 361 ALA A N 1
ATOM 2825 C CA . ALA A 1 361 ? -0.268 -12.304 14.529 1.00 90.50 361 ALA A CA 1
ATOM 2826 C C . ALA A 1 361 ? 0.434 -11.229 15.379 1.00 90.50 361 ALA A C 1
ATOM 2828 O O . ALA A 1 361 ? -0.201 -10.517 16.157 1.00 90.50 361 ALA A O 1
ATOM 2829 N N . GLY A 1 362 ? 1.753 -11.110 15.233 1.00 91.19 362 GLY A N 1
ATOM 2830 C CA . GLY A 1 362 ? 2.585 -10.090 15.879 1.00 91.19 362 GLY A CA 1
ATOM 2831 C C . GLY A 1 362 ? 3.718 -10.707 16.685 1.00 91.19 362 GLY A C 1
ATOM 2832 O O . GLY A 1 362 ? 3.545 -11.774 17.285 1.00 91.19 362 GLY A O 1
ATOM 2833 N N . ASP A 1 363 ? 4.854 -10.023 16.723 1.00 91.50 363 ASP A N 1
ATOM 2834 C CA . ASP A 1 363 ? 6.108 -10.605 17.217 1.00 91.50 363 ASP A CA 1
ATOM 2835 C C . ASP A 1 363 ? 6.150 -10.686 18.747 1.00 91.50 363 ASP A C 1
ATOM 2837 O O . ASP A 1 363 ? 6.794 -11.563 19.320 1.00 91.50 363 ASP A O 1
ATOM 2841 N N . LEU A 1 364 ? 5.410 -9.803 19.423 1.00 92.31 364 LEU A N 1
ATOM 2842 C CA . LEU A 1 364 ? 5.421 -9.669 20.878 1.00 92.31 364 LEU A CA 1
ATOM 2843 C C . LEU A 1 364 ? 4.066 -10.005 21.519 1.00 92.31 364 LEU A C 1
ATOM 2845 O O . LEU A 1 364 ? 3.015 -9.917 20.869 1.00 92.31 364 LEU A O 1
ATOM 2849 N N . PRO A 1 365 ? 4.043 -10.406 22.802 1.00 93.56 365 PRO A N 1
ATOM 2850 C CA . PRO A 1 365 ? 2.810 -10.500 23.575 1.00 93.56 365 PRO A CA 1
ATOM 2851 C C . PRO A 1 365 ? 2.096 -9.146 23.687 1.00 93.56 365 PRO A C 1
ATOM 2853 O O . PRO A 1 365 ? 2.731 -8.096 23.801 1.00 93.56 365 PRO A O 1
ATOM 2856 N N . ILE A 1 366 ? 0.763 -9.175 23.706 1.00 96.56 366 ILE A N 1
ATOM 2857 C CA . ILE A 1 366 ? -0.057 -7.985 23.964 1.00 96.56 366 ILE A CA 1
ATOM 2858 C C . ILE A 1 366 ? 0.017 -7.665 25.461 1.00 96.56 366 ILE A C 1
ATOM 2860 O O . ILE A 1 366 ? -0.250 -8.532 26.289 1.00 96.56 366 ILE A O 1
ATOM 2864 N N . ALA A 1 367 ? 0.366 -6.426 25.803 1.00 96.50 367 ALA A N 1
ATOM 2865 C CA . ALA A 1 367 ? 0.420 -5.941 27.181 1.00 96.50 367 ALA A CA 1
ATOM 2866 C C . ALA A 1 367 ? -0.947 -5.447 27.678 1.00 96.50 367 ALA A C 1
ATOM 2868 O O . ALA A 1 367 ? -1.264 -5.572 28.858 1.00 96.50 367 ALA A O 1
ATOM 2869 N N . ARG A 1 368 ? -1.759 -4.868 26.786 1.00 97.38 368 ARG A N 1
ATOM 2870 C CA . ARG A 1 368 ? -3.125 -4.419 27.092 1.00 97.38 368 ARG A CA 1
ATOM 2871 C C . ARG A 1 368 ? -3.986 -4.295 25.842 1.00 97.38 368 ARG A C 1
ATOM 2873 O O . ARG A 1 368 ? -3.468 -4.053 24.750 1.00 97.38 368 ARG A O 1
ATOM 2880 N N . VAL A 1 369 ? -5.299 -4.357 26.042 1.00 97.88 369 VAL A N 1
ATOM 2881 C CA . VAL A 1 369 ? -6.317 -4.017 25.046 1.00 97.88 369 VAL A CA 1
ATOM 2882 C C . VAL A 1 369 ? -7.227 -2.925 25.595 1.00 97.88 369 VAL A C 1
ATOM 2884 O O . VAL A 1 369 ? -7.845 -3.071 26.646 1.00 97.88 369 VAL A O 1
ATOM 2887 N N . GLN A 1 370 ? -7.330 -1.822 24.865 1.00 96.75 370 GLN A N 1
ATOM 2888 C CA . GLN A 1 370 ? -8.213 -0.705 25.183 1.00 96.75 370 GLN A CA 1
ATOM 2889 C C . GLN A 1 370 ? -9.450 -0.751 24.286 1.00 96.75 370 GLN A C 1
ATOM 2891 O O . GLN A 1 370 ? -9.321 -0.795 23.064 1.00 96.75 370 GLN A O 1
ATOM 2896 N N . PHE A 1 371 ? -10.640 -0.730 24.882 1.00 96.12 371 PHE A N 1
ATOM 2897 C CA . PHE A 1 371 ? -11.918 -0.750 24.175 1.00 96.12 371 PHE A CA 1
ATOM 2898 C C . PHE A 1 371 ? -12.571 0.629 24.180 1.00 96.12 371 PHE A C 1
ATOM 2900 O O . PHE A 1 371 ? -12.608 1.309 25.207 1.00 96.12 371 PHE A O 1
ATOM 2907 N N . PHE A 1 372 ? -13.144 1.007 23.043 1.00 94.69 372 PHE A N 1
ATOM 2908 C CA . PHE A 1 372 ? -13.846 2.268 22.824 1.00 94.69 372 PHE A CA 1
ATOM 2909 C C . PHE A 1 372 ? -15.211 1.943 22.211 1.00 94.69 372 PHE A C 1
ATOM 2911 O O . PHE A 1 372 ? -15.264 1.349 21.134 1.00 94.69 372 PHE A O 1
ATOM 2918 N N . LEU A 1 373 ? -16.299 2.287 22.902 1.00 94.44 373 LEU A N 1
ATOM 2919 C CA . LEU A 1 373 ? -17.675 2.083 22.439 1.00 94.44 373 LEU A CA 1
ATOM 2920 C C . LEU A 1 373 ? -18.294 3.435 22.089 1.00 94.44 373 LEU A C 1
ATOM 2922 O O . LEU A 1 373 ? -18.299 4.325 22.934 1.00 94.44 373 LEU A O 1
ATOM 2926 N N . ASP A 1 374 ? -18.795 3.570 20.863 1.00 92.06 374 ASP A N 1
ATOM 2927 C CA . ASP A 1 374 ? -19.451 4.771 20.323 1.00 92.06 374 ASP A CA 1
ATOM 2928 C C . ASP A 1 374 ? -18.610 6.045 20.440 1.00 92.06 374 ASP A C 1
ATOM 2930 O O . ASP A 1 374 ? -19.113 7.150 20.636 1.00 92.06 374 ASP A O 1
ATOM 2934 N N . GLN A 1 375 ? -17.291 5.880 20.325 1.00 83.88 375 GLN A N 1
ATOM 2935 C CA . GLN A 1 375 ? -16.320 6.955 20.466 1.00 83.88 375 GLN A CA 1
ATOM 2936 C C . GLN A 1 375 ? -15.506 7.135 19.187 1.00 83.88 375 GLN A C 1
ATOM 2938 O O . GLN A 1 375 ? -14.872 6.211 18.663 1.00 83.88 375 GLN A O 1
ATOM 2943 N N . THR A 1 376 ? -15.474 8.381 18.727 1.00 74.56 376 THR A N 1
ATOM 2944 C CA . THR A 1 376 ? -14.602 8.836 17.642 1.00 74.56 376 THR A CA 1
ATOM 2945 C C . THR A 1 376 ? -13.234 9.293 18.160 1.00 74.56 376 THR A C 1
ATOM 2947 O O . THR A 1 376 ? -12.249 9.162 17.438 1.00 74.56 376 THR A O 1
ATOM 2950 N N . SER A 1 377 ? -13.159 9.766 19.412 1.00 74.75 377 SER A N 1
ATOM 2951 C CA . SER A 1 377 ? -11.929 10.237 20.069 1.00 74.75 377 SER A CA 1
ATOM 2952 C C . SER A 1 377 ? -11.073 9.102 20.644 1.00 74.75 377 SER A C 1
ATOM 2954 O O . SER A 1 377 ? -11.589 8.103 21.140 1.00 74.75 377 SER A O 1
ATOM 2956 N N . TYR A 1 378 ? -9.754 9.313 20.637 1.00 72.19 378 TYR A N 1
ATOM 2957 C CA . TYR A 1 378 ? -8.731 8.417 21.195 1.00 72.19 378 TYR A CA 1
ATOM 2958 C C . TYR A 1 378 ? -8.326 8.768 22.631 1.00 72.19 378 TYR A C 1
ATOM 2960 O O . TYR A 1 378 ? -7.459 8.107 23.198 1.00 72.19 378 TYR A O 1
ATOM 2968 N N . ALA A 1 379 ? -8.893 9.837 23.205 1.00 74.81 379 ALA A N 1
ATOM 2969 C CA . ALA A 1 379 ? -8.354 10.443 24.420 1.00 74.81 379 ALA A CA 1
ATOM 2970 C C . ALA A 1 379 ? -8.490 9.551 25.663 1.00 74.81 379 ALA A C 1
ATOM 2972 O O . ALA A 1 379 ? -7.575 9.523 26.482 1.00 74.81 379 ALA A O 1
ATOM 2973 N N . GLN A 1 380 ? -9.611 8.839 25.821 1.00 87.50 380 GLN A N 1
ATOM 2974 C CA . GLN A 1 380 ? -9.854 7.966 26.973 1.00 87.50 380 GLN A CA 1
ATOM 2975 C C . GLN A 1 380 ? -10.643 6.718 26.563 1.00 87.50 380 GLN A C 1
ATOM 2977 O O . GLN A 1 380 ? -11.704 6.858 25.955 1.00 87.50 380 GLN A O 1
ATOM 2982 N N . PRO A 1 381 ? -10.171 5.504 26.896 1.00 93.81 381 PRO A N 1
ATOM 2983 C CA . PRO A 1 381 ? -10.893 4.280 26.582 1.00 93.81 381 PRO A CA 1
ATOM 2984 C C . PRO A 1 381 ? -12.141 4.116 27.452 1.00 93.81 381 PRO A C 1
ATOM 2986 O O . PRO A 1 381 ? -12.182 4.518 28.612 1.00 93.81 381 PRO A O 1
ATOM 2989 N N . SER A 1 382 ? -13.149 3.429 26.915 1.00 95.12 382 SER A N 1
ATOM 2990 C CA . SER A 1 382 ? -14.312 2.981 27.690 1.00 95.12 382 SER A CA 1
ATOM 2991 C C . SER A 1 382 ? -13.953 1.903 28.717 1.00 95.12 382 SER A C 1
ATOM 2993 O O . SER A 1 382 ? -14.621 1.795 29.748 1.00 95.12 382 SER A O 1
ATOM 2995 N N . TYR A 1 383 ? -12.938 1.090 28.411 1.00 96.62 383 TYR A N 1
ATOM 2996 C CA . TYR A 1 383 ? -12.400 0.039 29.272 1.00 96.62 383 TYR A CA 1
ATOM 2997 C C . TYR A 1 383 ? -10.975 -0.333 28.844 1.00 96.62 383 TYR A C 1
ATOM 2999 O O . TYR A 1 383 ? -10.653 -0.290 27.659 1.00 96.62 383 TYR A O 1
ATOM 3007 N N . THR A 1 384 ? -10.125 -0.712 29.797 1.00 97.75 384 THR A N 1
ATOM 3008 C CA . THR A 1 384 ? -8.789 -1.260 29.524 1.00 97.75 384 THR A CA 1
ATOM 3009 C C . THR A 1 384 ? -8.683 -2.628 30.172 1.00 97.75 384 THR A C 1
ATOM 3011 O O . THR A 1 384 ? -8.868 -2.747 31.381 1.00 97.75 384 THR A O 1
ATOM 3014 N N . ASP A 1 385 ? -8.366 -3.635 29.367 1.00 98.12 385 ASP A N 1
ATOM 3015 C CA . ASP A 1 385 ? -8.042 -4.978 29.823 1.00 98.12 385 ASP A CA 1
ATOM 3016 C C . ASP A 1 385 ? -6.526 -5.189 29.764 1.00 98.12 385 ASP A C 1
ATOM 3018 O O . ASP A 1 385 ? -5.887 -4.883 28.755 1.00 98.12 385 ASP A O 1
ATOM 3022 N N . MET A 1 386 ? -5.945 -5.694 30.846 1.00 97.25 386 MET A N 1
ATOM 3023 C CA . MET A 1 386 ? -4.505 -5.947 30.970 1.00 97.25 386 MET A CA 1
ATOM 3024 C C . MET A 1 386 ? -4.192 -7.441 31.125 1.00 97.25 386 MET A C 1
ATOM 3026 O O . MET A 1 386 ? -3.027 -7.796 31.278 1.00 97.25 386 MET A O 1
ATOM 3030 N N . ALA A 1 387 ? -5.202 -8.320 31.086 1.00 94.75 387 ALA A N 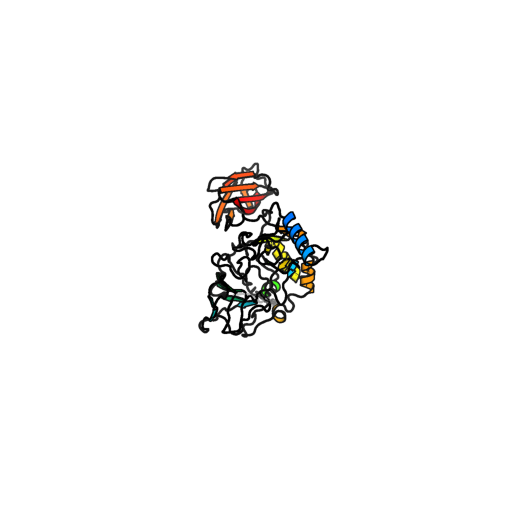1
ATOM 3031 C CA . ALA A 1 387 ? -5.024 -9.754 31.286 1.00 94.75 387 ALA A CA 1
ATOM 3032 C C . ALA A 1 387 ? -5.635 -10.567 30.137 1.00 94.75 387 ALA A C 1
ATOM 3034 O O . ALA A 1 387 ? -6.818 -10.464 29.827 1.00 94.75 387 ALA A O 1
ATOM 3035 N N . ALA A 1 388 ? -4.825 -11.429 29.521 1.00 92.31 388 ALA A N 1
ATOM 3036 C CA . ALA A 1 388 ? -5.327 -12.389 28.546 1.00 92.31 388 ALA A CA 1
ATOM 3037 C C . ALA A 1 388 ? -6.153 -13.500 29.242 1.00 92.31 388 ALA A C 1
ATOM 3039 O O . ALA A 1 388 ? -5.776 -13.936 30.332 1.00 92.31 388 ALA A O 1
ATOM 3040 N N . PRO A 1 389 ? -7.230 -14.023 28.620 1.00 95.69 389 PRO A N 1
ATOM 3041 C CA . PRO A 1 389 ? -7.781 -13.626 27.323 1.00 95.69 389 PRO A CA 1
ATOM 3042 C C . PRO A 1 389 ? -8.533 -12.287 27.385 1.00 95.69 389 PRO A C 1
ATOM 3044 O O . PRO A 1 389 ? -9.450 -12.120 28.190 1.00 95.69 389 PRO A O 1
ATOM 3047 N N . PHE A 1 390 ? -8.189 -11.369 26.475 1.00 97.81 390 PHE A N 1
ATOM 3048 C CA . PHE A 1 390 ? -8.701 -10.000 26.497 1.00 97.81 390 PHE A CA 1
ATOM 3049 C C . PHE A 1 390 ? -10.185 -9.943 26.130 1.00 97.81 390 PHE A C 1
ATOM 3051 O O . PHE A 1 390 ? -10.599 -10.371 25.044 1.00 97.81 390 PHE A O 1
ATOM 3058 N N . SER A 1 391 ? -11.008 -9.395 27.022 1.00 97.44 391 SER A N 1
ATOM 3059 C CA . SER A 1 391 ? -12.434 -9.233 26.767 1.00 97.44 391 SER A CA 1
ATOM 3060 C C . SER A 1 391 ? -13.086 -8.132 27.594 1.00 97.44 391 SER A C 1
ATOM 3062 O O . SER A 1 391 ? -12.683 -7.832 28.711 1.00 97.44 391 SER A O 1
ATOM 3064 N N . TRP A 1 392 ? -14.182 -7.587 27.075 1.00 97.19 392 TRP A N 1
ATOM 3065 C CA . TRP A 1 392 ? -14.998 -6.610 27.784 1.00 97.19 392 TRP A CA 1
ATOM 3066 C C . TRP A 1 392 ? -16.472 -7.007 27.765 1.00 97.19 392 TRP A C 1
ATOM 3068 O O . TRP A 1 392 ? -17.027 -7.310 26.708 1.00 97.19 392 TRP A O 1
ATOM 3078 N N . ARG A 1 393 ? -17.116 -7.019 28.939 1.00 95.50 393 ARG A N 1
ATOM 3079 C CA . ARG A 1 393 ? -18.569 -7.197 29.063 1.00 95.50 393 ARG A CA 1
ATOM 3080 C C . ARG A 1 393 ? -19.248 -5.839 29.146 1.00 95.50 393 ARG A C 1
ATOM 3082 O O . ARG A 1 393 ? -18.907 -5.025 30.002 1.00 95.50 393 ARG A O 1
ATOM 3089 N N . VAL A 1 394 ? -20.234 -5.624 28.285 1.00 94.75 394 VAL A N 1
ATOM 3090 C CA . VAL A 1 394 ? -21.001 -4.382 28.219 1.00 94.75 394 VAL A CA 1
ATOM 3091 C C . VAL A 1 394 ? -22.469 -4.688 28.452 1.00 94.75 394 VAL A C 1
ATOM 3093 O O . VAL A 1 394 ? -23.082 -5.463 27.722 1.00 94.75 394 VAL A O 1
ATOM 3096 N N . GLY A 1 395 ? -23.035 -4.073 29.487 1.00 89.56 395 GLY A N 1
ATOM 3097 C CA . GLY A 1 395 ? -24.435 -4.257 29.849 1.00 89.56 395 GLY A CA 1
ATOM 3098 C C . GLY A 1 395 ? -25.413 -3.445 28.999 1.00 89.56 395 GLY A C 1
ATOM 3099 O O . GLY A 1 395 ? -25.076 -2.406 28.428 1.00 89.56 395 GLY A O 1
ATOM 3100 N N . LYS A 1 396 ? -26.680 -3.870 29.031 1.00 81.81 396 LYS A N 1
ATOM 3101 C CA . LYS A 1 396 ? -27.813 -3.311 28.266 1.00 81.81 396 LYS A CA 1
ATOM 3102 C C . LYS A 1 396 ? -28.073 -1.806 28.418 1.00 81.81 396 LYS A C 1
ATOM 3104 O O . LYS A 1 396 ? -28.821 -1.233 27.636 1.00 81.81 396 LYS A O 1
ATOM 3109 N N . ARG A 1 397 ? -27.518 -1.164 29.454 1.00 84.62 397 ARG A N 1
ATOM 3110 C CA . ARG A 1 397 ? -27.635 0.293 29.650 1.00 84.62 397 ARG A CA 1
ATOM 3111 C C . ARG A 1 397 ? -26.739 1.083 28.694 1.00 84.62 397 ARG A C 1
ATOM 3113 O O . ARG A 1 397 ? -27.082 2.210 28.375 1.00 84.62 397 ARG A O 1
ATOM 3120 N N . ARG A 1 398 ? -25.612 0.504 28.264 1.00 87.06 398 ARG A N 1
ATOM 3121 C CA . ARG A 1 398 ? -24.699 1.108 27.278 1.00 87.06 398 ARG A CA 1
ATOM 3122 C C . ARG A 1 398 ? -24.996 0.660 25.841 1.00 87.06 398 ARG A C 1
ATOM 3124 O O . ARG A 1 398 ? -24.547 1.315 24.917 1.00 87.06 398 ARG A O 1
ATOM 3131 N N . LEU A 1 399 ? -25.746 -0.431 25.669 1.00 92.06 399 LEU A N 1
ATOM 3132 C CA . LEU A 1 399 ? -26.156 -0.983 24.374 1.00 92.06 399 LEU A CA 1
ATOM 3133 C C . LEU A 1 399 ? -27.665 -0.795 24.183 1.00 92.06 399 LEU A C 1
ATOM 3135 O O . LEU A 1 399 ? -28.480 -1.657 24.527 1.00 92.06 399 LEU A O 1
ATOM 3139 N N . THR A 1 400 ? -28.045 0.389 23.721 1.00 91.75 400 THR A N 1
ATOM 3140 C CA . THR A 1 400 ? -29.431 0.725 23.380 1.00 91.75 400 THR A CA 1
ATOM 3141 C C . THR A 1 400 ? -29.801 0.166 22.003 1.00 91.75 400 THR A C 1
ATOM 3143 O O . THR A 1 400 ? -28.912 -0.090 21.206 1.00 91.75 400 THR A O 1
ATOM 3146 N N . PRO A 1 401 ? -31.088 -0.040 21.673 1.00 93.44 401 PRO A N 1
ATOM 3147 C CA . PRO A 1 401 ? -31.461 -0.395 20.307 1.00 93.44 401 PRO A CA 1
ATOM 3148 C C . PRO A 1 401 ? -30.941 0.646 19.309 1.00 93.44 401 PRO A C 1
ATOM 3150 O O . PRO A 1 401 ? -31.150 1.842 19.520 1.00 93.44 401 PRO A O 1
AT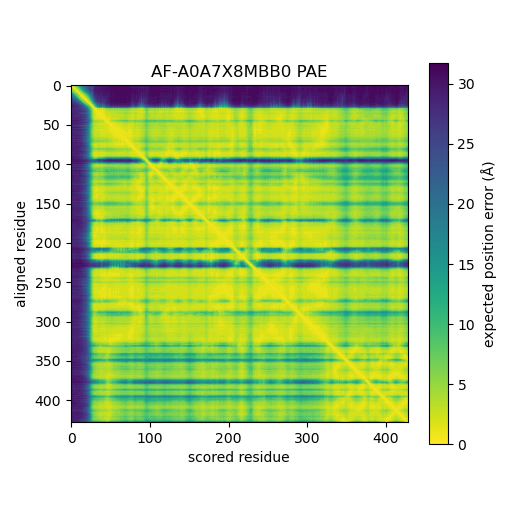OM 3153 N N . GLY A 1 402 ? -30.274 0.202 18.244 1.00 94.19 402 GLY A N 1
ATOM 3154 C CA . GLY A 1 402 ? -29.669 1.092 17.252 1.00 94.19 402 GLY A CA 1
ATOM 3155 C C . GLY A 1 402 ? -28.267 0.684 16.807 1.00 94.19 402 GLY A C 1
ATOM 3156 O O . GLY A 1 402 ? -27.757 -0.377 17.174 1.00 94.19 402 GLY A O 1
ATOM 3157 N N . LEU A 1 403 ? -27.666 1.545 15.983 1.00 94.88 403 LEU A N 1
ATOM 3158 C CA . LEU A 1 403 ? -26.306 1.380 15.484 1.00 94.88 403 LEU A CA 1
ATOM 3159 C C . LEU A 1 403 ? -25.292 1.741 16.570 1.00 94.88 403 LEU A C 1
ATOM 3161 O O . LEU A 1 403 ? -25.330 2.840 17.117 1.00 94.88 403 LEU A O 1
ATOM 3165 N N . HIS A 1 404 ? -24.347 0.842 16.797 1.00 93.88 404 HIS A N 1
ATOM 3166 C CA . HIS A 1 404 ? -23.205 1.031 17.672 1.00 93.88 404 HIS A CA 1
ATOM 3167 C C . HIS A 1 404 ? -21.898 0.836 16.903 1.00 93.88 404 HIS A C 1
ATOM 3169 O O . HIS A 1 404 ? -21.842 0.178 15.860 1.00 93.88 404 HIS A O 1
ATOM 3175 N N . SER A 1 405 ? -20.817 1.385 17.444 1.00 93.69 405 SER A N 1
ATOM 3176 C CA . SER A 1 405 ? -19.457 1.150 16.970 1.00 93.69 405 SER A CA 1
ATOM 3177 C C . SER A 1 405 ? -18.563 0.729 18.122 1.00 93.69 405 SER A C 1
ATOM 3179 O O . SER A 1 405 ? -18.614 1.297 19.209 1.00 93.69 405 SER A O 1
ATOM 3181 N N . ILE A 1 406 ? -17.717 -0.266 17.887 1.00 93.56 406 ILE A N 1
ATOM 3182 C CA . ILE A 1 406 ? -16.697 -0.675 18.840 1.00 93.56 406 ILE A CA 1
ATOM 3183 C C . ILE A 1 406 ? -15.335 -0.713 18.172 1.00 93.56 406 ILE A C 1
ATOM 3185 O O . ILE A 1 406 ? -15.176 -1.168 17.039 1.00 93.56 406 ILE A O 1
ATOM 3189 N N . ARG A 1 407 ? -14.336 -0.248 18.909 1.00 93.75 407 ARG A N 1
ATOM 3190 C CA . ARG A 1 407 ? -12.930 -0.321 18.541 1.00 93.75 407 ARG A CA 1
ATOM 3191 C C . ARG A 1 407 ? -12.146 -0.951 19.675 1.00 93.75 407 ARG A C 1
ATOM 3193 O O . ARG A 1 407 ? -12.409 -0.664 20.842 1.00 93.75 407 ARG A O 1
ATOM 3200 N N . ALA A 1 408 ? -11.178 -1.781 19.324 1.00 94.94 408 ALA A N 1
ATOM 3201 C CA . ALA A 1 408 ? -10.187 -2.308 20.244 1.00 94.94 408 ALA A CA 1
ATOM 3202 C C . ALA A 1 408 ? -8.795 -1.911 19.759 1.00 94.94 408 ALA A C 1
ATOM 3204 O O . ALA A 1 408 ? -8.505 -2.002 18.568 1.00 94.94 408 ALA A O 1
ATOM 3205 N N . VAL A 1 409 ? -7.946 -1.471 20.682 1.00 94.81 409 VAL A N 1
ATOM 3206 C CA . VAL A 1 409 ? -6.553 -1.101 20.430 1.00 94.81 409 VAL A CA 1
ATOM 3207 C C . VAL A 1 409 ? -5.672 -2.005 21.275 1.00 94.81 409 VAL A C 1
ATOM 3209 O O . VAL A 1 409 ? -5.724 -1.932 22.503 1.00 94.81 409 VAL A O 1
ATOM 3212 N N . ALA A 1 410 ? -4.875 -2.854 20.633 1.00 95.56 410 ALA A N 1
ATOM 3213 C CA . ALA A 1 410 ? -3.847 -3.633 21.309 1.00 95.56 410 ALA A CA 1
ATOM 3214 C C . ALA A 1 410 ? -2.548 -2.834 21.366 1.00 95.56 410 ALA A C 1
ATOM 3216 O O . ALA A 1 410 ? -2.152 -2.194 20.395 1.00 95.56 410 ALA A O 1
ATOM 3217 N N . THR A 1 411 ? -1.878 -2.887 22.512 1.00 95.06 411 THR A N 1
ATOM 3218 C CA . THR A 1 411 ? -0.508 -2.396 22.684 1.00 95.06 411 THR A CA 1
ATOM 3219 C C . THR A 1 411 ? 0.356 -3.562 23.136 1.00 95.06 411 THR A C 1
ATOM 3221 O O . THR A 1 411 ? -0.001 -4.236 24.106 1.00 95.06 411 THR A O 1
ATOM 3224 N N . ASP A 1 412 ? 1.459 -3.824 22.443 1.00 93.81 412 ASP A N 1
ATOM 3225 C CA . ASP A 1 412 ? 2.427 -4.839 22.861 1.00 93.81 412 ASP A CA 1
ATOM 3226 C C . ASP A 1 412 ? 3.391 -4.331 23.946 1.00 93.81 412 ASP A C 1
ATOM 3228 O O . ASP A 1 412 ? 3.325 -3.185 24.396 1.00 93.81 412 ASP A O 1
ATOM 3232 N N . GLN A 1 413 ? 4.286 -5.208 24.400 1.00 90.50 413 GLN A N 1
ATOM 3233 C CA . GLN A 1 413 ? 5.262 -4.907 25.452 1.00 90.50 413 GLN A CA 1
ATOM 3234 C C . GLN A 1 413 ? 6.291 -3.823 25.082 1.00 90.50 413 GLN A C 1
ATOM 3236 O O . GLN A 1 413 ? 6.892 -3.246 25.986 1.00 90.50 413 GLN A O 1
ATOM 3241 N N . LYS A 1 414 ? 6.490 -3.522 23.791 1.00 89.12 414 LYS A N 1
ATOM 3242 C CA . LYS A 1 414 ? 7.353 -2.424 23.320 1.00 89.12 414 LYS A CA 1
ATOM 3243 C C . LYS A 1 414 ? 6.573 -1.144 23.014 1.00 89.12 414 LYS A C 1
ATOM 3245 O O . LYS A 1 414 ? 7.163 -0.158 22.585 1.00 89.12 414 LYS A O 1
ATOM 3250 N N . GLY A 1 415 ? 5.264 -1.134 23.255 1.00 89.12 415 GLY A N 1
ATOM 3251 C CA . GLY A 1 415 ? 4.413 0.022 22.995 1.00 89.12 415 GLY A CA 1
ATOM 3252 C C . GLY A 1 415 ? 3.897 0.104 21.560 1.00 89.12 415 GLY A C 1
ATOM 3253 O O . GLY A 1 415 ? 3.188 1.058 21.247 1.00 89.12 415 GLY A O 1
ATOM 3254 N N . SER A 1 416 ? 4.192 -0.880 20.706 1.00 90.44 416 SER A N 1
ATOM 3255 C CA . SER A 1 416 ? 3.676 -0.929 19.340 1.00 90.44 416 SER A CA 1
ATOM 3256 C C . SER A 1 416 ? 2.171 -1.181 19.362 1.00 90.44 416 SER A C 1
ATOM 3258 O O . SER A 1 416 ? 1.672 -2.020 20.123 1.00 90.44 416 SER A O 1
ATOM 3260 N N . ARG A 1 417 ? 1.429 -0.416 18.556 1.00 92.19 417 ARG A N 1
ATOM 3261 C CA . ARG A 1 417 ? -0.036 -0.401 18.577 1.00 92.19 417 ARG A CA 1
ATOM 3262 C C . ARG A 1 417 ? -0.622 -0.914 17.274 1.00 92.19 417 ARG A C 1
ATOM 3264 O O . ARG A 1 417 ? -0.091 -0.673 16.198 1.00 92.19 417 ARG A O 1
ATOM 3271 N N . ASN A 1 418 ? -1.757 -1.588 17.388 1.00 91.56 418 ASN A N 1
ATOM 3272 C CA . ASN A 1 418 ? -2.638 -1.899 16.268 1.00 91.56 418 ASN A CA 1
ATOM 3273 C C . ASN A 1 418 ? -4.089 -1.850 16.757 1.00 91.56 418 ASN A C 1
ATOM 3275 O O . ASN A 1 418 ? -4.350 -1.872 17.966 1.00 91.56 418 ASN A O 1
ATOM 3279 N N . TRP A 1 419 ? -5.041 -1.789 15.835 1.00 92.56 419 TRP A N 1
ATOM 3280 C CA . TRP A 1 419 ? -6.452 -1.673 16.156 1.00 92.56 419 TRP A CA 1
ATOM 3281 C C . TRP A 1 419 ? -7.321 -2.558 15.272 1.00 92.56 419 TRP A C 1
ATOM 3283 O O . TRP A 1 419 ? -6.968 -2.947 14.165 1.00 92.56 419 TRP A O 1
ATOM 3293 N N . THR A 1 420 ? -8.524 -2.814 15.764 1.00 92.00 420 THR A N 1
ATOM 3294 C CA . THR A 1 420 ? -9.631 -3.357 14.983 1.00 92.00 420 THR A CA 1
ATOM 3295 C C . THR A 1 420 ? -10.901 -2.605 15.350 1.00 92.00 420 THR A C 1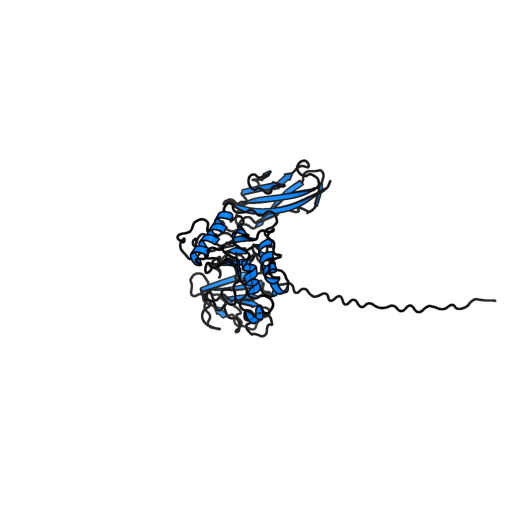
ATOM 3297 O O . THR A 1 420 ? -11.051 -2.127 16.479 1.00 92.00 420 THR A O 1
ATOM 3300 N N . SER A 1 421 ? -11.812 -2.445 14.395 1.00 92.06 421 SER A N 1
ATOM 3301 C CA . SER A 1 421 ? -13.072 -1.737 14.613 1.00 92.06 421 SER A CA 1
ATOM 3302 C C . SER A 1 421 ? -14.217 -2.402 13.868 1.00 92.06 421 SER A C 1
ATOM 3304 O O . SER A 1 421 ? -14.014 -2.971 12.797 1.00 92.06 421 SER A O 1
ATOM 3306 N N . ARG A 1 422 ? -15.416 -2.337 14.444 1.00 90.50 422 ARG A N 1
ATOM 3307 C CA . ARG A 1 422 ? -16.649 -2.880 13.871 1.00 90.50 422 ARG A CA 1
ATOM 3308 C C . ARG A 1 422 ? -17.822 -1.971 14.208 1.00 90.50 422 ARG A C 1
ATOM 3310 O O . ARG A 1 422 ? -17.920 -1.463 15.324 1.00 90.50 422 ARG A O 1
ATOM 3317 N N . LYS A 1 423 ? -18.737 -1.816 13.256 1.00 92.44 423 LYS A N 1
ATOM 3318 C CA . LYS A 1 423 ? -20.102 -1.346 13.509 1.00 92.44 423 LYS A CA 1
ATOM 3319 C C . LYS A 1 423 ? -21.014 -2.558 13.682 1.00 92.44 423 LYS A C 1
ATOM 3321 O O . LYS A 1 423 ? -20.773 -3.590 13.060 1.00 92.44 423 LYS A O 1
ATOM 3326 N N . PHE A 1 424 ? -22.019 -2.443 14.539 1.00 93.56 424 PHE A N 1
ATOM 3327 C CA . PHE A 1 424 ? -23.005 -3.495 14.782 1.00 93.56 424 PHE A CA 1
ATOM 3328 C C . PHE A 1 424 ? -24.326 -2.879 15.242 1.00 93.56 424 PHE A C 1
ATOM 3330 O O . PHE A 1 424 ? -24.347 -1.798 15.828 1.00 93.56 424 PHE A O 1
ATOM 3337 N N . TYR A 1 425 ? -25.432 -3.563 14.980 1.00 95.81 425 TYR A N 1
ATOM 3338 C CA . TYR A 1 425 ? -26.762 -3.157 15.412 1.00 95.81 425 TYR A CA 1
ATOM 3339 C C . TYR A 1 425 ? -27.190 -3.926 16.657 1.00 95.81 425 TYR A C 1
ATOM 3341 O O . TYR A 1 425 ? -26.966 -5.132 16.763 1.00 95.81 425 TYR A O 1
ATOM 3349 N N . ILE A 1 426 ? -27.856 -3.240 17.579 1.00 95.44 426 ILE A N 1
ATOM 3350 C CA . ILE A 1 426 ? -28.545 -3.863 18.707 1.00 95.44 426 ILE A CA 1
ATOM 3351 C C . ILE A 1 426 ? -30.045 -3.832 18.433 1.00 95.44 426 ILE A C 1
ATOM 3353 O O . ILE A 1 426 ? -30.613 -2.773 18.158 1.00 95.44 426 ILE A O 1
ATOM 3357 N N . ILE A 1 427 ? -30.680 -4.996 18.542 1.00 93.50 427 ILE A N 1
ATOM 3358 C CA . ILE A 1 427 ? -32.138 -5.156 18.551 1.00 93.50 427 ILE A CA 1
ATOM 3359 C C . ILE A 1 427 ? -32.555 -5.878 19.838 1.00 93.50 427 ILE A C 1
ATOM 3361 O O . ILE A 1 427 ? -31.745 -6.578 20.455 1.00 93.50 427 ILE A O 1
ATOM 3365 N N . ARG A 1 428 ? -33.796 -5.658 20.273 1.00 86.38 428 ARG A N 1
ATOM 3366 C CA . ARG A 1 428 ? -34.361 -6.253 21.490 1.00 86.38 428 ARG A CA 1
ATOM 3367 C C . ARG A 1 428 ? -35.537 -7.142 21.164 1.00 86.38 428 ARG A C 1
ATOM 3369 O O . ARG A 1 428 ? -36.305 -6.746 20.259 1.00 86.38 428 ARG A O 1
#

Solvent-accessible surface area (backbone atoms only — not comparable to full-atom values): 23271 Å² total; per-residue (Å²): 134,87,84,86,84,84,88,83,89,84,81,88,78,85,81,82,81,79,80,78,78,77,76,76,70,77,73,74,76,72,87,69,80,28,29,67,85,8,82,46,40,38,63,59,68,97,72,61,63,62,29,94,54,26,71,51,30,34,50,39,51,24,51,47,22,24,72,67,62,73,49,88,64,74,28,24,33,37,63,39,51,76,37,76,25,35,8,44,35,72,52,57,86,75,68,87,85,63,76,61,44,71,33,45,40,82,38,91,58,23,53,63,46,75,36,80,70,56,88,54,69,62,50,28,81,37,86,56,11,25,30,32,39,33,28,72,85,79,28,38,33,43,31,29,12,38,53,42,81,49,87,95,54,47,35,19,34,16,29,38,82,41,46,37,68,37,57,50,65,53,88,75,68,45,27,48,32,54,8,15,44,50,71,73,58,27,46,47,49,61,65,30,62,75,69,62,49,55,83,38,16,34,23,24,19,36,52,40,57,54,13,52,74,35,18,15,52,75,24,73,27,18,38,98,51,72,58,39,102,70,56,67,57,52,67,35,24,24,38,42,35,27,36,44,78,81,61,83,56,81,87,36,40,77,54,25,32,33,55,52,48,17,24,36,47,32,7,33,26,36,35,34,74,38,93,20,79,30,47,28,32,33,24,58,19,32,30,51,91,77,81,80,75,57,70,32,43,38,70,69,59,31,57,98,58,63,55,71,66,30,42,54,39,37,38,73,43,35,41,84,53,41,43,32,38,51,68,39,40,66,77,64,54,51,45,38,38,50,43,69,59,89,72,60,60,62,44,82,54,83,55,66,48,73,51,37,56,42,78,79,46,45,80,55,63,74,50,32,39,35,32,32,66,74,59,91,69,85,88,69,64,75,42,77,34,70,55,86,82,39,58,48,80,44,48,45,88,81,57,57,77,42,85,44,38,42,35,41,36,36,27,26,79,84,64,20,48,32,67,38,64,47,65,31,33,35,40,117

pLDDT: mean 87.84, std 16.07, range [32.0, 98.88]